Protein AF-0000000074171055 (afdb_homodimer)

Nearest PDB structures (foldseek):
  3e3m-assembly2_D  TM=4.097E-01  e=1.016E-01  Ruegeria pomeroyi
  5x2n-assembly1_B  TM=4.952E-01  e=2.494E+00  Oryzias latipes
  6kg2-assembly1_B  TM=3.331E-01  e=4.341E+00  Homo sapiens
  6jid-assembly1_B  TM=3.294E-01  e=4.616E+00  Homo sapiens
  4a5o-assembly2_C  TM=2.577E-01  e=4.616E+00  Pseudomonas aeruginosa PAO1

Foldseek 3Di:
DLVVVLVVLLVVLVVVCVPPNVPSSVVSNVVSVVVLVCLLVQPVLQVLQCVQQVVAAQDDPDDDDAQEEEEEEFDAWDWDQDVNDTDIAGDPQRVLLLVSVLVVQVVCVVVVHQYAYEFEAAHQVPSPATSQRNSLVSSVVSPRDNVRYHYYHPDHDLLVRLQVVLVVCVVSVGLAYEYEEARNQVVLNQVSNVQQQDHHRYRHRHGQGADSPDPCRNVSSVVSVVSSVVNVVSVVVVVVCVVVVVDDHRHHRPPSDDPPPPD/DLVVVLVVLCVVLVVVCVPPNVPVSVVSNVVSVVVLVCLLVQPVLQVLQCVQQVVAAQDDPDDDAAQEEEEEEFDAWDWDQDVNDTDIAGDPQRVLLLVSVLVVQVVCVVVVHQYAYEFEAAHQVPSPATSQRNSLVSSVVSPRDNVRYHYYHPDHDLLVRLQVVLVVCVVSVGLAYEYEEARNQVVLNQVSNVQQQDHHRYRHRHGQGADSPDPCRNVSSVVSVVSSVVNVVSVVVVVVCVVVVVDDHRHHRPPSDDPPPPD

InterPro domains:
  IPR003848 Domain of unknown function DUF218 [PF02698] (70-233)
  IPR003848 Domain of unknown function DUF218 [cd06259] (69-234)
  IPR014729 Rossmann-like alpha/beta/alpha sandwich fold [G3DSA:3.40.50.620] (79-207)
  IPR051599 Cell Envelope Integrity and Synthesis Associated Protein [PTHR30336] (24-236)

Sequence (526 aa):
MTLNLITALLVLGVFLWWGKWRKTGVLLIALAVISYGAIVSTWLPNFLMNRLQEPYSSKLAEPLEDNTVFVVFGLGTQTVNEQGHNTVEPLTFSYGSIFAAARFYHECQSSGVSCTFITTGADVAGTGVSEAASTAAELEKAGVDSRAIIQDDRPHNAWTTARNVAATLRELKPARVVVLQPAPMMGRTLLYLAHFGIKPEPVATSYLTVNGSTHFSTSLSFLAMDLALNEEIGAWRYVTYNLMDWNAPKAFMQTVPAPRSTQMTLNLITALLVLGVFLWWGKWRKTGVLLIALAVISYGAIVSTWLPNFLMNRLQEPYSSKLAEPLEDNTVFVVFGLGTQTVNEQGHNTVEPLTFSYGSIFAAARFYHECQSSGVSCTFITTGADVAGTGVSEAASTAAELEKAGVDSRAIIQDDRPHNAWTTARNVAATLRELKPARVVVLQPAPMMGRTLLYLAHFGIKPEPVATSYLTVNGSTHFSTSLSFLAMDLALNEEIGAWRYVTYNLMDWNAPKAFMQTVPAPRSTQ

Secondary structure (DSSP, 8-state):
-HHHHHHHHHHHHHHHHHTT-HHHHHHHHHHHHHHHHHHHTSHHHHHHHHHHHTT--SS-SS---SSEEEEE----EEEEEETTEEEEEE-GGGHHHHHHHHHHHHHHHHHT--EEEEEE---TT-SSS-HHHHHHHHHHHTT--GGGEEEE----SHHHHHHHHHHHHHHH--SEEEEEE-GGGHHHHHHHHHHTT--PEEEE-------TTSTTHHHHHHHHHHHHHHHHHHHHHHHHHHHTT-SPP-------PPP----/-HHHHHHHHHHHHHHHHHTT-HHHHHHHHHHHHHHHHHHHTSHHHHHHHHHHHTT--SS-SS---SSEEEEE----EEEEEETTEEEEEE-GGGHHHHHHHHHHHHHHHHHT--EEEEEE---TT-SSS-HHHHHHHHHHHTT--GGGEEEE----SHHHHHHHHHHHHHHH--SEEEEEE-GGGHHHHHHHHHHTT--PEEEE-------TTSTTHHHHHHHHHHHHHHHHHHHHHHHHHHHTT-SPP-------PPP----

Solvent-accessible surface area (backbone atoms only — not comparable to full-atom values): 26869 Å² total; per-residue (Å²): 66,60,64,57,49,36,50,48,34,37,52,51,9,52,52,29,38,73,41,92,44,42,66,64,8,50,50,33,32,49,50,24,51,51,51,48,48,38,35,61,69,33,54,50,28,40,53,51,39,46,68,51,26,21,82,41,35,70,56,75,92,61,79,88,56,60,44,25,34,38,38,36,71,47,78,42,52,40,73,41,52,38,68,87,37,84,42,80,40,60,34,43,79,39,25,24,33,49,35,49,52,45,26,51,51,52,50,26,58,75,67,73,34,51,58,38,34,37,30,23,23,18,49,80,76,65,68,84,54,26,18,7,55,47,52,48,53,53,32,40,67,51,66,45,58,69,88,37,49,44,72,41,52,72,30,82,46,70,61,52,37,28,52,53,50,39,54,52,44,67,73,65,60,54,68,38,48,34,37,36,32,42,21,68,62,37,60,53,53,51,52,42,22,42,42,47,14,39,81,59,47,68,26,24,36,32,56,76,81,57,53,82,83,45,79,49,25,46,27,45,16,46,36,46,38,33,48,49,50,50,46,49,49,50,45,48,49,49,53,52,32,50,74,66,63,68,48,80,77,70,42,77,63,57,75,68,73,71,81,74,76,79,126,65,58,66,58,51,36,52,48,33,37,51,51,9,51,52,29,36,73,40,95,44,42,66,65,8,49,50,33,34,49,50,25,50,51,51,49,49,38,35,61,69,34,54,50,28,40,52,52,38,46,67,49,25,21,82,42,34,70,56,75,92,62,79,90,55,60,43,25,33,37,36,37,72,48,78,44,51,40,72,42,51,39,69,85,37,82,41,80,41,58,33,42,79,40,24,22,33,51,35,48,50,46,24,50,49,52,51,26,58,75,69,72,35,50,60,37,35,37,29,23,23,18,49,78,73,66,70,85,52,26,17,7,55,47,52,49,51,55,32,40,70,52,66,45,57,69,89,36,49,45,73,41,53,72,30,82,44,72,61,53,37,27,52,52,49,40,54,52,45,67,72,65,61,55,68,38,48,34,37,36,32,43,20,67,61,37,60,52,53,50,53,40,22,42,42,47,14,39,80,59,46,68,27,25,36,34,55,74,80,58,52,83,84,45,79,48,25,45,26,44,15,46,36,46,39,34,48,49,50,50,45,50,50,52,44,48,51,48,52,51,32,51,73,66,63,68,48,80,77,70,41,76,63,56,75,70,72,69,79,76,76,79,127

pLDDT: mean 84.95, std 15.56, range [21.23, 98.75]

Organism: Brucella melitensis biotype 1 (strain ATCC 23456 / CCUG 17765 / NCTC 10094 / 16M) (NCBI:txid224914)

Structure (mmCIF, N/CA/C/O backbone):
data_AF-0000000074171055-model_v1
#
loop_
_entity.id
_entity.type
_entity.pdbx_description
1 polymer 'Membrane protein'
#
loop_
_atom_site.group_PDB
_atom_site.id
_atom_site.type_symbol
_atom_site.label_atom_id
_atom_site.label_alt_id
_atom_site.label_comp_id
_atom_site.label_asym_id
_atom_site.label_entity_id
_atom_site.label_seq_id
_atom_site.pdbx_PDB_ins_code
_atom_site.Cartn_x
_atom_site.Cartn_y
_atom_site.Cartn_z
_atom_site.occupancy
_atom_site.B_iso_or_equiv
_atom_site.auth_seq_id
_atom_site.auth_comp_id
_atom_site.auth_asym_id
_atom_site.auth_atom_id
_atom_site.pdbx_PDB_model_num
ATOM 1 N N . MET A 1 1 ? 15.844 9.945 -3.707 1 63.72 1 MET A N 1
ATOM 2 C CA . MET A 1 1 ? 16.562 11.164 -3.338 1 63.72 1 MET A CA 1
ATOM 3 C C . MET A 1 1 ? 17.797 10.836 -2.508 1 63.72 1 MET A C 1
ATOM 5 O O . MET A 1 1 ? 18.906 11.273 -2.832 1 63.72 1 MET A O 1
ATOM 9 N N . THR A 1 2 ? 17.594 10.086 -1.5 1 59.44 2 THR A N 1
ATOM 10 C CA . THR A 1 2 ? 18.703 9.859 -0.565 1 59.44 2 THR A CA 1
ATOM 11 C C . THR A 1 2 ? 19.828 9.086 -1.236 1 59.44 2 THR A C 1
ATOM 13 O O . THR A 1 2 ? 21 9.383 -1.026 1 59.44 2 THR A O 1
ATOM 16 N N . LEU A 1 3 ? 19.375 8.164 -2.068 1 66.25 3 LEU A N 1
ATOM 17 C CA . LEU A 1 3 ? 20.391 7.352 -2.74 1 66.25 3 LEU A CA 1
ATOM 18 C C . LEU A 1 3 ? 21.203 8.203 -3.713 1 66.25 3 LEU A C 1
ATOM 20 O O . LEU A 1 3 ? 22.422 8.055 -3.797 1 66.25 3 LEU A O 1
ATOM 24 N N . ASN A 1 4 ? 20.516 9.086 -4.363 1 61.25 4 ASN A N 1
ATOM 25 C CA . ASN A 1 4 ? 21.203 9.992 -5.273 1 61.25 4 ASN A CA 1
ATOM 26 C C . ASN A 1 4 ? 22.172 10.906 -4.527 1 61.25 4 ASN A C 1
ATOM 28 O O . ASN A 1 4 ? 23.281 11.18 -5.016 1 61.25 4 ASN A O 1
ATOM 32 N N . LEU A 1 5 ? 21.719 11.328 -3.391 1 62.62 5 LEU A N 1
ATOM 33 C CA . LEU A 1 5 ? 22.547 12.211 -2.586 1 62.62 5 LEU A CA 1
ATOM 34 C C . LEU A 1 5 ? 23.797 11.484 -2.098 1 62.62 5 LEU A C 1
ATOM 36 O O . LEU A 1 5 ? 24.906 12.031 -2.148 1 62.62 5 LEU A O 1
ATOM 40 N N . ILE A 1 6 ? 23.609 10.242 -1.703 1 66.06 6 ILE A N 1
ATOM 41 C CA . ILE A 1 6 ? 24.734 9.461 -1.186 1 66.06 6 ILE A CA 1
ATOM 42 C C . ILE A 1 6 ? 25.719 9.156 -2.314 1 66.06 6 ILE A C 1
ATOM 44 O O . ILE A 1 6 ? 26.922 9.258 -2.131 1 66.06 6 ILE A O 1
ATOM 48 N N . THR A 1 7 ? 25.156 8.812 -3.465 1 67.88 7 THR A N 1
ATOM 49 C CA . THR A 1 7 ? 26 8.531 -4.617 1 67.88 7 THR A CA 1
ATOM 50 C C . THR A 1 7 ? 26.766 9.773 -5.039 1 67.88 7 THR A C 1
ATOM 52 O O . THR A 1 7 ? 27.953 9.703 -5.359 1 67.88 7 THR A O 1
ATOM 55 N N . ALA A 1 8 ? 26.047 10.922 -4.984 1 64.94 8 ALA A N 1
ATOM 56 C CA . ALA A 1 8 ? 26.688 12.195 -5.32 1 64.94 8 ALA A CA 1
ATOM 57 C C . ALA A 1 8 ? 27.828 12.508 -4.348 1 64.94 8 ALA A C 1
ATOM 59 O O . ALA A 1 8 ? 28.891 12.953 -4.754 1 64.94 8 ALA A O 1
ATOM 60 N N . LEU A 1 9 ? 27.578 12.281 -3.064 1 64.62 9 LEU A N 1
ATOM 61 C CA . LEU A 1 9 ? 28.578 12.531 -2.039 1 64.62 9 LEU A CA 1
ATOM 62 C C . LEU A 1 9 ? 29.797 11.633 -2.244 1 64.62 9 LEU A C 1
ATOM 64 O O . LEU A 1 9 ? 30.938 12.078 -2.094 1 64.62 9 LEU A O 1
ATOM 68 N N . LEU A 1 10 ? 29.531 10.391 -2.652 1 67.12 10 LEU A N 1
ATOM 69 C CA . LEU A 1 10 ? 30.625 9.445 -2.887 1 67.12 10 LEU A CA 1
ATOM 70 C C . LEU A 1 10 ? 31.453 9.859 -4.102 1 67.12 10 LEU A C 1
ATOM 72 O O . LEU A 1 10 ? 32.688 9.852 -4.047 1 67.12 10 LEU A O 1
ATOM 76 N N . VAL A 1 11 ? 30.781 10.25 -5.17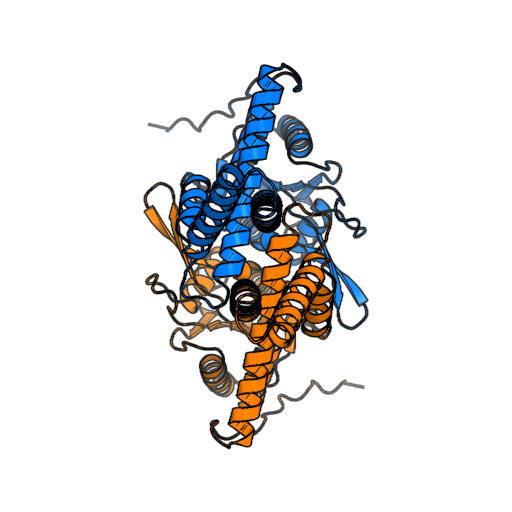2 1 67.44 11 VAL A N 1
ATOM 77 C CA . VAL A 1 11 ? 31.469 10.641 -6.398 1 67.44 11 VAL A CA 1
ATOM 78 C C . VAL A 1 11 ? 32.281 11.914 -6.156 1 67.44 11 VAL A C 1
ATOM 80 O O . VAL A 1 11 ? 33.438 12 -6.531 1 67.44 11 VAL A O 1
ATOM 83 N N . LEU A 1 12 ? 31.562 12.883 -5.488 1 65.94 12 LEU A N 1
ATOM 84 C CA . LEU A 1 12 ? 32.25 14.141 -5.18 1 65.94 12 LEU A CA 1
ATOM 85 C C . LEU A 1 12 ? 33.438 13.898 -4.258 1 65.94 12 LEU A C 1
ATOM 87 O O . LEU A 1 12 ? 34.5 14.523 -4.426 1 65.94 12 LEU A O 1
ATOM 91 N N . GLY A 1 13 ? 33.281 13.039 -3.367 1 65.12 13 GLY A N 1
ATOM 92 C CA . GLY A 1 13 ? 34.375 12.719 -2.459 1 65.12 13 GLY A CA 1
ATOM 93 C C . GLY A 1 13 ? 35.562 12.086 -3.156 1 65.12 13 GLY A C 1
ATOM 94 O O . GLY A 1 13 ? 36.688 12.453 -2.904 1 65.12 13 GLY A O 1
ATOM 95 N N . VAL A 1 14 ? 35.312 11.141 -4.047 1 69.25 14 VAL A N 1
ATOM 96 C CA . VAL A 1 14 ? 36.375 10.477 -4.793 1 69.25 14 VAL A CA 1
ATOM 97 C C . VAL A 1 14 ? 37.094 11.477 -5.695 1 69.25 14 VAL A C 1
ATOM 99 O O . VAL A 1 14 ? 38.312 11.461 -5.812 1 69.25 14 VAL A O 1
ATOM 102 N N . PHE A 1 15 ? 36.219 12.367 -6.285 1 68.44 15 PHE A N 1
ATOM 103 C CA . PHE A 1 15 ? 36.812 13.383 -7.164 1 68.44 15 PHE A CA 1
ATOM 104 C C . PHE A 1 15 ? 37.719 14.32 -6.391 1 68.44 15 PHE A C 1
ATOM 106 O O . PHE A 1 15 ? 38.812 14.648 -6.848 1 68.44 15 PHE A O 1
ATOM 113 N N . LEU A 1 16 ? 37.25 14.727 -5.289 1 68.81 16 LEU A N 1
ATOM 114 C CA . LEU A 1 16 ? 38.062 15.641 -4.488 1 68.81 16 LEU A CA 1
ATOM 115 C C . LEU A 1 16 ? 39.281 14.938 -3.916 1 68.81 16 LEU A C 1
ATOM 117 O O . LEU A 1 16 ? 40.344 15.555 -3.744 1 68.81 16 LEU A O 1
ATOM 121 N N . TRP A 1 17 ? 39.094 13.695 -3.615 1 68.31 17 TRP A N 1
ATOM 122 C CA . TRP A 1 17 ? 40.219 12.906 -3.129 1 68.31 17 TRP A CA 1
ATOM 123 C C . TRP A 1 17 ? 41.281 12.766 -4.203 1 68.31 17 TRP A C 1
ATOM 125 O O . TRP A 1 17 ? 42.5 12.82 -3.908 1 68.31 17 TRP A O 1
ATOM 135 N N . TRP A 1 18 ? 40.781 12.562 -5.395 1 69.06 18 TRP A N 1
ATOM 136 C CA . TRP A 1 18 ? 41.719 12.477 -6.496 1 69.06 18 TRP A CA 1
ATOM 137 C C . TRP A 1 18 ? 42.375 13.828 -6.742 1 69.06 18 TRP A C 1
ATOM 139 O O . TRP A 1 18 ? 43.531 13.898 -7.211 1 69.06 18 TRP A O 1
ATOM 149 N N . GLY A 1 19 ? 41.594 14.781 -6.363 1 68.56 19 GLY A N 1
ATOM 150 C CA . GLY A 1 19 ? 42.188 16.094 -6.504 1 68.56 19 GLY A CA 1
ATOM 151 C C . GLY A 1 19 ? 43.062 16.484 -5.32 1 68.56 19 GLY A C 1
ATOM 152 O O . GLY A 1 19 ? 43.531 15.625 -4.574 1 68.56 19 GLY A O 1
ATOM 153 N N . LYS A 1 20 ? 43.375 17.812 -5.168 1 69.69 20 LYS A N 1
ATOM 154 C CA . LYS A 1 20 ? 44.312 18.344 -4.191 1 69.69 20 LYS A CA 1
ATOM 155 C C . LYS A 1 20 ? 43.688 18.484 -2.814 1 69.69 20 LYS A C 1
ATOM 157 O O . LYS A 1 20 ? 44.375 18.75 -1.826 1 69.69 20 LYS A O 1
ATOM 162 N N . TRP A 1 21 ? 42.375 18.266 -2.734 1 71.94 21 TRP A N 1
ATOM 163 C CA . TRP A 1 21 ? 41.719 18.438 -1.445 1 71.94 21 TRP A CA 1
ATOM 164 C C . TRP A 1 21 ? 41.406 17.094 -0.811 1 71.94 21 TRP A C 1
ATOM 166 O O . TRP A 1 21 ? 40.25 16.703 -0.694 1 71.94 21 TRP A O 1
ATOM 176 N N . ARG A 1 22 ? 42.375 16.344 -0.43 1 73.25 22 ARG A N 1
ATOM 177 C CA . ARG A 1 22 ? 42.344 14.969 0.033 1 73.25 22 ARG A CA 1
ATOM 178 C C . ARG A 1 22 ? 41.531 14.844 1.313 1 73.25 22 ARG A C 1
ATOM 180 O O . ARG A 1 22 ? 40.719 13.914 1.459 1 73.25 22 ARG A O 1
ATOM 187 N N . LYS A 1 23 ? 41.656 15.953 2.184 1 77.25 23 LYS A N 1
ATOM 188 C CA . LYS A 1 23 ? 41 15.844 3.473 1 77.25 23 LYS A CA 1
ATOM 189 C C . LYS A 1 23 ? 39.469 15.977 3.314 1 77.25 23 LYS A C 1
ATOM 191 O O . LYS A 1 23 ? 38.719 15.227 3.924 1 77.25 23 LYS A O 1
ATOM 196 N N . THR A 1 24 ? 39.125 16.984 2.566 1 75.44 24 THR A N 1
ATOM 197 C CA . THR A 1 24 ? 37.688 17.188 2.336 1 75.44 24 THR A CA 1
ATOM 198 C C . THR A 1 24 ? 37.094 16.016 1.588 1 75.44 24 THR A C 1
ATOM 200 O O . THR A 1 24 ? 35.938 15.617 1.862 1 75.44 24 THR A O 1
ATOM 203 N N . GLY A 1 25 ? 37.875 15.445 0.777 1 71.5 25 GLY A N 1
ATOM 204 C CA . GLY A 1 25 ? 37.406 14.289 0.029 1 71.5 25 GLY A CA 1
ATOM 205 C C . GLY A 1 25 ? 37.156 13.07 0.903 1 71.5 25 GLY A C 1
ATOM 206 O O . GLY A 1 25 ? 36.125 12.406 0.764 1 71.5 25 GLY A O 1
ATOM 207 N N . VAL A 1 26 ? 38.031 12.844 1.812 1 74.81 26 VAL A N 1
ATOM 208 C CA . VAL A 1 26 ? 37.938 11.703 2.713 1 74.81 26 VAL A CA 1
ATOM 209 C C . VAL A 1 26 ? 36.719 11.891 3.635 1 74.81 26 VAL A C 1
ATOM 211 O O . VAL A 1 26 ? 36 10.938 3.93 1 74.81 26 VAL A O 1
ATOM 214 N N . LEU A 1 27 ? 36.531 13.125 4.02 1 76.19 27 LEU A N 1
ATOM 215 C CA . LEU A 1 27 ? 35.406 13.422 4.887 1 76.19 27 LEU A CA 1
ATOM 216 C C . LEU A 1 27 ? 34.062 13.156 4.164 1 76.19 27 LEU A C 1
ATOM 218 O O . LEU A 1 27 ? 33.156 12.586 4.742 1 76.19 27 LEU A O 1
ATOM 222 N N . LEU A 1 28 ? 34.031 13.555 2.975 1 75.12 28 LEU A N 1
ATOM 223 C CA . LEU A 1 28 ? 32.812 13.367 2.199 1 75.12 28 LEU A CA 1
ATOM 224 C C . LEU A 1 28 ? 32.562 11.891 1.939 1 75.12 28 LEU A C 1
ATOM 226 O O . LEU A 1 28 ? 31.406 11.438 1.985 1 75.12 28 LEU A O 1
ATOM 230 N N . ILE A 1 29 ? 33.562 11.219 1.712 1 76.12 29 ILE A N 1
ATOM 231 C CA . ILE A 1 29 ? 33.438 9.781 1.495 1 76.12 29 ILE A CA 1
ATOM 232 C C . ILE A 1 29 ? 33 9.102 2.785 1 76.12 29 ILE A C 1
ATOM 234 O O . ILE A 1 29 ? 32.125 8.234 2.76 1 76.12 29 ILE A O 1
ATOM 238 N N . ALA A 1 30 ? 33.594 9.5 3.863 1 77.88 30 ALA A N 1
ATOM 239 C CA . ALA A 1 30 ? 33.219 8.93 5.156 1 77.88 30 ALA A CA 1
ATOM 240 C C . ALA A 1 30 ? 31.75 9.219 5.48 1 77.88 30 ALA A C 1
ATOM 242 O O . ALA A 1 30 ? 31.031 8.336 5.949 1 77.88 30 ALA A O 1
ATOM 243 N N . LEU A 1 31 ? 31.344 10.406 5.227 1 78.25 31 LEU A N 1
ATOM 244 C CA . LEU A 1 31 ? 29.953 10.781 5.473 1 78.25 31 LEU A CA 1
ATOM 245 C C . LEU A 1 31 ? 29.016 9.961 4.605 1 78.25 31 LEU A C 1
ATOM 247 O O . LEU A 1 31 ? 27.953 9.539 5.07 1 78.25 31 LEU A O 1
ATOM 251 N N . ALA A 1 32 ? 29.391 9.758 3.432 1 75.81 32 ALA A N 1
ATOM 252 C CA . ALA A 1 32 ? 28.594 8.961 2.512 1 75.81 32 ALA A CA 1
ATOM 253 C C . ALA A 1 32 ? 28.484 7.512 2.986 1 75.81 32 ALA A C 1
ATOM 255 O O . ALA A 1 32 ? 27.391 6.926 2.98 1 75.81 32 ALA A O 1
ATOM 256 N N . VAL A 1 33 ? 29.547 6.988 3.449 1 75.5 33 VAL A N 1
ATOM 257 C CA . VAL A 1 33 ? 29.594 5.598 3.895 1 75.5 33 VAL A CA 1
ATOM 258 C C . VAL A 1 33 ? 28.812 5.449 5.195 1 75.5 33 VAL A C 1
ATOM 260 O O . VAL A 1 33 ? 28.062 4.48 5.371 1 75.5 33 VAL A O 1
ATOM 263 N N . ILE A 1 34 ? 28.969 6.379 6.035 1 78.69 34 ILE A N 1
ATOM 264 C CA . ILE A 1 34 ? 28.281 6.344 7.312 1 78.69 34 ILE A CA 1
ATOM 265 C C . ILE A 1 34 ? 26.766 6.484 7.086 1 78.69 34 ILE A C 1
ATOM 267 O O . ILE A 1 34 ? 25.969 5.766 7.695 1 78.69 34 ILE A O 1
ATOM 271 N N . SER A 1 35 ? 26.406 7.398 6.211 1 79.88 35 SER A N 1
ATOM 272 C CA . SER A 1 35 ? 25 7.586 5.906 1 79.88 35 SER A CA 1
ATOM 273 C C . SER A 1 35 ? 24.391 6.34 5.266 1 79.88 35 SER A C 1
ATOM 275 O O . SER A 1 35 ? 23.297 5.926 5.617 1 79.88 35 SER A O 1
ATOM 277 N N . TYR A 1 36 ? 25.156 5.824 4.406 1 79.06 36 TYR A N 1
ATOM 278 C CA . TYR A 1 36 ? 24.719 4.59 3.77 1 79.06 36 TYR A CA 1
ATOM 279 C C . TYR A 1 36 ? 24.562 3.469 4.793 1 79.06 36 TYR A C 1
ATOM 281 O O . TYR A 1 36 ? 23.562 2.744 4.793 1 79.06 36 TYR A O 1
ATOM 289 N N . GLY A 1 37 ? 25.531 3.311 5.621 1 79.94 37 GLY A N 1
ATOM 290 C CA . GLY A 1 37 ? 25.484 2.295 6.66 1 79.94 37 GLY A CA 1
ATOM 291 C C . GLY A 1 37 ? 24.328 2.484 7.625 1 79.94 37 GLY A C 1
ATOM 292 O O . GLY A 1 37 ? 23.688 1.516 8.023 1 79.94 37 GLY A O 1
ATOM 293 N N . ALA A 1 38 ? 24.078 3.68 7.938 1 82.62 38 ALA A N 1
ATOM 294 C CA . ALA A 1 38 ? 22.984 3.994 8.852 1 82.62 38 ALA A CA 1
ATOM 295 C C . ALA A 1 38 ? 21.625 3.658 8.227 1 82.62 38 ALA A C 1
ATOM 297 O O . ALA A 1 38 ? 20.703 3.213 8.914 1 82.62 38 ALA A O 1
ATOM 298 N N . ILE A 1 39 ? 21.5 3.814 6.953 1 81.94 39 ILE A N 1
ATOM 299 C CA . ILE A 1 39 ? 20.25 3.561 6.258 1 81.94 39 ILE A CA 1
ATOM 300 C C . ILE A 1 39 ? 20.062 2.057 6.066 1 81.94 39 ILE A C 1
ATOM 302 O O . ILE A 1 39 ? 18.984 1.521 6.348 1 81.94 39 ILE A O 1
ATOM 306 N N . VAL A 1 40 ? 21.125 1.442 5.75 1 76.62 40 VAL A N 1
ATOM 307 C CA . VAL A 1 40 ? 21.062 0.009 5.488 1 76.62 40 VAL A CA 1
ATOM 308 C C . VAL A 1 40 ? 20.844 -0.748 6.797 1 76.62 40 VAL A C 1
ATOM 310 O O . VAL A 1 40 ? 20.156 -1.774 6.82 1 76.62 40 VAL A O 1
ATOM 313 N N . SER A 1 41 ? 21.375 -0.263 7.875 1 80.19 41 SER A N 1
ATOM 314 C CA . SER A 1 41 ? 21.203 -0.911 9.172 1 80.19 41 SER A CA 1
ATOM 315 C C . SER A 1 41 ? 19.766 -0.786 9.664 1 80.19 41 SER A C 1
ATOM 317 O O . SER A 1 41 ? 19.375 -1.449 10.633 1 80.19 41 SER A O 1
ATOM 319 N N . THR A 1 42 ? 18.906 0.017 9.039 1 81.44 42 THR A N 1
ATOM 320 C CA . THR A 1 42 ? 17.484 0.201 9.305 1 81.44 42 THR A CA 1
ATOM 321 C C . THR A 1 42 ? 17.281 1.039 10.562 1 81.44 42 THR A C 1
ATOM 323 O O . THR A 1 42 ? 16.141 1.364 10.914 1 81.44 42 THR A O 1
ATOM 326 N N . TRP A 1 43 ? 18.359 1.408 11.18 1 84.56 43 TRP A N 1
ATOM 327 C CA . TRP A 1 43 ? 18.219 2.176 12.414 1 84.56 43 TRP A CA 1
ATOM 328 C C . TRP A 1 43 ? 17.703 3.58 12.133 1 84.56 43 TRP A C 1
ATOM 330 O O . TRP A 1 43 ? 16.703 4.012 12.719 1 84.56 43 TRP A O 1
ATOM 340 N N . LEU A 1 44 ? 18.312 4.262 11.234 1 85.81 44 LEU A N 1
ATOM 341 C CA . LEU A 1 44 ? 17.969 5.656 10.953 1 85.81 44 LEU A CA 1
ATOM 342 C C . LEU A 1 44 ? 16.578 5.77 10.359 1 85.81 44 LEU A C 1
ATOM 344 O O . LEU A 1 44 ? 15.742 6.523 10.852 1 85.81 44 LEU A O 1
ATOM 348 N N . PRO A 1 45 ? 16.281 4.977 9.336 1 87.44 45 PRO A N 1
ATOM 349 C CA . PRO A 1 45 ? 14.922 5.074 8.797 1 87.44 45 PRO A CA 1
ATOM 350 C C . PRO A 1 45 ? 13.844 4.742 9.82 1 87.44 45 PRO A C 1
ATOM 352 O O . PRO A 1 45 ? 12.805 5.402 9.867 1 87.44 45 PRO A O 1
ATOM 355 N N . ASN A 1 46 ? 14.055 3.773 10.648 1 88 46 ASN A N 1
ATOM 356 C CA . ASN A 1 46 ? 13.062 3.418 11.656 1 88 46 ASN A CA 1
ATOM 357 C C . ASN A 1 46 ? 12.922 4.504 12.719 1 88 46 ASN A C 1
ATOM 359 O O . ASN A 1 46 ? 11.828 4.738 13.234 1 88 46 ASN A O 1
ATOM 363 N N . PHE A 1 47 ? 14 5.098 13.047 1 90.31 47 PHE A N 1
ATOM 364 C CA . PHE A 1 47 ? 13.961 6.199 14 1 90.31 47 PHE A CA 1
ATOM 365 C C . PHE A 1 47 ? 13.117 7.348 13.461 1 90.31 47 PHE A C 1
ATOM 367 O O . PHE A 1 47 ? 12.234 7.855 14.164 1 90.31 47 PHE A O 1
ATOM 374 N N . LEU A 1 48 ? 13.367 7.715 12.281 1 89.5 48 LEU A N 1
ATOM 375 C CA . LEU A 1 48 ? 12.641 8.82 11.664 1 89.5 48 LEU A CA 1
ATOM 376 C C . LEU A 1 48 ? 11.18 8.461 11.461 1 89.5 48 LEU A C 1
ATOM 378 O O . LEU A 1 48 ? 10.289 9.273 11.711 1 89.5 48 LEU A O 1
ATOM 382 N N . MET A 1 49 ? 10.922 7.254 11.031 1 91.25 49 MET A N 1
ATOM 383 C CA . MET A 1 49 ? 9.555 6.809 10.797 1 91.25 49 MET A CA 1
ATOM 384 C C . MET A 1 49 ? 8.766 6.762 12.102 1 91.25 49 MET A C 1
ATOM 386 O O . MET A 1 49 ? 7.594 7.137 12.141 1 91.25 49 MET A O 1
ATOM 390 N N . ASN A 1 50 ? 9.398 6.266 13.133 1 91.5 50 ASN A N 1
ATOM 391 C CA . ASN A 1 50 ? 8.727 6.238 14.43 1 91.5 50 ASN A CA 1
ATOM 392 C C . ASN A 1 50 ? 8.328 7.637 14.883 1 91.5 50 ASN A C 1
ATOM 394 O O . ASN A 1 50 ? 7.219 7.836 15.391 1 91.5 50 ASN A O 1
ATOM 398 N N . ARG A 1 51 ? 9.195 8.523 14.695 1 90.88 51 ARG A N 1
ATOM 399 C CA . ARG A 1 51 ? 8.906 9.898 15.078 1 90.88 51 ARG A CA 1
ATOM 400 C C . ARG A 1 51 ? 7.738 10.461 14.273 1 90.88 51 ARG A C 1
ATOM 402 O O . ARG A 1 51 ? 6.895 11.18 14.82 1 90.88 51 ARG A O 1
ATOM 409 N N . LEU A 1 52 ? 7.652 10.141 13.031 1 92.56 52 LEU A N 1
ATOM 410 C CA . LEU A 1 52 ? 6.633 10.672 12.133 1 92.56 52 LEU A CA 1
ATOM 411 C C . LEU A 1 52 ? 5.285 10.008 12.375 1 92.56 52 LEU A C 1
ATOM 413 O O . LEU A 1 52 ? 4.238 10.625 12.188 1 92.56 52 LEU A O 1
ATOM 417 N N . GLN A 1 53 ? 5.328 8.797 12.82 1 94.81 53 GLN A N 1
ATOM 418 C CA . GLN A 1 53 ? 4.102 8.016 12.805 1 94.81 53 GLN A CA 1
ATOM 419 C C . GLN A 1 53 ? 3.557 7.82 14.219 1 94.81 53 GLN A C 1
ATOM 421 O O . GLN A 1 53 ? 2.371 7.535 14.398 1 94.81 53 GLN A O 1
ATOM 426 N N . GLU A 1 54 ? 4.277 7.953 15.242 1 93.25 54 GLU A N 1
ATOM 427 C CA . GLU A 1 54 ? 3.949 7.617 16.625 1 93.25 54 GLU A CA 1
ATOM 428 C C . GLU A 1 54 ? 2.734 8.406 17.109 1 93.25 54 GLU A C 1
ATOM 430 O O . GLU A 1 54 ? 1.88 7.863 17.812 1 93.25 54 GLU A O 1
ATOM 435 N N . PRO A 1 55 ? 2.549 9.641 16.75 1 93.94 55 PRO A N 1
ATOM 436 C CA . PRO A 1 55 ? 1.449 10.438 17.297 1 93.94 55 PRO A CA 1
ATOM 437 C C . PRO A 1 55 ? 0.087 10.023 16.734 1 93.94 55 PRO A C 1
ATOM 439 O O . PRO A 1 55 ? -0.949 10.461 17.25 1 93.94 55 PRO A O 1
ATOM 442 N N . TYR A 1 56 ? 0.048 9.211 15.773 1 95.06 56 TYR A N 1
ATOM 443 C CA . TYR A 1 56 ? -1.206 8.961 15.07 1 95.06 56 TYR A CA 1
ATOM 444 C C . TYR A 1 56 ? -1.697 7.539 15.312 1 95.06 56 TYR A C 1
ATOM 446 O O . TYR A 1 56 ? -0.9 6.602 15.367 1 95.06 56 TYR A O 1
ATOM 454 N N . SER A 1 57 ? -3.018 7.453 15.43 1 93.81 57 SER A N 1
ATOM 455 C CA . SER A 1 57 ? -3.676 6.172 15.656 1 93.81 57 SER A CA 1
ATOM 456 C C . SER A 1 57 ? -4.539 5.77 14.461 1 93.81 57 SER A C 1
ATOM 458 O O . SER A 1 57 ? -5.004 6.629 13.711 1 93.81 57 SER A O 1
ATOM 460 N N . SER A 1 58 ? -4.688 4.418 14.297 1 93.5 58 SER A N 1
ATOM 461 C CA . SER A 1 58 ? -5.539 3.91 13.227 1 93.5 58 SER A CA 1
ATOM 462 C C . SER A 1 58 ? -6.992 3.809 13.68 1 93.5 58 SER A C 1
ATOM 464 O O . SER A 1 58 ? -7.875 3.48 12.883 1 93.5 58 SER A O 1
ATOM 466 N N . LYS A 1 59 ? -7.234 4.117 14.883 1 90.44 59 LYS A N 1
ATOM 467 C CA . LYS A 1 59 ? -8.578 4.043 15.453 1 90.44 59 LYS A CA 1
ATOM 468 C C . LYS A 1 59 ? -9.156 5.434 15.672 1 90.44 59 LYS A C 1
ATOM 470 O O . LYS A 1 59 ? -8.422 6.387 15.938 1 90.44 59 LYS A O 1
ATOM 475 N N . LEU A 1 60 ? -10.422 5.504 15.5 1 90.19 60 LEU A N 1
ATOM 476 C CA . LEU A 1 60 ? -11.125 6.734 15.852 1 90.19 60 LEU A CA 1
ATOM 477 C C . LEU A 1 60 ? -11.133 6.945 17.359 1 90.19 60 LEU A C 1
ATOM 479 O O . LEU A 1 60 ? -11.328 5.992 18.125 1 90.19 60 LEU A O 1
ATOM 483 N N . ALA A 1 61 ? -10.945 8.117 17.75 1 82.94 61 ALA A N 1
ATOM 484 C CA . ALA A 1 61 ? -10.922 8.445 19.172 1 82.94 61 ALA A CA 1
ATOM 485 C C . ALA A 1 61 ? -12.32 8.344 19.781 1 82.94 61 ALA A C 1
ATOM 487 O O . ALA A 1 61 ? -12.477 7.902 20.922 1 82.94 61 ALA A O 1
ATOM 488 N N . GLU A 1 62 ? -13.297 8.766 19.031 1 82.12 62 GLU A N 1
ATOM 489 C CA . GLU A 1 62 ? -14.68 8.766 19.484 1 82.12 62 GLU A CA 1
ATOM 490 C C . GLU A 1 62 ? -15.594 8.047 18.484 1 82.12 62 GLU A C 1
ATOM 492 O O . GLU A 1 62 ? -15.234 7.895 17.328 1 82.12 62 GLU A O 1
ATOM 497 N N . PRO A 1 63 ? -16.719 7.672 19.047 1 83.56 63 PRO A N 1
ATOM 498 C CA . PRO A 1 63 ? -17.672 7.016 18.141 1 83.56 63 PRO A CA 1
ATOM 499 C C . PRO A 1 63 ? -18.141 7.93 17.016 1 83.56 63 PRO A C 1
ATOM 501 O O . PRO A 1 63 ? -18.094 9.156 17.141 1 83.56 63 PRO A O 1
ATOM 504 N N . LEU A 1 64 ? -18.547 7.293 16.094 1 88.06 64 LEU A N 1
ATOM 505 C CA . LEU A 1 64 ? -19.031 8 14.906 1 88.06 64 LEU A CA 1
ATOM 506 C C . LEU A 1 64 ? -20.25 8.852 15.25 1 88.06 64 LEU A C 1
ATOM 508 O O . LEU A 1 64 ? -21.109 8.422 16.016 1 88.06 64 LEU A O 1
ATOM 512 N N . GLU A 1 65 ? -20.25 10.086 14.805 1 88.81 65 GLU A N 1
ATOM 513 C CA . GLU A 1 65 ? -21.375 10.992 15 1 88.81 65 GLU A CA 1
ATOM 514 C C . GLU A 1 65 ? -21.984 11.414 13.664 1 88.81 65 GLU A C 1
ATOM 516 O O . GLU A 1 65 ? -21.359 11.242 12.609 1 88.81 65 GLU A O 1
ATOM 521 N N . ASP A 1 66 ? -23.156 11.93 13.805 1 91.56 66 ASP A N 1
ATOM 522 C CA . ASP A 1 66 ? -23.844 12.375 12.594 1 91.56 66 ASP A CA 1
ATOM 523 C C . ASP A 1 66 ? -23.141 13.594 11.992 1 91.56 66 ASP A C 1
ATOM 525 O O . ASP A 1 66 ? -22.562 14.398 12.711 1 91.56 66 ASP A O 1
ATOM 529 N N . ASN A 1 67 ? -23.156 13.672 10.688 1 94.94 67 ASN A N 1
ATOM 530 C CA . ASN A 1 67 ? -22.562 14.781 9.945 1 94.94 67 ASN A CA 1
ATOM 531 C C . ASN A 1 67 ? -21.047 14.805 10.086 1 94.94 67 ASN A C 1
ATOM 533 O O . ASN A 1 67 ? -20.453 15.844 10.406 1 94.94 67 ASN A O 1
ATOM 537 N N . THR A 1 68 ? -20.484 13.609 10.008 1 96.81 68 THR A N 1
ATOM 538 C CA . THR A 1 68 ? -19.031 13.461 9.984 1 96.81 68 THR A CA 1
ATOM 539 C C . THR A 1 68 ? -18.5 13.492 8.555 1 96.81 68 THR A C 1
ATOM 541 O O . THR A 1 68 ? -19.109 12.898 7.652 1 96.81 68 THR A O 1
ATOM 544 N N . VAL A 1 69 ? -17.469 14.258 8.344 1 98.19 69 VAL A N 1
ATOM 545 C CA . VAL A 1 69 ? -16.844 14.328 7.031 1 98.19 69 VAL A CA 1
ATOM 546 C C . VAL A 1 69 ? -15.469 13.664 7.082 1 98.19 69 VAL A C 1
ATOM 548 O O . VAL A 1 69 ? -14.664 13.969 7.969 1 98.19 69 VAL A O 1
ATOM 551 N N . PHE A 1 70 ? -15.273 12.742 6.203 1 98.56 70 PHE A N 1
ATOM 552 C CA . PHE A 1 70 ? -13.977 12.094 6.031 1 98.56 70 PHE A CA 1
ATOM 553 C C . PHE A 1 70 ? -13.234 12.672 4.836 1 98.56 70 PHE A C 1
ATOM 555 O O . PHE A 1 70 ? -13.797 12.797 3.746 1 98.56 70 PHE A O 1
ATOM 562 N N . VAL A 1 71 ? -12.023 13.055 5.039 1 98.69 71 VAL A N 1
ATOM 563 C CA . VAL A 1 71 ? -11.219 13.633 3.969 1 98.69 71 VAL A CA 1
ATOM 564 C C . VAL A 1 71 ? -10.094 12.664 3.586 1 98.69 71 VAL A C 1
ATOM 566 O O . VAL A 1 71 ? -9.305 12.25 4.438 1 98.69 71 VAL A O 1
ATOM 569 N N . VAL A 1 72 ? -10.031 12.312 2.326 1 98.19 72 VAL A N 1
ATOM 570 C CA . VAL A 1 72 ? -8.992 11.438 1.787 1 98.19 72 VAL A CA 1
ATOM 571 C C . VAL A 1 72 ? -8.094 12.227 0.835 1 98.19 72 VAL A C 1
ATOM 573 O O . VAL A 1 72 ? -8.547 12.688 -0.217 1 98.19 72 VAL A O 1
ATOM 576 N N . PHE A 1 73 ? -6.852 12.344 1.178 1 95.94 73 PHE A N 1
ATOM 577 C CA . PHE A 1 73 ? -5.887 13.016 0.313 1 95.94 73 PHE A CA 1
ATOM 578 C C . PHE A 1 73 ? -5.371 12.07 -0.762 1 95.94 73 PHE A C 1
ATOM 580 O O . PHE A 1 73 ? -4.984 10.938 -0.465 1 95.94 73 PHE A O 1
ATOM 587 N N . GLY A 1 74 ? -5.379 12.523 -1.979 1 93.81 74 GLY A N 1
ATOM 588 C CA . GLY A 1 74 ? -4.871 11.727 -3.082 1 93.81 74 GLY A CA 1
ATOM 589 C C . GLY A 1 74 ? -3.375 11.484 -3.004 1 93.81 74 GLY A C 1
ATOM 590 O O . GLY A 1 74 ? -2.617 12.375 -2.611 1 93.81 74 GLY A O 1
ATOM 591 N N . LEU A 1 75 ? -2.971 10.266 -3.387 1 91.38 75 LEU A N 1
ATOM 592 C CA . LEU A 1 75 ? -1.556 9.914 -3.309 1 91.38 75 LEU A CA 1
ATOM 593 C C . LEU A 1 75 ? -0.984 9.648 -4.695 1 91.38 75 LEU A C 1
ATOM 595 O O . LEU A 1 75 ? 0.198 9.328 -4.836 1 91.38 75 LEU A O 1
ATOM 599 N N . GLY A 1 76 ? -1.832 9.719 -5.656 1 90.69 76 GLY A N 1
ATOM 600 C CA . GLY A 1 76 ? -1.337 9.516 -7.008 1 90.69 76 GLY A CA 1
ATOM 601 C C . GLY A 1 76 ? -2.057 8.406 -7.746 1 90.69 76 GLY A C 1
ATOM 602 O O . GLY A 1 76 ? -2.748 7.59 -7.133 1 90.69 76 GLY A O 1
ATOM 603 N N . THR A 1 77 ? -1.878 8.43 -9.07 1 93.62 77 THR A N 1
ATOM 604 C CA . THR A 1 77 ? -2.396 7.398 -9.961 1 93.62 77 THR A CA 1
ATOM 605 C C . THR A 1 77 ? -1.284 6.84 -10.844 1 93.62 77 THR A C 1
ATOM 607 O O . THR A 1 77 ? -0.192 7.406 -10.914 1 93.62 77 THR A O 1
ATOM 610 N N . GLN A 1 78 ? -1.561 5.703 -11.383 1 92.44 78 GLN A N 1
ATOM 611 C CA . GLN A 1 78 ? -0.616 5.082 -12.305 1 92.44 78 GLN A CA 1
ATOM 612 C C . GLN A 1 78 ? -1.341 4.438 -13.484 1 92.44 78 GLN A C 1
ATOM 614 O O . GLN A 1 78 ? -2.479 3.982 -13.344 1 92.44 78 GLN A O 1
ATOM 619 N N . THR A 1 79 ? -0.642 4.473 -14.586 1 92.69 79 THR A N 1
ATOM 620 C CA . THR A 1 79 ? -1.125 3.742 -15.758 1 92.69 79 THR A CA 1
ATOM 621 C C . THR A 1 79 ? -0.475 2.363 -15.836 1 92.69 79 THR A C 1
ATOM 623 O O . THR A 1 79 ? 0.749 2.244 -15.758 1 92.69 79 THR A O 1
ATOM 626 N N . VAL A 1 80 ? -1.259 1.38 -15.93 1 92.5 80 VAL A N 1
ATOM 627 C CA . VAL A 1 80 ? -0.75 0.014 -16 1 92.5 80 VAL A CA 1
ATOM 628 C C . VAL A 1 80 ? -1.295 -0.678 -17.25 1 92.5 80 VAL A C 1
ATOM 630 O O . VAL A 1 80 ? -2.416 -0.398 -17.672 1 92.5 80 VAL A O 1
ATOM 633 N N . ASN A 1 81 ? -0.453 -1.511 -17.781 1 90.5 81 ASN A N 1
ATOM 634 C CA . ASN A 1 81 ? -0.892 -2.346 -18.891 1 90.5 81 ASN A CA 1
ATOM 635 C C . ASN A 1 81 ? -1.509 -3.652 -18.406 1 90.5 81 ASN A C 1
ATOM 637 O O . ASN A 1 81 ? -0.798 -4.539 -17.938 1 90.5 81 ASN A O 1
ATOM 641 N N . GLU A 1 82 ? -2.791 -3.689 -18.453 1 91.31 82 GLU A N 1
ATOM 642 C CA . GLU A 1 82 ? -3.518 -4.902 -18.094 1 91.31 82 GLU A CA 1
ATOM 643 C C . GLU A 1 82 ? -3.945 -5.684 -19.328 1 91.31 82 GLU A C 1
ATOM 645 O O . GLU A 1 82 ? -4.93 -5.332 -19.984 1 91.31 82 GLU A O 1
ATOM 650 N N . GLN A 1 83 ? -3.252 -6.762 -19.609 1 90.31 83 GLN A N 1
ATOM 651 C CA . GLN A 1 83 ? -3.572 -7.637 -20.734 1 90.31 83 GLN A CA 1
ATOM 652 C C . GLN A 1 83 ? -3.67 -6.84 -22.031 1 90.31 83 GLN A C 1
ATOM 654 O O . GLN A 1 83 ? -4.629 -6.996 -22.797 1 90.31 83 GLN A O 1
ATOM 659 N N . GLY A 1 84 ? -2.844 -5.887 -22.203 1 86.69 84 GLY A N 1
ATOM 660 C CA . GLY A 1 84 ? -2.719 -5.133 -23.438 1 86.69 84 GLY A CA 1
ATOM 661 C C . GLY A 1 84 ? -3.512 -3.84 -23.438 1 86.69 84 GLY A C 1
ATOM 662 O O . GLY A 1 84 ? -3.494 -3.092 -24.422 1 86.69 84 GLY A O 1
ATOM 663 N N . HIS A 1 85 ? -4.223 -3.588 -22.391 1 90.75 85 HIS A N 1
ATOM 664 C CA . HIS A 1 85 ? -5.008 -2.365 -22.266 1 90.75 85 HIS A CA 1
ATOM 665 C C . HIS A 1 85 ? -4.48 -1.473 -21.156 1 90.75 85 HIS A C 1
ATOM 667 O O . HIS A 1 85 ? -4.168 -1.957 -20.062 1 90.75 85 HIS A O 1
ATOM 673 N N . ASN A 1 86 ? -4.398 -0.185 -21.531 1 91.38 86 ASN A N 1
ATOM 674 C CA . ASN A 1 86 ? -3.984 0.765 -20.5 1 91.38 86 AS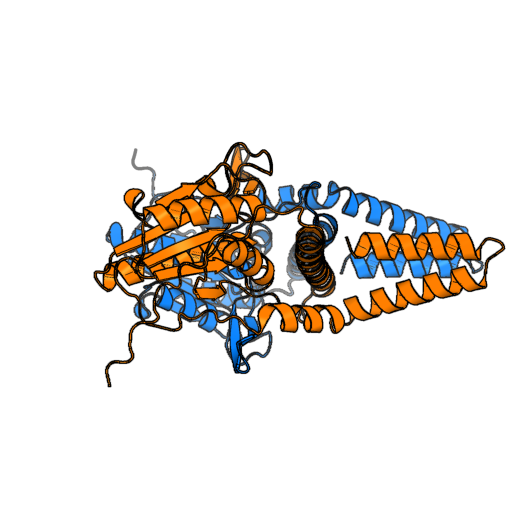N A CA 1
ATOM 675 C C . ASN A 1 86 ? -5.121 1.081 -19.531 1 91.38 86 ASN A C 1
ATOM 677 O O . ASN A 1 86 ? -6.207 1.487 -19.953 1 91.38 86 ASN A O 1
ATOM 681 N N . THR A 1 87 ? -4.879 0.857 -18.328 1 93.81 87 THR A N 1
ATOM 682 C CA . THR A 1 87 ? -5.836 1.148 -17.281 1 93.81 87 THR A CA 1
ATOM 683 C C . THR A 1 87 ? -5.199 2.021 -16.203 1 93.81 87 THR A C 1
ATOM 685 O O . THR A 1 87 ? -3.986 1.971 -15.984 1 93.81 87 THR A O 1
ATOM 688 N N . VAL A 1 88 ? -5.992 2.908 -15.656 1 95.06 88 VAL A N 1
ATOM 689 C CA . VAL A 1 88 ? -5.504 3.777 -14.586 1 95.06 88 VAL A CA 1
ATOM 690 C C . VAL A 1 88 ? -5.902 3.205 -13.227 1 95.06 88 VAL A C 1
ATOM 692 O O . VAL A 1 88 ? -7.066 2.863 -13.008 1 95.06 88 VAL A O 1
ATOM 695 N N . GLU A 1 89 ? -4.914 3.018 -12.406 1 93.94 89 GLU A N 1
ATOM 696 C CA . GLU A 1 89 ? -5.113 2.482 -11.062 1 93.94 89 GLU A CA 1
ATOM 697 C C . GLU A 1 89 ? -4.496 3.4 -10.008 1 93.94 89 GLU A C 1
ATOM 699 O O . GLU A 1 89 ? -3.52 4.102 -10.281 1 93.94 89 GLU A O 1
ATOM 704 N N . PRO A 1 90 ? -5.148 3.422 -8.75 1 94.94 90 PRO A N 1
ATOM 705 C CA . PRO A 1 90 ? -4.465 4.137 -7.668 1 94.94 90 PRO A CA 1
ATOM 706 C C . PRO A 1 90 ? -3.092 3.553 -7.348 1 94.94 90 PRO A C 1
ATOM 708 O O . PRO A 1 90 ? -2.834 2.381 -7.633 1 94.94 90 PRO A O 1
ATOM 711 N N . LEU A 1 91 ? -2.24 4.375 -6.805 1 92.12 91 LEU A N 1
ATOM 712 C CA . LEU A 1 91 ? -0.971 3.852 -6.312 1 92.12 91 LEU A CA 1
ATOM 713 C C . LEU A 1 91 ? -1.192 2.902 -5.141 1 92.12 91 LEU A C 1
ATOM 715 O O . LEU A 1 91 ? -2.186 3.021 -4.418 1 92.12 91 LEU A O 1
ATOM 719 N N . THR A 1 92 ? -0.266 2.039 -5 1 90.81 92 THR A N 1
ATOM 720 C CA . THR A 1 92 ? -0.367 0.98 -4.004 1 90.81 92 THR A CA 1
ATOM 721 C C . THR A 1 92 ? -0.559 1.569 -2.607 1 90.81 92 THR A C 1
ATOM 723 O O . THR A 1 92 ? -1.287 1.009 -1.786 1 90.81 92 THR A O 1
ATOM 726 N N . PHE A 1 93 ? -0.023 2.701 -2.318 1 90.94 93 PHE A N 1
ATOM 727 C CA . PHE A 1 93 ? -0.037 3.307 -0.991 1 90.94 93 PHE A CA 1
ATOM 728 C C . PHE A 1 93 ? -1.386 3.957 -0.707 1 90.94 93 PHE A C 1
ATOM 730 O O . PHE A 1 93 ? -1.68 4.312 0.436 1 90.94 93 PHE A O 1
ATOM 737 N N . SER A 1 94 ? -2.23 4.047 -1.706 1 95.88 94 SER A N 1
ATOM 738 C CA . SER A 1 94 ? -3.531 4.691 -1.56 1 95.88 94 SER A CA 1
ATOM 739 C C . SER A 1 94 ? -4.559 3.74 -0.957 1 95.88 94 SER A C 1
ATOM 741 O O . SER A 1 94 ? -5.57 4.176 -0.409 1 95.88 94 SER A O 1
ATOM 743 N N . TYR A 1 95 ? -4.277 2.469 -0.998 1 97.31 95 TYR A N 1
ATOM 744 C CA . TYR A 1 95 ? -5.328 1.494 -0.714 1 97.31 95 TYR A CA 1
ATOM 745 C C . TYR A 1 95 ? -5.629 1.438 0.778 1 97.31 95 TYR A C 1
ATOM 747 O O . TYR A 1 95 ? -6.734 1.062 1.18 1 97.31 95 TYR A O 1
ATOM 755 N N . GLY A 1 96 ? -4.652 1.823 1.623 1 97.62 96 GLY A N 1
ATOM 756 C CA . GLY A 1 96 ? -4.969 1.948 3.035 1 97.62 96 GLY A CA 1
ATOM 757 C C . GLY A 1 96 ? -6.074 2.949 3.312 1 97.62 96 GLY A C 1
ATOM 758 O O . GLY A 1 96 ? -7.008 2.66 4.066 1 97.62 96 GLY A O 1
ATOM 759 N N . SER A 1 97 ? -5.957 4.09 2.674 1 98.25 97 SER A N 1
ATOM 760 C CA . SER A 1 97 ? -6.941 5.152 2.859 1 98.25 97 SER A CA 1
ATOM 761 C C . SER A 1 97 ? -8.273 4.797 2.201 1 98.25 97 SER A C 1
ATOM 763 O O . SER A 1 97 ? -9.336 5.074 2.756 1 98.25 97 SER A O 1
ATOM 765 N N . ILE A 1 98 ? -8.211 4.16 1.047 1 98.31 98 ILE A N 1
ATOM 766 C CA . ILE A 1 98 ? -9.414 3.762 0.323 1 98.31 98 ILE A CA 1
ATOM 767 C C . ILE A 1 98 ? -10.18 2.715 1.129 1 98.31 98 ILE A C 1
ATOM 769 O O . ILE A 1 98 ? -11.398 2.807 1.277 1 98.31 98 ILE A O 1
ATOM 773 N N . PHE A 1 99 ? -9.438 1.802 1.698 1 98.38 99 PHE A N 1
ATOM 774 C CA . PHE A 1 99 ? -10.039 0.767 2.533 1 98.38 99 PHE A CA 1
ATOM 775 C C . PHE A 1 99 ? -10.688 1.377 3.77 1 98.38 99 PHE A C 1
ATOM 777 O O . PHE A 1 99 ? -11.828 1.04 4.105 1 98.38 99 PHE A O 1
ATOM 784 N N . ALA A 1 100 ? -9.953 2.273 4.414 1 97.88 100 ALA A N 1
ATOM 785 C CA . ALA A 1 100 ? -10.484 2.91 5.621 1 97.88 100 ALA A CA 1
ATOM 786 C C . ALA A 1 100 ? -11.758 3.689 5.316 1 97.88 100 ALA A C 1
ATOM 788 O O . ALA A 1 100 ? -12.727 3.625 6.07 1 97.88 100 ALA A O 1
ATOM 789 N N . ALA A 1 101 ? -11.734 4.398 4.219 1 98.19 101 ALA A N 1
ATOM 790 C CA . ALA A 1 101 ? -12.906 5.176 3.83 1 98.19 101 ALA A CA 1
ATOM 791 C C . ALA A 1 101 ? -14.109 4.27 3.596 1 98.19 101 ALA A C 1
ATOM 793 O O . ALA A 1 101 ? -15.211 4.547 4.082 1 98.19 101 ALA A O 1
ATOM 794 N N . ALA A 1 102 ? -13.898 3.203 2.863 1 97.25 102 ALA A N 1
ATOM 795 C CA . ALA A 1 102 ? -14.984 2.258 2.607 1 97.25 102 ALA A CA 1
ATOM 796 C C . ALA A 1 102 ? -15.492 1.646 3.908 1 97.25 102 ALA A C 1
ATOM 798 O O . ALA A 1 102 ? -16.703 1.521 4.109 1 97.25 102 ALA A O 1
ATOM 799 N N . ARG A 1 103 ? -14.562 1.29 4.754 1 96 103 ARG A N 1
ATOM 800 C CA . ARG A 1 103 ? -14.914 0.703 6.043 1 96 103 ARG A CA 1
ATOM 801 C C . ARG A 1 103 ? -15.766 1.659 6.867 1 96 103 ARG A C 1
ATOM 803 O O . ARG A 1 103 ? -16.812 1.266 7.402 1 96 103 ARG A O 1
ATOM 810 N N . PHE A 1 104 ? -15.375 2.922 6.949 1 96.62 104 PHE A N 1
ATOM 811 C CA . PHE A 1 104 ? -16.109 3.898 7.75 1 96.62 104 PHE A CA 1
ATOM 812 C C . PHE A 1 104 ? -17.469 4.195 7.145 1 96.62 104 PHE A C 1
ATOM 814 O O . PHE A 1 104 ? -18.438 4.449 7.867 1 96.62 104 PHE A O 1
ATOM 821 N N . TYR A 1 105 ? -17.578 4.168 5.812 1 96.5 105 TYR A N 1
ATOM 822 C CA . TYR A 1 105 ? -18.875 4.352 5.172 1 96.5 105 TYR A CA 1
ATOM 823 C C . TYR A 1 105 ? -19.859 3.281 5.621 1 96.5 105 TYR A C 1
ATOM 825 O O . TYR A 1 105 ? -20.984 3.59 6.004 1 96.5 105 TYR A O 1
ATOM 833 N N . HIS A 1 106 ? -19.391 2.064 5.613 1 92.62 106 HIS A N 1
ATOM 834 C CA . HIS A 1 106 ? -20.266 0.964 6.004 1 92.62 106 HIS A CA 1
ATOM 835 C C . HIS A 1 106 ? -20.625 1.036 7.488 1 92.62 106 HIS A C 1
ATOM 837 O O . HIS A 1 106 ? -21.75 0.716 7.879 1 92.62 106 HIS A O 1
ATOM 843 N N . GLU A 1 107 ? -19.656 1.459 8.258 1 93.25 107 GLU A N 1
ATOM 844 C CA . GLU A 1 107 ? -19.922 1.657 9.68 1 93.25 107 GLU A CA 1
ATOM 845 C C . GLU A 1 107 ? -20.969 2.744 9.898 1 93.25 107 GLU A C 1
ATOM 847 O O . GLU A 1 107 ? -21.859 2.602 10.75 1 93.25 107 GLU A O 1
ATOM 852 N N . CYS A 1 108 ? -20.875 3.818 9.125 1 94.88 108 CYS A N 1
ATOM 853 C CA . CYS A 1 108 ? -21.844 4.902 9.203 1 94.88 108 CYS A CA 1
ATOM 854 C C . CYS A 1 108 ? -23.234 4.414 8.805 1 94.88 108 CYS A C 1
ATOM 856 O O . CYS A 1 108 ? -24.219 4.715 9.477 1 94.88 108 CYS A O 1
ATOM 858 N N . GLN A 1 109 ? -23.25 3.629 7.777 1 92.19 109 GLN A N 1
ATOM 859 C CA . GLN A 1 109 ? -24.531 3.086 7.305 1 92.19 109 GLN A CA 1
ATOM 860 C C . GLN A 1 109 ? -25.172 2.193 8.367 1 92.19 109 GLN A C 1
ATOM 862 O O . GLN A 1 109 ? -26.359 2.303 8.633 1 92.19 109 GLN A O 1
ATOM 867 N N . SER A 1 110 ? -24.359 1.345 8.945 1 90.25 110 SER A N 1
ATOM 868 C CA . SER A 1 110 ? -24.859 0.407 9.945 1 90.25 110 SER A CA 1
ATOM 869 C C . SER A 1 110 ? -25.312 1.133 11.203 1 90.25 110 SER A C 1
ATOM 871 O O . SER A 1 110 ? -26.234 0.681 11.891 1 90.25 110 SER A O 1
ATOM 873 N N . SER A 1 111 ? -24.703 2.258 11.477 1 92.5 111 SER A N 1
ATOM 874 C CA . SER A 1 111 ? -25.016 3.023 12.672 1 92.5 111 SER A CA 1
ATOM 875 C C . SER A 1 111 ? -26.125 4.043 12.398 1 92.5 111 SER A C 1
ATOM 877 O O . SER A 1 111 ? -26.562 4.75 13.312 1 92.5 111 SER A O 1
ATOM 879 N N . GLY A 1 112 ? -26.516 4.215 11.188 1 93.19 112 GLY A N 1
ATOM 880 C CA . GLY A 1 112 ? -27.609 5.113 10.82 1 93.19 112 GLY A CA 1
ATOM 881 C C . GLY A 1 112 ? -27.203 6.578 10.859 1 93.19 112 GLY A C 1
ATOM 882 O O . GLY A 1 112 ? -28.016 7.441 11.18 1 93.19 112 GLY A O 1
ATOM 883 N N . VAL A 1 113 ? -25.938 6.797 10.703 1 93.94 113 VAL A N 1
ATOM 884 C CA . VAL A 1 113 ? -25.484 8.18 10.703 1 93.94 113 VAL A CA 1
ATOM 885 C C . VAL A 1 113 ? -25.016 8.57 9.297 1 93.94 113 VAL A C 1
ATOM 887 O O . VAL A 1 113 ? -24.672 7.703 8.492 1 93.94 113 VAL A O 1
ATOM 890 N N . SER A 1 114 ? -25.094 9.844 9.031 1 93.56 114 SER A N 1
ATOM 891 C CA . SER A 1 114 ? -24.688 10.352 7.723 1 93.56 114 SER A CA 1
ATOM 892 C C . SER A 1 114 ? -23.219 10.734 7.703 1 93.56 114 SER A C 1
ATOM 894 O O . SER A 1 114 ? -22.734 11.438 8.594 1 93.56 114 SER A O 1
ATOM 896 N N . CYS A 1 115 ? -22.562 10.195 6.742 1 96.69 115 CYS A N 1
ATOM 897 C CA . CYS A 1 115 ? -21.156 10.516 6.547 1 96.69 115 CYS A CA 1
ATOM 898 C C . CYS A 1 115 ? -20.891 10.984 5.121 1 96.69 115 CYS A C 1
ATOM 900 O O . CYS A 1 115 ? -21.531 10.508 4.18 1 96.69 115 CYS A O 1
ATOM 902 N N . THR A 1 116 ? -20.047 11.969 5 1 98.25 116 THR A N 1
ATOM 903 C CA . THR A 1 116 ? -19.594 12.477 3.709 1 98.25 116 THR A CA 1
ATOM 904 C C . THR A 1 116 ? -18.094 12.258 3.531 1 98.25 116 THR A C 1
ATOM 906 O O . THR A 1 116 ? -17.328 12.367 4.488 1 98.25 116 THR A O 1
ATOM 909 N N . PHE A 1 117 ? -17.734 11.945 2.291 1 98.69 117 PHE A N 1
ATOM 910 C CA . PHE A 1 117 ? -16.328 11.68 1.99 1 98.69 117 PHE A CA 1
ATOM 911 C C . PHE A 1 117 ? -15.812 12.648 0.936 1 98.69 117 PHE A C 1
ATOM 913 O O . PHE A 1 117 ? -16.391 12.773 -0.143 1 98.69 117 PHE A O 1
ATOM 920 N N . ILE A 1 118 ? -14.773 13.367 1.245 1 98.75 118 ILE A N 1
ATOM 921 C CA . ILE A 1 118 ? -14.109 14.25 0.296 1 98.75 118 ILE A CA 1
ATOM 922 C C . ILE A 1 118 ? -12.859 13.57 -0.257 1 98.75 118 ILE A C 1
ATOM 924 O O . ILE A 1 118 ? -11.93 13.258 0.493 1 98.75 118 ILE A O 1
ATOM 928 N N . THR A 1 119 ? -12.836 13.25 -1.528 1 98.75 119 THR A N 1
ATOM 929 C CA . THR A 1 119 ? -11.641 12.758 -2.205 1 98.75 119 THR A CA 1
ATOM 930 C C . THR A 1 119 ? -10.938 13.891 -2.953 1 98.75 119 THR A C 1
ATOM 932 O O . THR A 1 119 ? -11.594 14.742 -3.564 1 98.75 119 THR A O 1
ATOM 935 N N . THR A 1 120 ? -9.609 13.906 -2.859 1 98.31 120 THR A N 1
ATOM 936 C CA . THR A 1 120 ? -8.898 15.07 -3.377 1 98.31 120 THR A CA 1
ATOM 937 C C . THR A 1 120 ? -7.762 14.648 -4.297 1 98.31 120 THR A C 1
ATOM 939 O O . THR A 1 120 ? -7.309 13.5 -4.25 1 98.31 120 THR A O 1
ATOM 942 N N . GLY A 1 121 ? -7.348 15.586 -5.145 1 97.38 121 GLY A N 1
ATOM 943 C CA . GLY A 1 121 ? -6.141 15.43 -5.941 1 97.38 121 GLY A CA 1
ATOM 944 C C . GLY A 1 121 ? -6.391 15.57 -7.43 1 97.38 121 GLY A C 1
ATOM 945 O O . GLY A 1 121 ? -7.324 14.977 -7.969 1 97.38 121 GLY A O 1
ATOM 946 N N . ALA A 1 122 ? -5.59 16.297 -8.078 1 96.25 122 ALA A N 1
ATOM 947 C CA . ALA A 1 122 ? -5.648 16.469 -9.523 1 96.25 122 ALA A CA 1
ATOM 948 C C . ALA A 1 122 ? -4.914 15.344 -10.242 1 96.25 122 ALA A C 1
ATOM 950 O O . ALA A 1 122 ? -4.551 14.344 -9.625 1 96.25 122 ALA A O 1
ATOM 951 N N . ASP A 1 123 ? -4.918 15.414 -11.594 1 94.69 123 ASP A N 1
ATOM 952 C CA . ASP A 1 123 ? -4.156 14.469 -12.398 1 94.69 123 ASP A CA 1
ATOM 953 C C . ASP A 1 123 ? -2.693 14.898 -12.516 1 94.69 123 ASP A C 1
ATOM 955 O O . ASP A 1 123 ? -2.246 15.305 -13.594 1 94.69 123 ASP A O 1
ATOM 959 N N . VAL A 1 124 ? -1.989 14.688 -11.461 1 87.5 124 VAL A N 1
ATOM 960 C CA . VAL A 1 124 ? -0.607 15.156 -11.406 1 87.5 124 VAL A CA 1
ATOM 961 C C . VAL A 1 124 ? 0.287 14.227 -12.219 1 87.5 124 VAL A C 1
ATOM 963 O O . VAL A 1 124 ? 1.273 14.672 -12.812 1 87.5 124 VAL A O 1
ATOM 966 N N . ALA A 1 125 ? -0.038 12.969 -12.297 1 87.69 125 ALA A N 1
ATOM 967 C CA . ALA A 1 125 ? 0.786 11.977 -12.984 1 87.69 125 ALA A CA 1
ATOM 968 C C . ALA A 1 125 ? 0.523 11.992 -14.484 1 87.69 125 ALA A C 1
ATOM 970 O O . ALA A 1 125 ? 1.254 11.367 -15.258 1 87.69 125 ALA A O 1
ATOM 971 N N . GLY A 1 126 ? -0.544 12.633 -14.922 1 90.69 126 GLY A N 1
ATOM 972 C CA . GLY A 1 126 ? -0.858 12.727 -16.344 1 90.69 126 GLY A CA 1
ATOM 973 C C . GLY A 1 126 ? -1.459 11.453 -16.906 1 90.69 126 GLY A C 1
ATOM 974 O O . GLY A 1 126 ? -1.19 11.086 -18.047 1 90.69 126 GLY A O 1
ATOM 975 N N . THR A 1 127 ? -2.188 10.727 -16.141 1 92.06 127 THR A N 1
ATOM 976 C CA . THR A 1 127 ? -2.791 9.477 -16.562 1 92.06 127 THR A CA 1
ATOM 977 C C . THR A 1 127 ? -4.113 9.727 -17.281 1 92.06 127 THR A C 1
ATOM 979 O O . THR A 1 127 ? -4.645 8.836 -17.953 1 92.06 127 THR A O 1
ATOM 982 N N . GLY A 1 128 ? -4.672 10.906 -17.109 1 95.19 128 GLY A N 1
ATOM 983 C CA . GLY A 1 128 ? -5.984 11.227 -17.641 1 95.19 128 GLY A CA 1
ATOM 984 C C . GLY A 1 128 ? -7.098 11.102 -16.625 1 95.19 128 GLY A C 1
ATOM 985 O O . GLY A 1 128 ? -8.227 11.516 -16.875 1 95.19 128 GLY A O 1
ATOM 986 N N . VAL A 1 129 ? -6.82 10.531 -15.523 1 96.62 129 VAL A N 1
ATOM 987 C CA . VAL A 1 129 ? -7.766 10.398 -14.422 1 96.62 129 VAL A CA 1
ATOM 988 C C . VAL A 1 129 ? -7.207 11.07 -13.172 1 96.62 129 VAL A C 1
ATOM 990 O O . VAL A 1 129 ? -6.055 10.836 -12.789 1 96.62 129 VAL A O 1
ATOM 993 N N . SER A 1 130 ? -7.941 11.945 -12.516 1 97.5 130 SER A N 1
ATOM 994 C CA . SER A 1 130 ? -7.48 12.617 -11.305 1 97.5 130 SER A CA 1
ATOM 995 C C . SER A 1 130 ? -7.387 11.648 -10.133 1 97.5 130 SER A C 1
ATOM 997 O O . SER A 1 130 ? -8.016 10.586 -10.148 1 97.5 130 SER A O 1
ATOM 999 N N . GLU A 1 131 ? -6.543 12.031 -9.195 1 97.12 131 GLU A N 1
ATOM 1000 C CA . GLU A 1 131 ? -6.445 11.234 -7.977 1 97.12 131 GLU A CA 1
ATOM 1001 C C . GLU A 1 131 ? -7.793 11.141 -7.266 1 97.12 131 GLU A C 1
ATOM 1003 O O . GLU A 1 131 ? -8.18 10.07 -6.793 1 97.12 131 GLU A O 1
ATOM 1008 N N . ALA A 1 132 ? -8.5 12.242 -7.238 1 98.44 132 ALA A N 1
ATOM 1009 C CA . ALA A 1 132 ? -9.82 12.289 -6.609 1 98.44 132 ALA A CA 1
ATOM 1010 C C . ALA A 1 132 ? -10.789 11.32 -7.277 1 98.44 132 ALA A C 1
ATOM 1012 O O . ALA A 1 132 ? -11.469 10.547 -6.598 1 98.44 132 ALA A O 1
ATOM 1013 N N . ALA A 1 133 ? -10.82 11.312 -8.578 1 98.25 133 ALA A N 1
ATOM 1014 C CA . ALA A 1 133 ? -11.727 10.461 -9.336 1 98.25 133 ALA A CA 1
ATOM 1015 C C . ALA A 1 133 ? -11.359 8.984 -9.172 1 98.25 133 ALA A C 1
ATOM 1017 O O . ALA A 1 133 ? -12.242 8.125 -9.086 1 98.25 133 ALA A O 1
ATOM 1018 N N . SER A 1 134 ? -10.078 8.734 -9.211 1 97.44 134 SER A N 1
ATOM 1019 C CA . SER A 1 134 ? -9.609 7.359 -9.047 1 97.44 134 SER A CA 1
ATOM 1020 C C . SER A 1 134 ? -10.023 6.793 -7.691 1 97.44 134 SER A C 1
ATOM 1022 O O . SER A 1 134 ? -10.523 5.664 -7.613 1 97.44 134 SER A O 1
ATOM 1024 N N . THR A 1 135 ? -9.805 7.578 -6.668 1 98.06 135 THR A N 1
ATOM 1025 C CA . THR A 1 135 ? -10.211 7.16 -5.328 1 98.06 135 THR A CA 1
ATOM 1026 C C . THR A 1 135 ? -11.719 6.984 -5.246 1 98.06 135 THR A C 1
ATOM 1028 O O . THR A 1 135 ? -12.203 5.984 -4.711 1 98.06 135 THR A O 1
ATOM 1031 N N . ALA A 1 136 ? -12.461 7.898 -5.801 1 98.44 136 ALA A N 1
ATOM 1032 C CA . ALA A 1 136 ? -13.922 7.836 -5.789 1 98.44 136 ALA A CA 1
ATOM 1033 C C . ALA A 1 136 ? -14.422 6.582 -6.5 1 98.44 136 ALA A C 1
ATOM 1035 O O . ALA A 1 136 ? -15.336 5.91 -6.016 1 98.44 136 ALA A O 1
ATOM 1036 N N . ALA A 1 137 ? -13.828 6.266 -7.602 1 97.44 137 ALA A N 1
ATOM 1037 C CA . ALA A 1 137 ? -14.227 5.09 -8.375 1 97.44 137 ALA A CA 1
ATOM 1038 C C . ALA A 1 137 ? -14.047 3.812 -7.562 1 97.44 137 ALA A C 1
ATOM 1040 O O . ALA A 1 137 ? -14.906 2.926 -7.586 1 97.44 137 ALA A O 1
ATOM 1041 N N . GLU A 1 138 ? -12.922 3.721 -6.875 1 97.12 138 GLU A N 1
ATOM 1042 C CA . GLU A 1 138 ? -12.68 2.551 -6.039 1 97.12 138 GLU A CA 1
ATOM 1043 C C . GLU A 1 138 ? -13.695 2.459 -4.906 1 97.12 138 GLU A C 1
ATOM 1045 O O . GLU A 1 138 ? -14.172 1.369 -4.578 1 97.12 138 GLU A O 1
ATOM 1050 N N . LEU A 1 139 ? -14.008 3.602 -4.297 1 97.75 139 LEU A N 1
ATOM 1051 C CA . LEU A 1 139 ? -14.992 3.623 -3.217 1 97.75 139 LEU A CA 1
ATOM 1052 C C . LEU A 1 139 ? -16.359 3.18 -3.721 1 97.75 139 LEU A C 1
ATOM 1054 O O . LEU A 1 139 ? -17.062 2.424 -3.043 1 97.75 139 LEU A O 1
ATOM 1058 N N . GLU A 1 140 ? -16.703 3.617 -4.875 1 96.94 140 GLU A N 1
ATOM 1059 C CA . GLU A 1 140 ? -17.984 3.23 -5.453 1 96.94 140 GLU A CA 1
ATOM 1060 C C . GLU A 1 140 ? -18.031 1.73 -5.727 1 96.94 140 GLU A C 1
ATOM 1062 O O . GLU A 1 140 ? -19.062 1.089 -5.492 1 96.94 140 GLU A O 1
ATOM 1067 N N . LYS A 1 141 ? -16.906 1.185 -6.195 1 92.75 141 LYS A N 1
ATOM 1068 C CA . LYS A 1 141 ? -16.828 -0.258 -6.406 1 92.75 141 LYS A CA 1
ATOM 1069 C C . LYS A 1 141 ? -17.078 -1.017 -5.102 1 92.75 141 LYS A C 1
ATOM 1071 O O . LYS A 1 141 ? -17.578 -2.137 -5.117 1 92.75 141 LYS A O 1
ATOM 1076 N N . ALA A 1 142 ? -16.734 -0.333 -4.051 1 94.31 142 ALA A N 1
ATOM 1077 C CA . ALA A 1 142 ? -16.844 -0.978 -2.744 1 94.31 142 ALA A CA 1
ATOM 1078 C C . ALA A 1 142 ? -18.219 -0.729 -2.123 1 94.31 142 ALA A C 1
ATOM 1080 O O . ALA A 1 142 ? -18.453 -1.052 -0.954 1 94.31 142 ALA A O 1
ATOM 1081 N N . GLY A 1 143 ? -19.094 -0.014 -2.828 1 92.88 143 GLY A N 1
ATOM 1082 C CA . GLY A 1 143 ? -20.469 0.135 -2.377 1 92.88 143 GLY A CA 1
ATOM 1083 C C . GLY A 1 143 ? -20.75 1.499 -1.776 1 92.88 143 GLY A C 1
ATOM 1084 O O . GLY A 1 143 ? -21.828 1.727 -1.227 1 92.88 143 GLY A O 1
ATOM 1085 N N . VAL A 1 144 ? -19.828 2.365 -1.814 1 96.19 144 VAL A N 1
ATOM 1086 C CA . VAL A 1 144 ? -20.047 3.717 -1.31 1 96.19 144 VAL A CA 1
ATOM 1087 C C . VAL A 1 144 ? -20.938 4.492 -2.287 1 96.19 144 VAL A C 1
ATOM 1089 O O . VAL A 1 144 ? -20.656 4.523 -3.488 1 96.19 144 VAL A O 1
ATOM 1092 N N . ASP A 1 145 ? -21.984 5.07 -1.813 1 96.75 145 ASP A N 1
ATOM 1093 C CA . ASP A 1 145 ? -22.891 5.867 -2.635 1 96.75 145 ASP A CA 1
ATOM 1094 C C . ASP A 1 145 ? -22.172 7.094 -3.205 1 96.75 145 ASP A C 1
ATOM 1096 O O . ASP A 1 145 ? -21.5 7.828 -2.473 1 96.75 145 ASP A O 1
ATOM 1100 N N . SER A 1 146 ? -22.344 7.309 -4.48 1 97.5 146 SER A N 1
ATOM 1101 C CA . SER A 1 146 ? -21.688 8.438 -5.141 1 97.5 146 SER A CA 1
ATOM 1102 C C . SER A 1 146 ? -22.125 9.758 -4.535 1 97.5 146 SER A C 1
ATOM 1104 O O . SER A 1 146 ? -21.375 10.734 -4.527 1 97.5 146 SER A O 1
ATOM 1106 N N . ARG A 1 147 ? -23.375 9.844 -3.947 1 96.94 147 ARG A N 1
ATOM 1107 C CA . ARG A 1 147 ? -23.906 11.062 -3.352 1 96.94 147 ARG A CA 1
ATOM 1108 C C . ARG A 1 147 ? -23.188 11.406 -2.057 1 96.94 147 ARG A C 1
ATOM 1110 O O . ARG A 1 147 ? -23.25 12.547 -1.583 1 96.94 147 ARG A O 1
ATOM 1117 N N . ALA A 1 148 ? -22.531 10.414 -1.5 1 97.88 148 ALA A N 1
ATOM 1118 C CA . ALA A 1 148 ? -21.797 10.633 -0.251 1 97.88 148 ALA A CA 1
ATOM 1119 C C . ALA A 1 148 ? -20.359 11.078 -0.521 1 97.88 148 ALA A C 1
ATOM 1121 O O . ALA A 1 148 ? -19.609 11.328 0.413 1 97.88 148 ALA A O 1
ATOM 1122 N N . ILE A 1 149 ? -20 11.219 -1.815 1 98.69 149 ILE A N 1
ATOM 1123 C CA . ILE A 1 149 ? -18.625 11.539 -2.174 1 98.69 149 ILE A CA 1
ATOM 1124 C C . ILE A 1 149 ? -18.562 12.922 -2.812 1 98.69 149 ILE A C 1
ATOM 1126 O O . ILE A 1 149 ? -19.297 13.211 -3.758 1 98.69 149 ILE A O 1
ATOM 1130 N N . ILE A 1 150 ? -17.781 13.758 -2.285 1 98.62 150 ILE A N 1
ATOM 1131 C CA . ILE A 1 150 ? -17.438 15.039 -2.887 1 98.62 150 ILE A CA 1
ATOM 1132 C C . ILE A 1 150 ? -16.016 14.969 -3.461 1 98.62 150 ILE A C 1
ATOM 1134 O O . ILE A 1 150 ? -15.055 14.703 -2.734 1 98.62 150 ILE A O 1
ATOM 1138 N N . GLN A 1 151 ? -15.891 15.211 -4.758 1 98.38 151 GLN A N 1
ATOM 1139 C CA . GLN A 1 151 ? -14.578 15.156 -5.41 1 98.38 151 GLN A CA 1
ATOM 1140 C C . GLN A 1 151 ? -14.008 16.547 -5.609 1 98.38 151 GLN A C 1
ATOM 1142 O O . GLN A 1 151 ? -14.703 17.453 -6.082 1 98.38 151 GLN A O 1
ATOM 1147 N N . ASP A 1 152 ? -12.82 16.719 -5.145 1 97.88 152 ASP A N 1
ATOM 1148 C CA . ASP A 1 152 ? -12.047 17.906 -5.465 1 97.88 152 ASP A CA 1
ATOM 1149 C C . ASP A 1 152 ? -10.828 17.547 -6.32 1 97.88 152 ASP A C 1
ATOM 1151 O O . ASP A 1 152 ? -9.758 17.234 -5.793 1 97.88 152 ASP A O 1
ATOM 1155 N N . ASP A 1 153 ? -10.938 17.719 -7.633 1 96.94 153 ASP A N 1
ATOM 1156 C CA . ASP A 1 153 ? -9.914 17.234 -8.562 1 96.94 153 ASP A CA 1
ATOM 1157 C C . ASP A 1 153 ? -9.07 18.391 -9.086 1 96.94 153 ASP A C 1
ATOM 1159 O O . ASP A 1 153 ? -8.422 18.266 -10.125 1 96.94 153 ASP A O 1
ATOM 1163 N N . ARG A 1 154 ? -8.953 19.469 -8.414 1 93.38 154 ARG A N 1
ATOM 1164 C CA . ARG A 1 154 ? -8.297 20.656 -8.93 1 93.38 154 ARG A CA 1
ATOM 1165 C C . ARG A 1 154 ? -6.898 20.812 -8.344 1 93.38 154 ARG A C 1
ATOM 1167 O O . ARG A 1 154 ? -5.961 21.172 -9.062 1 93.38 154 ARG A O 1
ATOM 1174 N N . PRO A 1 155 ? -6.781 20.547 -7.055 1 88.75 155 PRO A N 1
ATOM 1175 C CA . PRO A 1 155 ? -5.5 20.891 -6.434 1 88.75 155 PRO A CA 1
ATOM 1176 C C . PRO A 1 155 ? -4.371 19.953 -6.855 1 88.75 155 PRO A C 1
ATOM 1178 O O . PRO A 1 155 ? -4.582 18.75 -7.004 1 88.75 155 PRO A O 1
ATOM 1181 N N . HIS A 1 156 ? -3.164 20.578 -6.973 1 88.38 156 HIS A N 1
ATOM 1182 C CA . HIS A 1 156 ? -2.023 19.828 -7.488 1 88.38 156 HIS A CA 1
ATOM 1183 C C . HIS A 1 156 ? -0.995 19.578 -6.391 1 88.38 156 HIS A C 1
ATOM 1185 O O . HIS A 1 156 ? 0.026 18.922 -6.633 1 88.38 156 HIS A O 1
ATOM 1191 N N . ASN A 1 157 ? -1.217 20.172 -5.254 1 88.81 157 ASN A N 1
ATOM 1192 C CA . ASN A 1 157 ? -0.299 19.922 -4.148 1 88.81 157 ASN A CA 1
ATOM 1193 C C . ASN A 1 157 ? -1.023 19.938 -2.805 1 88.81 157 ASN A C 1
ATOM 1195 O O . ASN A 1 157 ? -2.209 20.266 -2.738 1 88.81 157 ASN A O 1
ATOM 1199 N N . ALA A 1 158 ? -0.334 19.547 -1.772 1 89.44 158 ALA A N 1
ATOM 1200 C CA . ALA A 1 158 ? -0.919 19.391 -0.443 1 89.44 158 ALA A CA 1
ATOM 1201 C C . ALA A 1 158 ? -1.429 20.734 0.095 1 89.44 158 ALA A C 1
ATOM 1203 O O . ALA A 1 158 ? -2.471 20.781 0.753 1 89.44 158 ALA A O 1
ATOM 1204 N N . TRP A 1 159 ? -0.733 21.797 -0.257 1 89.94 159 TRP A N 1
ATOM 1205 C CA . TRP A 1 159 ? -1.104 23.125 0.236 1 89.94 159 TRP A CA 1
ATOM 1206 C C . TRP A 1 159 ? -2.432 23.578 -0.36 1 89.94 159 TRP A C 1
ATOM 1208 O O . TRP A 1 159 ? -3.35 23.953 0.37 1 89.94 159 TRP A O 1
ATOM 1218 N N . THR A 1 160 ? -2.5 23.469 -1.642 1 93.81 160 THR A N 1
ATOM 1219 C CA . THR A 1 160 ? -3.725 23.859 -2.322 1 93.81 160 THR A CA 1
ATOM 1220 C C . THR A 1 160 ? -4.875 22.922 -1.964 1 93.81 160 THR A C 1
ATOM 1222 O O . THR A 1 160 ? -6.031 23.359 -1.895 1 93.81 160 THR A O 1
ATOM 1225 N N . THR A 1 161 ? -4.551 21.688 -1.756 1 95.75 161 THR A N 1
ATOM 1226 C CA . THR A 1 161 ? -5.559 20.734 -1.314 1 95.75 161 THR A CA 1
ATOM 1227 C C . THR A 1 161 ? -6.152 21.156 0.027 1 95.75 161 THR A C 1
ATOM 1229 O O . THR A 1 161 ? -7.371 21.188 0.188 1 95.75 161 THR A O 1
ATOM 1232 N N . ALA A 1 162 ? -5.293 21.516 0.949 1 95.5 162 ALA A N 1
ATOM 1233 C CA . ALA A 1 162 ? -5.742 21.938 2.273 1 95.5 162 ALA A CA 1
ATOM 1234 C C . ALA A 1 162 ? -6.621 23.172 2.186 1 95.5 162 ALA A C 1
ATOM 1236 O O . ALA A 1 162 ? -7.645 23.281 2.869 1 95.5 162 ALA A O 1
ATOM 1237 N N . ARG A 1 163 ? -6.211 24.062 1.374 1 94.88 163 ARG A N 1
ATOM 1238 C CA . ARG A 1 163 ? -6.98 25.297 1.174 1 94.88 163 ARG A CA 1
ATOM 1239 C C . ARG A 1 163 ? -8.375 24.984 0.649 1 94.88 163 ARG A C 1
ATOM 1241 O O . ARG A 1 163 ? -9.375 25.469 1.188 1 94.88 163 ARG A O 1
ATOM 1248 N N . ASN A 1 164 ? -8.469 24.156 -0.346 1 96.88 164 ASN A N 1
ATOM 1249 C CA . ASN A 1 164 ? -9.75 23.812 -0.961 1 96.88 164 ASN A CA 1
ATOM 1250 C C . ASN A 1 164 ? -10.641 23.031 -0 1 96.88 164 ASN A C 1
ATOM 1252 O O . ASN A 1 164 ? -11.852 23.266 0.063 1 96.88 164 ASN A O 1
ATOM 1256 N N . VAL A 1 165 ? -10.023 22.094 0.648 1 97.44 165 VAL A N 1
ATOM 1257 C CA . VAL A 1 165 ? -10.766 21.297 1.61 1 97.44 165 VAL A CA 1
ATOM 1258 C C . VAL A 1 165 ? -11.352 22.188 2.701 1 97.44 165 VAL A C 1
ATOM 1260 O O . VAL A 1 165 ? -12.516 22.031 3.08 1 97.44 165 VAL A O 1
ATOM 1263 N N . ALA A 1 166 ? -10.57 23.125 3.189 1 96.12 166 ALA A N 1
ATOM 1264 C CA . ALA A 1 166 ? -11.039 24.047 4.223 1 96.12 166 ALA A CA 1
ATOM 1265 C C . ALA A 1 166 ? -12.25 24.828 3.742 1 96.12 166 ALA A C 1
ATOM 1267 O O . ALA A 1 166 ? -13.219 25 4.484 1 96.12 166 ALA A O 1
ATOM 1268 N N . ALA A 1 167 ? -12.195 25.281 2.584 1 96.12 167 ALA A N 1
ATOM 1269 C CA . ALA A 1 167 ? -13.305 26.016 2.008 1 96.12 167 ALA A CA 1
ATOM 1270 C C . ALA A 1 167 ? -14.562 25.156 1.922 1 96.12 167 ALA A C 1
ATOM 1272 O O . ALA A 1 167 ? -15.656 25.609 2.258 1 96.12 167 ALA A O 1
ATOM 1273 N N . THR A 1 168 ? -14.398 23.922 1.452 1 97.06 168 THR A N 1
ATOM 1274 C CA . THR A 1 168 ? -15.508 22.984 1.334 1 97.06 168 THR A CA 1
ATOM 1275 C C . THR A 1 168 ? -16.109 22.703 2.703 1 97.06 168 THR A C 1
ATOM 1277 O O . THR A 1 168 ? -17.344 22.641 2.846 1 97.06 168 THR A O 1
ATOM 1280 N N . LEU A 1 169 ? -15.258 22.547 3.697 1 96.81 169 LEU A N 1
ATOM 1281 C CA . LEU A 1 169 ? -15.711 22.219 5.047 1 96.81 169 LEU A CA 1
ATOM 1282 C C . LEU A 1 169 ? -16.469 23.391 5.664 1 96.81 169 LEU A C 1
ATOM 1284 O O . LEU A 1 169 ? -17.406 23.188 6.438 1 96.81 169 LEU A O 1
ATOM 1288 N N . ARG A 1 170 ? -16.078 24.578 5.34 1 94.69 170 ARG A N 1
ATOM 1289 C CA . ARG A 1 170 ? -16.781 25.766 5.832 1 94.69 170 ARG A CA 1
ATOM 1290 C C . ARG A 1 170 ? -18.219 25.812 5.305 1 94.69 170 ARG A C 1
ATOM 1292 O O . ARG A 1 170 ? -19.125 26.281 5.996 1 94.69 170 ARG A O 1
ATOM 1299 N N . GLU A 1 171 ? -18.344 25.312 4.145 1 95.25 171 GLU A N 1
ATOM 1300 C CA . GLU A 1 171 ? -19.656 25.281 3.529 1 95.25 171 GLU A CA 1
ATOM 1301 C C . GLU A 1 171 ? -20.516 24.156 4.121 1 95.25 171 GLU A C 1
ATOM 1303 O O . GLU A 1 171 ? -21.719 24.344 4.363 1 95.25 171 GLU A O 1
ATOM 1308 N N . LEU A 1 172 ? -19.906 23.047 4.398 1 95.44 172 LEU A N 1
ATOM 1309 C CA . LEU A 1 172 ? -20.625 21.859 4.875 1 95.44 172 LEU A CA 1
ATOM 1310 C C . LEU A 1 172 ? -20.953 21.984 6.363 1 95.44 172 LEU A C 1
ATOM 1312 O O . LEU A 1 172 ? -21.938 21.422 6.84 1 95.44 172 LEU A O 1
ATOM 1316 N N . LYS A 1 173 ? -20.094 22.641 7.113 1 94.56 173 LYS A N 1
ATOM 1317 C CA . LYS A 1 173 ? -20.234 22.812 8.555 1 94.56 173 LYS A CA 1
ATOM 1318 C C . LYS A 1 173 ? -20.453 21.469 9.258 1 94.56 173 LYS A C 1
ATOM 1320 O O . LYS A 1 173 ? -21.438 21.312 9.992 1 94.56 173 LYS A O 1
ATOM 1325 N N . PRO A 1 174 ? -19.531 20.594 9.086 1 95.81 174 PRO A N 1
ATOM 1326 C CA . PRO A 1 174 ? -19.688 19.266 9.695 1 95.81 174 PRO A CA 1
ATOM 1327 C C . PRO A 1 174 ? -19.547 19.297 11.211 1 95.81 174 PRO A C 1
ATOM 1329 O O . PRO A 1 174 ? -18.953 20.219 11.766 1 95.81 174 PRO A O 1
ATOM 1332 N N . ALA A 1 175 ? -20.156 18.312 11.828 1 94.5 175 ALA A N 1
ATOM 1333 C CA . ALA A 1 175 ? -20 18.141 13.266 1 94.5 175 ALA A CA 1
ATOM 1334 C C . ALA A 1 175 ? -18.594 17.656 13.609 1 94.5 175 ALA A C 1
ATOM 1336 O O . ALA A 1 175 ? -18.062 17.969 14.688 1 94.5 175 ALA A O 1
ATOM 1337 N N . ARG A 1 176 ? -18.047 16.875 12.641 1 95.5 176 ARG A N 1
ATOM 1338 C CA . ARG A 1 176 ? -16.734 16.25 12.844 1 95.5 176 ARG A CA 1
ATOM 1339 C C . ARG A 1 176 ? -16 16.078 11.523 1 95.5 176 ARG A C 1
ATOM 1341 O O . ARG A 1 176 ? -16.625 15.789 10.5 1 95.5 176 ARG A O 1
ATOM 1348 N N . VAL A 1 177 ? -14.703 16.328 11.609 1 97.38 177 VAL A N 1
ATOM 1349 C CA . VAL A 1 177 ? -13.859 16.156 10.438 1 97.38 177 VAL A CA 1
ATOM 1350 C C . VAL A 1 177 ? -12.766 15.133 10.742 1 97.38 177 VAL A C 1
ATOM 1352 O O . VAL A 1 177 ? -12.055 15.258 11.742 1 97.38 177 VAL A O 1
ATOM 1355 N N . VAL A 1 178 ? -12.672 14.133 9.922 1 97.94 178 VAL A N 1
ATOM 1356 C CA . VAL A 1 178 ? -11.664 13.094 10.07 1 97.94 178 VAL A CA 1
ATOM 1357 C C . VAL A 1 178 ? -10.781 13.047 8.82 1 97.94 178 VAL A C 1
ATOM 1359 O O . VAL A 1 178 ? -11.289 13.016 7.699 1 97.94 178 VAL A O 1
ATOM 1362 N N . VAL A 1 179 ? -9.492 13.07 9 1 98.19 179 VAL A N 1
ATOM 1363 C CA . VAL A 1 179 ? -8.562 12.93 7.883 1 98.19 179 VAL A CA 1
ATOM 1364 C C . VAL A 1 179 ? -8.023 11.5 7.836 1 98.19 179 VAL A C 1
ATOM 1366 O O . VAL A 1 179 ? -7.531 10.984 8.844 1 98.19 179 VAL A O 1
ATOM 1369 N N . LEU A 1 180 ? -8.188 10.883 6.75 1 98.06 180 LEU A N 1
ATOM 1370 C CA . LEU A 1 180 ? -7.641 9.547 6.5 1 98.06 180 LEU A CA 1
ATOM 1371 C C . LEU A 1 180 ? -6.379 9.633 5.648 1 98.06 180 LEU A C 1
ATOM 1373 O O . LEU A 1 180 ? -6.438 10.023 4.48 1 98.06 180 LEU A O 1
ATOM 1377 N N . GLN A 1 181 ? -5.277 9.227 6.203 1 97.06 181 GLN A N 1
ATOM 1378 C CA . GLN A 1 181 ? -3.984 9.383 5.543 1 97.06 181 GLN A CA 1
ATOM 1379 C C . GLN A 1 181 ? -2.959 8.406 6.105 1 97.06 181 GLN A C 1
ATOM 1381 O O . GLN A 1 181 ? -3.002 8.07 7.293 1 97.06 181 GLN A O 1
ATOM 1386 N N . PRO A 1 182 ? -2.096 7.891 5.172 1 96.88 182 PRO A N 1
ATOM 1387 C CA . PRO A 1 182 ? -0.986 7.129 5.754 1 96.88 182 PRO A CA 1
ATOM 1388 C C . PRO A 1 182 ? -0.238 7.902 6.832 1 96.88 182 PRO A C 1
ATOM 1390 O O . PRO A 1 182 ? -0.013 9.109 6.691 1 96.88 182 PRO A O 1
ATOM 1393 N N . ALA A 1 183 ? 0.217 7.262 7.855 1 96.69 183 ALA A N 1
ATOM 1394 C CA . ALA A 1 183 ? 0.778 7.887 9.055 1 96.69 183 ALA A CA 1
ATOM 1395 C C . ALA A 1 183 ? 2.012 8.719 8.711 1 96.69 183 ALA A C 1
ATOM 1397 O O . ALA A 1 183 ? 2.176 9.828 9.211 1 96.69 183 ALA A O 1
ATOM 1398 N N . PRO A 1 184 ? 2.904 8.234 7.852 1 93.88 184 PRO A N 1
ATOM 1399 C CA . PRO A 1 184 ? 4.125 9.008 7.602 1 93.88 184 PRO A CA 1
ATOM 1400 C C . PRO A 1 184 ? 3.854 10.336 6.906 1 93.88 184 PRO A C 1
ATOM 1402 O O . PRO A 1 184 ? 4.703 11.234 6.926 1 93.88 184 PRO A O 1
ATOM 1405 N N . MET A 1 185 ? 2.719 10.469 6.324 1 93.44 185 MET A N 1
ATOM 1406 C CA . MET A 1 185 ? 2.418 11.672 5.547 1 93.44 185 MET A CA 1
ATOM 1407 C C . MET A 1 185 ? 1.41 12.555 6.273 1 93.44 185 MET A C 1
ATOM 1409 O O . MET A 1 185 ? 0.918 13.531 5.711 1 93.44 185 MET A O 1
ATOM 1413 N N . MET A 1 186 ? 1.118 12.273 7.441 1 95.94 186 MET A N 1
ATOM 1414 C CA . MET A 1 186 ? 0.041 12.922 8.18 1 95.94 186 MET A CA 1
ATOM 1415 C C . MET A 1 186 ? 0.472 14.297 8.672 1 95.94 186 MET A C 1
ATOM 1417 O O . MET A 1 186 ? -0.329 15.234 8.688 1 95.94 186 MET A O 1
ATOM 1421 N N . GLY A 1 187 ? 1.705 14.453 9.031 1 93.12 187 GLY A N 1
ATOM 1422 C CA . GLY A 1 187 ? 2.199 15.656 9.68 1 93.12 187 GLY A CA 1
ATOM 1423 C C . GLY A 1 187 ? 1.983 16.922 8.859 1 93.12 187 GLY A C 1
ATOM 1424 O O . GLY A 1 187 ? 1.362 17.875 9.328 1 93.12 187 GLY A O 1
ATOM 1425 N N . ARG A 1 188 ? 2.441 16.891 7.691 1 90 188 ARG A N 1
ATOM 1426 C CA . ARG A 1 188 ? 2.34 18.078 6.836 1 90 188 ARG A CA 1
ATOM 1427 C C . ARG A 1 188 ? 0.887 18.375 6.488 1 90 188 ARG A C 1
ATOM 1429 O O . ARG A 1 188 ? 0.499 19.531 6.379 1 90 188 ARG A O 1
ATOM 1436 N N . THR A 1 189 ? 0.148 17.344 6.312 1 93.44 189 THR A N 1
ATOM 1437 C CA . THR A 1 189 ? -1.271 17.5 6.02 1 93.44 189 THR A CA 1
ATOM 1438 C C . THR A 1 189 ? -1.973 18.25 7.145 1 93.44 189 THR A C 1
ATOM 1440 O O . THR A 1 189 ? -2.701 19.219 6.895 1 93.44 189 THR A O 1
ATOM 1443 N N . LEU A 1 190 ? -1.724 17.875 8.32 1 94.81 190 LEU A N 1
ATOM 1444 C CA . LEU A 1 190 ? -2.346 18.516 9.477 1 94.81 190 LEU A CA 1
ATOM 1445 C C . LEU A 1 190 ? -1.851 19.938 9.641 1 94.81 190 LEU A C 1
ATOM 1447 O O . LEU A 1 190 ? -2.623 20.828 10 1 94.81 190 LEU A O 1
ATOM 1451 N N . LEU A 1 191 ? -0.606 20.125 9.383 1 92.69 191 LEU A N 1
ATOM 1452 C CA . LEU A 1 191 ? -0.014 21.453 9.477 1 92.69 191 LEU A CA 1
ATOM 1453 C C . LEU A 1 191 ? -0.685 22.422 8.508 1 92.69 191 LEU A C 1
ATOM 1455 O O . LEU A 1 191 ? -1.031 23.531 8.883 1 92.69 191 LEU A O 1
ATOM 1459 N N . TYR A 1 192 ? -0.903 22.016 7.285 1 93.12 192 TYR A N 1
ATOM 1460 C CA . TYR A 1 192 ? -1.512 22.859 6.262 1 93.12 192 TYR A CA 1
ATOM 1461 C C . TYR A 1 192 ? -2.982 23.109 6.566 1 93.12 192 TYR A C 1
ATOM 1463 O O . TYR A 1 192 ? -3.473 24.234 6.402 1 93.12 192 TYR A O 1
ATOM 1471 N N . LEU A 1 193 ? -3.67 22.078 7.031 1 94.94 193 LEU A N 1
ATOM 1472 C CA . LEU A 1 193 ? -5.078 22.25 7.379 1 94.94 193 LEU A CA 1
ATOM 1473 C C . LEU A 1 193 ? -5.234 23.219 8.547 1 94.94 193 LEU A C 1
ATOM 1475 O O . LEU A 1 193 ? -6.129 24.078 8.539 1 94.94 193 LEU A O 1
ATOM 1479 N N . ALA A 1 194 ? -4.379 23.094 9.508 1 93.31 194 ALA A N 1
ATOM 1480 C CA . ALA A 1 194 ? -4.406 23.984 10.656 1 93.31 194 ALA A CA 1
ATOM 1481 C C . ALA A 1 194 ? -4.199 25.438 10.219 1 93.31 194 ALA A C 1
ATOM 1483 O O . ALA A 1 194 ? -4.812 26.359 10.773 1 93.31 194 ALA A O 1
ATOM 1484 N N . HIS A 1 195 ? -3.379 25.609 9.273 1 91.25 195 HIS A N 1
ATOM 1485 C CA . HIS A 1 195 ? -3.127 26.938 8.727 1 91.25 195 HIS A CA 1
ATOM 1486 C C . HIS A 1 195 ? -4.41 27.578 8.195 1 91.25 195 HIS A C 1
ATOM 1488 O O . HIS A 1 195 ? -4.602 28.781 8.297 1 91.25 195 HIS A O 1
ATOM 1494 N N . PHE A 1 196 ? -5.277 26.766 7.711 1 93.75 196 PHE A N 1
ATOM 1495 C CA . PHE A 1 196 ? -6.52 27.266 7.125 1 93.75 196 PHE A CA 1
ATOM 1496 C C . PHE A 1 196 ? -7.672 27.125 8.109 1 93.75 196 PHE A C 1
ATOM 1498 O O . PHE A 1 196 ? -8.844 27.141 7.711 1 93.75 196 PHE A O 1
ATOM 1505 N N . GLY A 1 197 ? -7.348 26.766 9.344 1 92.88 197 GLY A N 1
ATOM 1506 C CA . GLY A 1 197 ? -8.312 26.844 10.422 1 92.88 197 GLY A CA 1
ATOM 1507 C C . GLY A 1 197 ? -9.055 25.547 10.656 1 92.88 197 GLY A C 1
ATOM 1508 O O . GLY A 1 197 ? -10.148 25.547 11.227 1 92.88 197 GLY A O 1
ATOM 1509 N N . ILE A 1 198 ? -8.539 24.484 10.172 1 94.69 198 ILE A N 1
ATOM 1510 C CA . ILE A 1 198 ? -9.188 23.188 10.336 1 94.69 198 ILE A CA 1
ATOM 1511 C C . ILE A 1 198 ? -8.336 22.297 11.242 1 94.69 198 ILE A C 1
ATOM 1513 O O . ILE A 1 198 ? -7.133 22.125 11.008 1 94.69 198 ILE A O 1
ATOM 1517 N N . LYS A 1 199 ? -8.938 21.812 12.258 1 94.38 199 LYS A N 1
ATOM 1518 C CA . LYS A 1 199 ? -8.297 20.828 13.133 1 94.38 199 LYS A CA 1
ATOM 1519 C C . LYS A 1 199 ? -9.039 19.5 13.109 1 94.38 199 LYS A C 1
ATOM 1521 O O . LYS A 1 199 ? -9.844 19.219 14 1 94.38 199 LYS A O 1
ATOM 1526 N N . PRO A 1 200 ? -8.711 18.719 12.18 1 96.62 200 PRO A N 1
ATOM 1527 C CA . PRO A 1 200 ? -9.406 17.438 12.047 1 96.62 200 PRO A CA 1
ATOM 1528 C C . PRO A 1 200 ? -8.875 16.359 12.992 1 96.62 200 PRO A C 1
ATOM 1530 O O . PRO A 1 200 ? -7.82 16.547 13.609 1 96.62 200 PRO A O 1
ATOM 1533 N N . GLU A 1 201 ? -9.633 15.328 13.195 1 96.56 201 GLU A N 1
ATOM 1534 C CA . GLU A 1 201 ? -9.133 14.109 13.828 1 96.56 201 GLU A CA 1
ATOM 1535 C C . GLU A 1 201 ? -8.336 13.266 12.836 1 96.56 201 GLU A C 1
ATOM 1537 O O . GLU A 1 201 ? -8.859 12.836 11.805 1 96.56 201 GLU A O 1
ATOM 1542 N N . PRO A 1 202 ? -7.066 13.07 13.125 1 97.25 202 PRO A N 1
ATOM 1543 C CA . PRO A 1 202 ? -6.262 12.242 12.227 1 97.25 202 PRO A CA 1
ATOM 1544 C C . PRO A 1 202 ? -6.469 10.742 12.461 1 97.25 202 PRO A C 1
ATOM 1546 O O . PRO A 1 202 ? -6.488 10.289 13.602 1 97.25 202 PRO A O 1
ATOM 1549 N N . VAL A 1 203 ? -6.672 10.016 11.5 1 97.19 203 VAL A N 1
ATOM 1550 C CA . VAL A 1 203 ? -6.723 8.555 11.531 1 97.19 203 VAL A CA 1
ATOM 1551 C C . VAL A 1 203 ? -5.691 7.98 10.562 1 97.19 203 VAL A C 1
ATOM 1553 O O . VAL A 1 203 ? -5.793 8.172 9.352 1 97.19 203 VAL A O 1
ATOM 1556 N N . ALA A 1 204 ? -4.73 7.293 11.102 1 97.44 204 ALA A N 1
ATOM 1557 C CA . ALA A 1 204 ? -3.697 6.664 10.281 1 97.44 204 ALA A CA 1
ATOM 1558 C C . ALA A 1 204 ? -4.242 5.434 9.562 1 97.44 204 ALA A C 1
ATOM 1560 O O . ALA A 1 204 ? -4.848 4.559 10.188 1 97.44 204 ALA A O 1
ATOM 1561 N N . THR A 1 205 ? -4.008 5.344 8.266 1 97.44 205 THR A N 1
ATOM 1562 C CA . THR A 1 205 ? -4.613 4.277 7.477 1 97.44 205 THR A CA 1
ATOM 1563 C C . THR A 1 205 ? -3.584 3.203 7.137 1 97.44 205 THR A C 1
ATOM 1565 O O . THR A 1 205 ? -3.945 2.092 6.742 1 97.44 205 THR A O 1
ATOM 1568 N N . SER A 1 206 ? -2.361 3.525 7.234 1 95.81 206 SER A N 1
ATOM 1569 C CA . SER A 1 206 ? -1.257 2.596 7.035 1 95.81 206 SER A CA 1
ATOM 1570 C C . SER A 1 206 ? 0.025 3.113 7.68 1 95.81 206 SER A C 1
ATOM 1572 O O . SER A 1 206 ? 0.123 4.297 8.016 1 95.81 206 SER A O 1
ATOM 1574 N N . TYR A 1 207 ? 0.889 2.25 7.895 1 94.81 207 TYR A N 1
ATOM 1575 C CA . TYR A 1 207 ? 2.186 2.545 8.492 1 94.81 207 TYR A CA 1
ATOM 1576 C C . TYR A 1 207 ? 3.318 1.953 7.66 1 94.81 207 TYR A C 1
ATOM 1578 O O . TYR A 1 207 ? 3.082 1.124 6.781 1 94.81 207 TYR A O 1
ATOM 1586 N N . LEU A 1 208 ? 4.438 2.436 7.883 1 90.56 208 LEU A N 1
ATOM 1587 C CA . LEU A 1 208 ? 5.609 1.918 7.184 1 90.56 208 LEU A CA 1
ATOM 1588 C C . LEU A 1 208 ? 6.77 1.718 8.148 1 90.56 208 LEU A C 1
ATOM 1590 O O . LEU A 1 208 ? 7.246 2.676 8.766 1 90.56 208 LEU A O 1
ATOM 1594 N N . THR A 1 209 ? 7.098 0.506 8.367 1 87.25 209 THR A N 1
ATOM 1595 C CA . THR A 1 209 ? 8.289 0.162 9.133 1 87.25 209 THR A CA 1
ATOM 1596 C C . THR A 1 209 ? 9.242 -0.697 8.297 1 87.25 209 THR A C 1
ATOM 1598 O O . THR A 1 209 ? 8.836 -1.261 7.277 1 87.25 209 THR A O 1
ATOM 1601 N N . VAL A 1 210 ? 10.484 -0.638 8.648 1 83.75 210 VAL A N 1
ATOM 1602 C CA . VAL A 1 210 ? 11.477 -1.43 7.918 1 83.75 210 VAL A CA 1
ATOM 1603 C C . VAL A 1 210 ? 12.023 -2.529 8.82 1 83.75 210 VAL A C 1
ATOM 1605 O O . VAL A 1 210 ? 12.484 -2.256 9.938 1 83.75 210 VAL A O 1
ATOM 1608 N N . ASN A 1 211 ? 11.695 -3.762 8.43 1 73.94 211 ASN A N 1
ATOM 1609 C CA . ASN A 1 211 ? 12.25 -4.902 9.156 1 73.94 211 ASN A CA 1
ATOM 1610 C C . ASN A 1 211 ? 13.469 -5.48 8.445 1 73.94 211 ASN A C 1
ATOM 1612 O O . ASN A 1 211 ? 13.453 -5.68 7.23 1 73.94 211 ASN A O 1
ATOM 1616 N N . GLY A 1 212 ? 14.414 -5.652 9.156 1 62.62 212 GLY A N 1
ATOM 1617 C CA . GLY A 1 212 ? 15.695 -6.098 8.617 1 62.62 212 GLY A CA 1
ATOM 1618 C C . GLY A 1 212 ? 15.656 -7.516 8.086 1 62.62 212 GLY A C 1
ATOM 1619 O O . GLY A 1 212 ? 16.562 -7.941 7.371 1 62.62 212 GLY A O 1
ATOM 1620 N N . SER A 1 213 ? 14.633 -8.164 8.32 1 59.81 213 SER A N 1
ATOM 1621 C CA . SER A 1 213 ? 14.664 -9.594 8.008 1 59.81 213 SER A CA 1
ATOM 1622 C C . SER A 1 213 ? 14.039 -9.875 6.645 1 59.81 213 SER A C 1
ATOM 1624 O O . SER A 1 213 ? 14.094 -11 6.152 1 59.81 213 SER A O 1
ATOM 1626 N N . THR A 1 214 ? 13.609 -8.852 6.031 1 59.97 214 THR A N 1
ATOM 1627 C CA . THR A 1 214 ? 12.945 -9.125 4.762 1 59.97 214 THR A CA 1
ATOM 1628 C C . THR A 1 214 ? 13.906 -8.906 3.596 1 59.97 214 THR A C 1
ATOM 1630 O O . THR A 1 214 ? 14.898 -8.18 3.727 1 59.97 214 THR A O 1
ATOM 1633 N N . HIS A 1 215 ? 13.711 -9.609 2.572 1 58.47 215 HIS A N 1
ATOM 1634 C CA . HIS A 1 215 ? 14.555 -9.555 1.385 1 58.47 215 HIS A CA 1
ATOM 1635 C C . HIS A 1 215 ? 14.539 -8.172 0.753 1 58.47 215 HIS A C 1
ATOM 1637 O O . HIS A 1 215 ? 15.414 -7.832 -0.041 1 58.47 215 HIS A O 1
ATOM 1643 N N . PHE A 1 216 ? 13.625 -7.359 1.161 1 65.06 216 PHE A N 1
ATOM 1644 C CA . PHE A 1 216 ? 13.484 -6.039 0.553 1 65.06 216 PHE A CA 1
ATOM 1645 C C . PHE A 1 216 ? 13.82 -4.945 1.557 1 65.06 216 PHE A C 1
ATOM 1647 O O . PHE A 1 216 ? 13.453 -3.783 1.36 1 65.06 216 PHE A O 1
ATOM 1654 N N . SER A 1 217 ? 14.516 -5.332 2.502 1 69.06 217 SER A N 1
ATOM 1655 C CA . SER A 1 217 ? 14.742 -4.449 3.641 1 69.06 217 SER A CA 1
ATOM 1656 C C . SER A 1 217 ? 15.531 -3.213 3.23 1 69.06 217 SER A C 1
ATOM 1658 O O . SER A 1 217 ? 15.211 -2.098 3.645 1 69.06 217 SER A O 1
ATOM 1660 N N . THR A 1 218 ? 16.453 -3.393 2.318 1 74.94 218 THR A N 1
ATOM 1661 C CA . THR A 1 218 ? 17.312 -2.268 1.966 1 74.94 218 THR A CA 1
ATOM 1662 C C . THR A 1 218 ? 16.547 -1.239 1.139 1 74.94 218 THR A C 1
ATOM 1664 O O . THR A 1 218 ? 16.578 -0.044 1.439 1 74.94 218 THR A O 1
ATOM 1667 N N . SER A 1 219 ? 15.867 -1.729 0.161 1 81.12 219 SER A N 1
ATOM 1668 C CA . SER A 1 219 ? 15.117 -0.808 -0.686 1 81.12 219 SER A CA 1
ATOM 1669 C C . SER A 1 219 ? 14.008 -0.121 0.097 1 81.12 219 SER A C 1
ATOM 1671 O O . SER A 1 219 ? 13.727 1.061 -0.119 1 81.12 219 SER A O 1
ATOM 1673 N N . LEU A 1 220 ? 13.422 -0.835 0.97 1 83.75 220 LEU A N 1
ATOM 1674 C CA . LEU A 1 220 ? 12.375 -0.259 1.812 1 83.75 220 LEU A CA 1
ATOM 1675 C C . LEU A 1 220 ? 12.953 0.799 2.746 1 83.75 220 LEU A C 1
ATOM 1677 O O . LEU A 1 220 ? 12.297 1.797 3.045 1 83.75 220 LEU A O 1
ATOM 1681 N N . SER A 1 221 ? 14.148 0.527 3.188 1 84.56 221 SER A N 1
ATOM 1682 C CA . SER A 1 221 ? 14.82 1.495 4.047 1 84.56 221 SER A CA 1
ATOM 1683 C C . SER A 1 221 ? 15.031 2.822 3.324 1 84.56 221 SER A C 1
ATOM 1685 O O . SER A 1 221 ? 14.82 3.891 3.902 1 84.56 221 SER A O 1
ATOM 1687 N N . PHE A 1 222 ? 15.43 2.707 2.135 1 83.62 222 PHE A N 1
ATOM 1688 C CA . PHE A 1 222 ? 15.656 3.92 1.359 1 83.62 222 PHE A CA 1
ATOM 1689 C C . PHE A 1 222 ? 14.344 4.625 1.061 1 83.62 222 PHE A C 1
ATOM 1691 O O . PHE A 1 222 ? 14.281 5.859 1.035 1 83.62 222 PHE A O 1
ATOM 1698 N N . LEU A 1 223 ? 13.359 3.861 0.799 1 85.44 223 LEU A N 1
ATOM 1699 C CA . LEU A 1 223 ? 12.047 4.457 0.581 1 85.44 223 LEU A CA 1
ATOM 1700 C C . LEU A 1 223 ? 11.57 5.195 1.827 1 85.44 223 LEU A C 1
ATOM 1702 O O . LEU A 1 223 ? 11.086 6.328 1.735 1 85.44 223 LEU A O 1
ATOM 1706 N N . ALA A 1 224 ? 11.703 4.531 2.939 1 88.25 224 ALA A N 1
ATOM 1707 C CA . ALA A 1 224 ? 11.32 5.145 4.211 1 88.25 224 ALA A CA 1
ATOM 1708 C C . ALA A 1 224 ? 12.086 6.445 4.441 1 88.25 224 ALA A C 1
ATOM 1710 O O . ALA A 1 224 ? 11.516 7.434 4.902 1 88.25 224 ALA A O 1
ATOM 1711 N N . MET A 1 225 ? 13.328 6.414 4.105 1 85.19 225 MET A N 1
ATOM 1712 C CA . MET A 1 225 ? 14.164 7.598 4.281 1 85.19 225 MET A CA 1
ATOM 1713 C C . MET A 1 225 ? 13.703 8.727 3.369 1 85.19 225 MET A C 1
ATOM 1715 O O . MET A 1 225 ? 13.641 9.883 3.793 1 85.19 225 MET A O 1
ATOM 1719 N N . ASP A 1 226 ? 13.438 8.383 2.195 1 85.5 226 ASP A N 1
ATOM 1720 C CA . ASP A 1 226 ? 12.984 9.391 1.242 1 85.5 226 ASP A CA 1
ATOM 1721 C C . ASP A 1 226 ? 11.672 10.016 1.691 1 85.5 226 ASP A C 1
ATOM 1723 O O . ASP A 1 226 ? 11.477 11.227 1.564 1 85.5 226 ASP A O 1
ATOM 1727 N N . LEU A 1 227 ? 10.828 9.234 2.17 1 86.75 227 LEU A N 1
ATOM 1728 C CA . LEU A 1 227 ? 9.547 9.727 2.66 1 86.75 227 LEU A CA 1
ATOM 1729 C C . LEU A 1 227 ? 9.742 10.656 3.852 1 86.75 227 LEU A C 1
ATOM 1731 O O . LEU A 1 227 ? 9.125 11.719 3.922 1 86.75 227 LEU A O 1
ATOM 1735 N N . ALA A 1 228 ? 10.539 10.234 4.719 1 87.44 228 ALA A N 1
ATOM 1736 C CA . ALA A 1 228 ? 10.812 11.039 5.906 1 87.44 228 ALA A CA 1
ATOM 1737 C C . ALA A 1 228 ? 11.406 12.391 5.531 1 87.44 228 ALA A C 1
ATOM 1739 O O . ALA A 1 228 ? 10.992 13.422 6.062 1 87.44 228 ALA A O 1
ATOM 1740 N N . LEU A 1 229 ? 12.375 12.352 4.637 1 83.75 229 LEU A N 1
ATOM 1741 C CA . LEU A 1 229 ? 13.023 13.594 4.211 1 83.75 229 LEU A CA 1
ATOM 1742 C C . LEU A 1 229 ? 12.031 14.5 3.49 1 83.75 229 LEU A C 1
ATOM 1744 O O . LEU A 1 229 ? 12.055 15.719 3.678 1 83.75 229 LEU A O 1
ATOM 1748 N N . ASN A 1 230 ? 11.234 13.898 2.697 1 83.62 230 ASN A N 1
ATOM 1749 C CA . ASN A 1 230 ? 10.219 14.688 1.999 1 83.62 230 ASN A CA 1
ATOM 1750 C C . ASN A 1 230 ? 9.281 15.383 2.979 1 83.62 230 ASN A C 1
ATOM 1752 O O . ASN A 1 230 ? 8.914 16.547 2.777 1 83.62 230 ASN A O 1
ATOM 1756 N N . GLU A 1 231 ? 8.859 14.656 3.951 1 86.62 231 GLU A N 1
ATOM 1757 C CA . GLU A 1 231 ? 7.965 15.219 4.957 1 86.62 231 GLU A CA 1
ATOM 1758 C C . GLU A 1 231 ? 8.656 16.328 5.75 1 86.62 231 GLU A C 1
ATOM 1760 O O . GLU A 1 231 ? 8.047 17.359 6.039 1 86.62 231 GLU A O 1
ATOM 1765 N N . GLU A 1 232 ? 9.867 16.156 6.082 1 83.31 232 GLU A N 1
ATOM 1766 C CA . GLU A 1 232 ? 10.609 17.156 6.836 1 83.31 232 GLU A CA 1
ATOM 1767 C C . GLU A 1 232 ? 10.852 18.406 6.004 1 83.31 232 GLU A C 1
ATOM 1769 O O . GLU A 1 232 ? 10.711 19.531 6.5 1 83.31 232 GLU A O 1
ATOM 1774 N N . ILE A 1 233 ? 11.219 18.219 4.773 1 82.5 233 ILE A N 1
ATOM 1775 C CA . ILE A 1 233 ? 11.445 19.344 3.873 1 82.5 233 ILE A CA 1
ATOM 1776 C C . ILE A 1 233 ? 10.148 20.125 3.688 1 82.5 233 ILE A C 1
ATOM 1778 O O . ILE A 1 233 ? 10.156 21.359 3.672 1 82.5 233 ILE A O 1
ATOM 1782 N N . GLY A 1 234 ? 9.078 19.391 3.527 1 80.75 234 GLY A N 1
ATOM 1783 C CA . GLY A 1 234 ? 7.789 20.062 3.406 1 80.75 234 GLY A CA 1
ATOM 1784 C C . GLY A 1 234 ? 7.422 20.875 4.633 1 80.75 234 GLY A C 1
ATOM 1785 O O . GLY A 1 234 ? 6.945 22 4.516 1 80.75 234 GLY A O 1
ATOM 1786 N N . ALA A 1 235 ? 7.629 20.328 5.746 1 81.75 235 ALA A N 1
ATOM 1787 C CA . ALA A 1 235 ? 7.352 21.031 6.992 1 81.75 235 ALA A CA 1
ATOM 1788 C C . ALA A 1 235 ? 8.258 22.25 7.137 1 81.75 235 ALA A C 1
ATOM 1790 O O . ALA A 1 235 ? 7.805 23.328 7.543 1 81.75 235 ALA A O 1
ATOM 1791 N N . TRP A 1 236 ? 9.5 22.094 6.766 1 82.19 236 TRP A N 1
ATOM 1792 C CA . TRP A 1 236 ? 10.453 23.203 6.859 1 82.19 236 TRP A CA 1
ATOM 1793 C C . TRP A 1 236 ? 10.094 24.312 5.887 1 82.19 236 TRP A C 1
ATOM 1795 O O . TRP A 1 236 ? 10.188 25.5 6.223 1 82.19 236 TRP A O 1
ATOM 1805 N N . ARG A 1 237 ? 9.75 23.922 4.723 1 82.06 237 ARG A N 1
ATOM 1806 C CA . ARG A 1 237 ? 9.344 24.906 3.721 1 82.06 237 ARG A CA 1
ATOM 1807 C C . ARG A 1 237 ? 8.148 25.719 4.207 1 82.06 237 ARG A C 1
ATOM 1809 O O . ARG A 1 237 ? 8.109 26.938 4.016 1 82.06 237 ARG A O 1
ATOM 1816 N N . TYR A 1 238 ? 7.254 25.078 4.852 1 82 238 TYR A N 1
ATOM 1817 C CA . TYR A 1 238 ? 6.09 25.766 5.398 1 82 238 TYR A CA 1
ATOM 1818 C C . TYR A 1 238 ? 6.5 26.781 6.461 1 82 238 TYR A C 1
ATOM 1820 O O . TYR A 1 238 ? 6.051 27.922 6.438 1 82 238 TYR A O 1
ATOM 1828 N N . VAL A 1 239 ? 7.352 26.359 7.355 1 76.19 239 VAL A N 1
ATOM 1829 C CA . VAL A 1 239 ? 7.773 27.234 8.445 1 76.19 239 VAL A CA 1
ATOM 1830 C C . VAL A 1 239 ? 8.547 28.422 7.887 1 76.19 239 VAL A C 1
ATOM 1832 O O . VAL A 1 239 ? 8.328 29.562 8.297 1 76.19 239 VAL A O 1
ATOM 1835 N N . THR A 1 240 ? 9.336 28.062 6.918 1 79.12 240 THR A N 1
ATOM 1836 C CA . THR A 1 240 ? 10.148 29.125 6.316 1 79.12 240 THR A CA 1
ATOM 1837 C C . THR A 1 240 ? 9.273 30.109 5.562 1 79.12 240 THR A C 1
ATOM 1839 O O . THR A 1 240 ? 9.453 31.328 5.688 1 79.12 240 THR A O 1
ATOM 1842 N N . TYR A 1 241 ? 8.328 29.578 4.848 1 75.31 241 TYR A N 1
ATOM 1843 C CA . TYR A 1 241 ? 7.434 30.438 4.082 1 75.31 241 TYR A CA 1
ATOM 1844 C C . TYR A 1 241 ? 6.539 31.25 5.004 1 75.31 241 TYR A C 1
ATOM 1846 O O . TYR A 1 241 ? 6.223 32.406 4.707 1 75.31 241 TYR A O 1
ATOM 1854 N N . ASN A 1 242 ? 6.16 30.75 6.137 1 73.06 242 ASN A N 1
ATOM 1855 C CA . ASN A 1 242 ? 5.352 31.469 7.113 1 73.06 242 ASN A CA 1
ATOM 1856 C C . ASN A 1 242 ? 6.156 32.562 7.797 1 73.06 242 ASN A C 1
ATOM 1858 O O . ASN A 1 242 ? 5.648 33.656 8.016 1 73.06 242 ASN A O 1
ATOM 1862 N N . LEU A 1 243 ? 7.328 32.188 8.102 1 71.12 243 LEU A N 1
ATOM 1863 C CA . LEU A 1 243 ? 8.203 33.188 8.727 1 71.12 243 LEU A CA 1
ATOM 1864 C C . LEU A 1 243 ? 8.469 34.344 7.789 1 71.12 243 LEU A C 1
ATOM 1866 O O . LEU A 1 243 ? 8.555 35.5 8.234 1 71.12 243 LEU A O 1
ATOM 1870 N N . MET A 1 244 ? 8.445 33.969 6.578 1 73.75 244 MET A N 1
ATOM 1871 C CA . MET A 1 244 ? 8.719 35 5.578 1 73.75 244 MET A CA 1
ATOM 1872 C C . MET A 1 244 ? 7.438 35.688 5.133 1 73.75 244 MET A C 1
ATOM 1874 O O . MET A 1 244 ? 7.469 36.594 4.293 1 73.75 244 MET A O 1
ATOM 1878 N N . ASP A 1 245 ? 6.242 35.25 5.715 1 63.38 245 ASP A N 1
ATOM 1879 C CA . ASP A 1 245 ? 4.93 35.812 5.391 1 63.38 245 ASP A CA 1
ATOM 1880 C C . ASP A 1 245 ? 4.582 35.562 3.922 1 63.38 245 ASP A C 1
ATOM 1882 O O . ASP A 1 245 ? 4.043 36.469 3.258 1 63.38 245 ASP A O 1
ATOM 1886 N N . TRP A 1 246 ? 5.152 34.562 3.383 1 65.19 246 TRP A N 1
ATOM 1887 C CA . TRP A 1 246 ? 4.895 34.25 1.98 1 65.19 246 TRP A CA 1
ATOM 1888 C C . TRP A 1 246 ? 3.635 33.406 1.833 1 65.19 246 TRP A C 1
ATOM 1890 O O . TRP A 1 246 ? 3.08 33.312 0.737 1 65.19 246 TRP A O 1
ATOM 1900 N N . ASN A 1 247 ? 3.186 32.906 2.887 1 69.88 247 ASN A N 1
ATOM 1901 C CA . ASN A 1 247 ? 1.993 32.094 2.83 1 69.88 247 ASN A CA 1
ATOM 1902 C C . ASN A 1 247 ? 0.718 32.906 2.953 1 69.88 247 ASN A C 1
ATOM 1904 O O . ASN A 1 247 ? 0.757 34.062 3.428 1 69.88 247 ASN A O 1
ATOM 1908 N N . ALA A 1 248 ? -0.392 32.438 2.34 1 62.5 248 ALA A N 1
ATOM 1909 C CA . ALA A 1 248 ? -1.694 33.062 2.543 1 62.5 248 ALA A CA 1
ATOM 1910 C C . ALA A 1 248 ? -1.986 33.25 4.027 1 62.5 248 ALA A C 1
ATOM 1912 O O . ALA A 1 248 ? -1.54 32.438 4.859 1 62.5 248 ALA A O 1
ATOM 1913 N N . PRO A 1 249 ? -2.578 34.375 4.496 1 55.69 249 PRO A N 1
ATOM 1914 C CA . PRO A 1 249 ? -2.879 34.625 5.91 1 55.69 249 PRO A CA 1
ATOM 1915 C C . PRO A 1 249 ? -3.639 33.469 6.566 1 55.69 249 PRO A C 1
ATOM 1917 O O . PRO A 1 249 ? -4.387 32.75 5.891 1 55.69 249 PRO A O 1
ATOM 1920 N N . LYS A 1 250 ? -3.156 33.25 7.754 1 64.25 250 LYS A N 1
ATOM 1921 C CA . LYS A 1 250 ? -3.768 32.219 8.578 1 64.25 250 LYS A CA 1
ATOM 1922 C C . LYS A 1 250 ? -5.254 32.5 8.797 1 64.25 250 LYS A C 1
ATOM 1924 O O . LYS A 1 250 ? -5.652 33.625 9.047 1 64.25 250 LYS A O 1
ATOM 1929 N N . ALA A 1 251 ? -6.105 31.578 8.156 1 52.59 251 ALA A N 1
ATOM 1930 C CA . ALA A 1 251 ? -7.535 31.734 8.414 1 52.59 251 ALA A CA 1
ATOM 1931 C C . ALA A 1 251 ? -7.859 31.5 9.883 1 52.59 251 ALA A C 1
ATOM 1933 O O . ALA A 1 251 ? -7.121 30.812 10.594 1 52.59 251 ALA A O 1
ATOM 1934 N N . PHE A 1 252 ? -8.914 32.188 10.477 1 45.84 252 PHE A N 1
ATOM 1935 C CA . PHE A 1 252 ? -9.422 32.031 11.836 1 45.84 252 PHE A CA 1
ATOM 1936 C C . PHE A 1 252 ? -9.844 30.594 12.102 1 45.84 252 PHE A C 1
ATOM 1938 O O . PHE A 1 252 ? -10.477 29.953 11.258 1 45.84 252 PHE A O 1
ATOM 1945 N N . MET A 1 253 ? -9.203 29.953 13.039 1 46.84 253 MET A N 1
ATOM 1946 C CA . MET A 1 253 ? -9.406 28.578 13.477 1 46.84 253 MET A CA 1
ATOM 1947 C C . MET A 1 253 ? -10.875 28.312 13.789 1 46.84 253 MET A C 1
ATOM 1949 O O . MET A 1 253 ? -11.484 29.031 14.578 1 46.84 253 MET A O 1
ATOM 1953 N N . GLN A 1 254 ? -11.734 27.969 13.062 1 39.5 254 GLN A N 1
ATOM 1954 C CA . GLN A 1 254 ? -13.055 27.531 13.508 1 39.5 254 GLN A CA 1
ATOM 1955 C C . GLN A 1 254 ? -12.953 26.266 14.367 1 39.5 254 GLN A C 1
ATOM 1957 O O . GLN A 1 254 ? -12.477 25.234 13.898 1 39.5 254 GLN A O 1
ATOM 1962 N N . THR A 1 255 ? -12.734 26.375 15.695 1 38.19 255 THR A N 1
ATOM 1963 C CA . THR A 1 255 ? -12.781 25.281 16.656 1 38.19 255 THR A CA 1
ATOM 1964 C C . THR A 1 255 ? -14.062 24.484 16.516 1 38.19 255 THR A C 1
ATOM 1966 O O . THR A 1 255 ? -15.164 25.031 16.641 1 38.19 255 THR A O 1
ATOM 1969 N N . VAL A 1 256 ? -14.258 23.656 15.695 1 39.56 256 VAL A N 1
ATOM 1970 C CA . VAL A 1 256 ? -15.414 22.781 15.898 1 39.56 256 VAL A CA 1
ATOM 1971 C C . VAL A 1 256 ? -15.43 22.281 17.328 1 39.56 256 VAL A C 1
ATOM 1973 O O . VAL A 1 256 ? -14.453 21.703 17.812 1 39.56 256 VAL A O 1
ATOM 1976 N N . PRO A 1 257 ? -16.328 22.688 18.25 1 34.69 257 PRO A N 1
ATOM 1977 C CA . PRO A 1 257 ? -16.344 22.391 19.688 1 34.69 257 PRO A CA 1
ATOM 1978 C C . PRO A 1 257 ? -16.25 20.891 19.984 1 34.69 257 PRO A C 1
ATOM 1980 O O . PRO A 1 257 ? -16.812 20.078 19.25 1 34.69 257 PRO A O 1
ATOM 1983 N N . ALA A 1 258 ? -15.297 20.422 20.719 1 35.91 258 ALA A N 1
ATOM 1984 C CA . ALA A 1 258 ? -15.297 19.094 21.297 1 35.91 258 ALA A CA 1
ATOM 1985 C C . ALA A 1 258 ? -16.625 18.797 21.984 1 35.91 258 ALA A C 1
ATOM 1987 O O . ALA A 1 258 ? -17.234 19.688 22.594 1 35.91 258 ALA A O 1
ATOM 1988 N N . PRO A 1 259 ? -17.375 17.703 21.656 1 33.69 259 PRO A N 1
ATOM 1989 C CA . PRO A 1 259 ? -18.594 17.578 22.453 1 33.69 259 PRO A CA 1
ATOM 1990 C C . PRO A 1 259 ? -18.328 17.703 23.953 1 33.69 259 PRO A C 1
ATOM 1992 O O . PRO A 1 259 ? -17.25 17.375 24.422 1 33.69 259 PRO A O 1
ATOM 1995 N N . ARG A 1 260 ? -19.062 18.656 24.672 1 31.02 260 ARG A N 1
ATOM 1996 C CA . ARG A 1 260 ? -19.125 18.766 26.125 1 31.02 260 ARG A CA 1
ATOM 1997 C C . ARG A 1 260 ? -19.312 17.391 26.766 1 31.02 260 ARG A C 1
ATOM 1999 O O . ARG A 1 260 ? -20.156 16.609 26.344 1 31.02 260 ARG A O 1
ATOM 2006 N N . SER A 1 261 ? -18.234 16.828 27.375 1 28.3 261 SER A N 1
ATOM 2007 C CA . SER A 1 261 ? -18.438 15.734 28.312 1 28.3 261 SER A CA 1
ATOM 2008 C C . SER A 1 261 ? -19.703 15.93 29.125 1 28.3 261 SER A C 1
ATOM 2010 O O . SER A 1 261 ? -19.859 16.938 29.812 1 28.3 261 SER A O 1
AT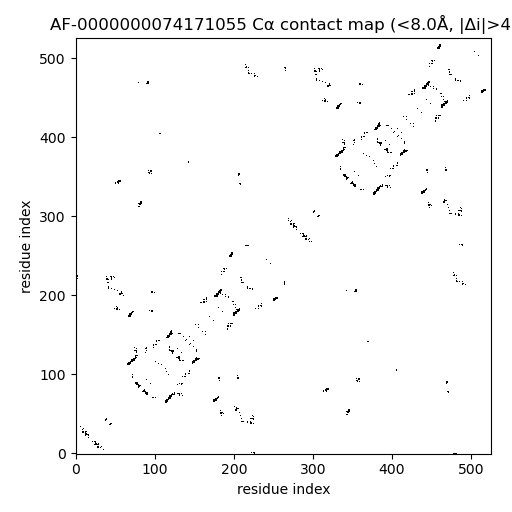OM 2012 N N . THR A 1 262 ? -20.844 15.562 28.672 1 26.77 262 THR A N 1
ATOM 2013 C CA . THR A 1 262 ? -21.891 15.5 29.688 1 26.77 262 THR A CA 1
ATOM 2014 C C . THR A 1 262 ? -21.344 14.883 30.969 1 26.77 262 THR A C 1
ATOM 2016 O O . THR A 1 262 ? -20.844 13.758 30.953 1 26.77 262 THR A O 1
ATOM 2019 N N . GLN A 1 263 ? -21.094 15.648 32.031 1 21.23 263 GLN A N 1
ATOM 2020 C CA . GLN A 1 263 ? -21.156 15.156 33.406 1 21.23 263 GLN A CA 1
ATOM 2021 C C . GLN A 1 263 ? -22.469 14.422 33.688 1 21.23 263 GLN A C 1
ATOM 2023 O O . GLN A 1 263 ? -23.531 14.875 33.25 1 21.23 263 GLN A O 1
ATOM 2028 N N . MET B 1 1 ? 18.281 -5.574 -1.836 1 63.34 1 MET B N 1
ATOM 2029 C CA . MET B 1 1 ? 19.156 -6.566 -2.443 1 63.34 1 MET B CA 1
ATOM 2030 C C . MET B 1 1 ? 19.969 -5.953 -3.582 1 63.34 1 MET B C 1
ATOM 2032 O O . MET B 1 1 ? 21.188 -6.059 -3.607 1 63.34 1 MET B O 1
ATOM 2036 N N . THR B 1 2 ? 19.297 -5.328 -4.449 1 59.22 2 THR B N 1
ATOM 2037 C CA . THR B 1 2 ? 19.969 -4.852 -5.652 1 59.22 2 THR B CA 1
ATOM 2038 C C . THR B 1 2 ? 20.984 -3.775 -5.309 1 59.22 2 THR B C 1
ATOM 2040 O O . THR B 1 2 ? 22.078 -3.754 -5.867 1 59.22 2 THR B O 1
ATOM 2043 N N . LEU B 1 3 ? 20.578 -2.969 -4.348 1 66.06 3 LEU B N 1
ATOM 2044 C CA . LEU B 1 3 ? 21.484 -1.893 -3.969 1 66.06 3 LEU B CA 1
ATOM 2045 C C . LEU B 1 3 ? 22.734 -2.449 -3.314 1 66.06 3 LEU B C 1
ATOM 2047 O O . LEU B 1 3 ? 23.844 -1.975 -3.584 1 66.06 3 LEU B O 1
ATOM 2051 N N . ASN B 1 4 ? 22.531 -3.463 -2.523 1 60.94 4 ASN B N 1
ATOM 2052 C CA . ASN B 1 4 ? 23.688 -4.109 -1.894 1 60.94 4 ASN B CA 1
ATOM 2053 C C . ASN B 1 4 ? 24.594 -4.758 -2.926 1 60.94 4 ASN B C 1
ATOM 2055 O O . ASN B 1 4 ? 25.828 -4.703 -2.797 1 60.94 4 ASN B O 1
ATOM 2059 N N . LEU B 1 5 ? 23.953 -5.336 -3.896 1 62.22 5 LEU B N 1
ATOM 2060 C CA . LEU B 1 5 ? 24.719 -5.996 -4.945 1 62.22 5 LEU B CA 1
ATOM 2061 C C . LEU B 1 5 ? 25.531 -4.984 -5.75 1 62.22 5 LEU B C 1
ATOM 2063 O O . LEU B 1 5 ? 26.703 -5.211 -6.043 1 62.22 5 LEU B O 1
ATOM 2067 N N . ILE B 1 6 ? 24.906 -3.861 -6.02 1 65.19 6 ILE B N 1
ATOM 2068 C CA . ILE B 1 6 ? 25.578 -2.832 -6.809 1 65.19 6 ILE B CA 1
ATOM 2069 C C . ILE B 1 6 ? 26.719 -2.229 -6.008 1 65.19 6 ILE B C 1
ATOM 2071 O O . ILE B 1 6 ? 27.812 -2.008 -6.543 1 65.19 6 ILE B O 1
ATOM 2075 N N . THR B 1 7 ? 26.453 -1.992 -4.727 1 67.5 7 THR B N 1
ATOM 2076 C CA . THR B 1 7 ? 27.5 -1.445 -3.867 1 67.5 7 THR B CA 1
ATOM 2077 C C . THR B 1 7 ? 28.656 -2.424 -3.738 1 67.5 7 THR B C 1
ATOM 2079 O O . THR B 1 7 ? 29.828 -2.021 -3.779 1 67.5 7 THR B O 1
ATOM 2082 N N . ALA B 1 8 ? 28.281 -3.727 -3.623 1 64.38 8 ALA B N 1
ATOM 2083 C CA . ALA B 1 8 ? 29.312 -4.758 -3.541 1 64.38 8 ALA B CA 1
ATOM 2084 C C . ALA B 1 8 ? 30.156 -4.801 -4.816 1 64.38 8 ALA B C 1
ATOM 2086 O O . ALA B 1 8 ? 31.375 -4.926 -4.758 1 64.38 8 ALA B O 1
ATOM 2087 N N . LEU B 1 9 ? 29.5 -4.699 -5.961 1 64.31 9 LEU B N 1
ATOM 2088 C CA . LEU B 1 9 ? 30.188 -4.711 -7.246 1 64.31 9 LEU B CA 1
ATOM 2089 C C . LEU B 1 9 ? 31.125 -3.512 -7.367 1 64.31 9 LEU B C 1
ATOM 2091 O O . LEU B 1 9 ? 32.25 -3.643 -7.867 1 64.31 9 LEU B O 1
ATOM 2095 N N . LEU B 1 10 ? 30.672 -2.373 -6.855 1 66.19 10 LEU B N 1
ATOM 2096 C CA . LEU B 1 10 ? 31.484 -1.163 -6.91 1 66.19 10 LEU B CA 1
ATOM 2097 C C . LEU B 1 10 ? 32.719 -1.289 -6.012 1 66.19 10 LEU B C 1
ATOM 2099 O O . LEU B 1 10 ? 33.812 -0.957 -6.426 1 66.19 10 LEU B O 1
ATOM 2103 N N . VAL B 1 11 ? 32.5 -1.814 -4.805 1 66.62 11 VAL B N 1
ATOM 2104 C CA . VAL B 1 11 ? 33.594 -1.953 -3.854 1 66.62 11 VAL B CA 1
ATOM 2105 C C . VAL B 1 11 ? 34.594 -2.979 -4.371 1 66.62 11 VAL B C 1
ATOM 2107 O O . VAL B 1 11 ? 35.812 -2.73 -4.363 1 66.62 11 VAL B O 1
ATOM 2110 N N . LEU B 1 12 ? 34.031 -4.125 -4.844 1 65.56 12 LEU B N 1
ATOM 2111 C CA . LEU B 1 12 ? 34.906 -5.164 -5.387 1 65.56 12 LEU B CA 1
ATOM 2112 C C . LEU B 1 12 ? 35.656 -4.656 -6.605 1 65.56 12 LEU B C 1
ATOM 2114 O O . LEU B 1 12 ? 36.844 -4.965 -6.781 1 65.56 12 LEU B O 1
ATOM 2118 N N . GLY B 1 13 ? 35 -3.912 -7.391 1 64.25 13 GLY B N 1
ATOM 2119 C CA . GLY B 1 13 ? 35.656 -3.348 -8.562 1 64.25 13 GLY B CA 1
ATOM 2120 C C . GLY B 1 13 ? 36.781 -2.391 -8.227 1 64.25 13 GLY B C 1
ATOM 2121 O O . GLY B 1 13 ? 37.875 -2.451 -8.82 1 64.25 13 GLY B O 1
ATOM 2122 N N . VAL B 1 14 ? 36.562 -1.508 -7.262 1 68.56 14 VAL B N 1
ATOM 2123 C CA . VAL B 1 14 ? 37.594 -0.554 -6.832 1 68.56 14 VAL B CA 1
ATOM 2124 C C . VAL B 1 14 ? 38.781 -1.301 -6.223 1 68.56 14 VAL B C 1
ATOM 2126 O O . VAL B 1 14 ? 39.938 -0.951 -6.469 1 68.56 14 VAL B O 1
ATOM 2129 N N . PHE B 1 15 ? 38.375 -2.365 -5.453 1 67.94 15 PHE B N 1
ATOM 2130 C CA . PHE B 1 15 ? 39.438 -3.154 -4.82 1 67.94 15 PHE B CA 1
ATOM 2131 C C . PHE B 1 15 ? 40.312 -3.846 -5.867 1 67.94 15 PHE B C 1
ATOM 2133 O O . PHE B 1 15 ? 41.531 -3.846 -5.766 1 67.94 15 PHE B O 1
ATOM 2140 N N . LEU B 1 16 ? 39.656 -4.398 -6.789 1 68.25 16 LEU B N 1
ATOM 2141 C CA . LEU B 1 16 ? 40.406 -5.102 -7.824 1 68.25 16 LEU B CA 1
ATOM 2142 C C . LEU B 1 16 ? 41.156 -4.117 -8.703 1 68.25 16 LEU B C 1
ATOM 2144 O O . LEU B 1 16 ? 42.25 -4.434 -9.195 1 68.25 16 LEU B O 1
ATOM 2148 N N . TRP B 1 17 ? 40.562 -2.984 -8.898 1 67.62 17 TRP B N 1
ATOM 2149 C CA . TRP B 1 17 ? 41.25 -1.943 -9.664 1 67.62 17 TRP B CA 1
ATOM 2150 C C . TRP B 1 17 ? 42.531 -1.484 -8.945 1 67.62 17 TRP B C 1
ATOM 2152 O O . TRP B 1 17 ? 43.562 -1.235 -9.586 1 67.62 17 TRP B O 1
ATOM 2162 N N . TRP B 1 18 ? 42.344 -1.365 -7.656 1 68.5 18 TRP B N 1
ATOM 2163 C CA . TRP B 1 18 ? 43.531 -0.992 -6.887 1 68.5 18 TRP B CA 1
ATOM 2164 C C . TRP B 1 18 ? 44.562 -2.111 -6.902 1 68.5 18 TRP B C 1
ATOM 2166 O O . TRP B 1 18 ? 45.75 -1.854 -6.793 1 68.5 18 TRP B O 1
ATOM 2176 N N . GLY B 1 19 ? 43.969 -3.256 -7.07 1 68.25 19 GLY B N 1
ATOM 2177 C CA . GLY B 1 19 ? 44.906 -4.359 -7.172 1 68.25 19 GLY B CA 1
ATOM 2178 C C . GLY B 1 19 ? 45.469 -4.551 -8.57 1 68.25 19 GLY B C 1
ATOM 2179 O O . GLY B 1 19 ? 45.469 -3.619 -9.375 1 68.25 19 GLY B O 1
ATOM 2180 N N . LYS B 1 20 ? 46.094 -5.75 -8.867 1 69.69 20 LYS B N 1
ATOM 2181 C CA . LYS B 1 20 ? 46.812 -6.066 -10.102 1 69.69 20 LYS B CA 1
ATOM 2182 C C . LYS B 1 20 ? 45.844 -6.41 -11.234 1 69.69 20 LYS B C 1
ATOM 2184 O O . LYS B 1 20 ? 46.25 -6.547 -12.383 1 69.69 20 LYS B O 1
ATOM 2189 N N . TRP B 1 21 ? 44.562 -6.555 -10.914 1 71.81 21 TRP B N 1
ATOM 2190 C CA . TRP B 1 21 ? 43.625 -6.945 -11.961 1 71.81 21 TRP B CA 1
ATOM 2191 C C . TRP B 1 21 ? 42.812 -5.754 -12.414 1 71.81 21 TRP B C 1
ATOM 2193 O O . TRP B 1 21 ? 41.594 -5.703 -12.172 1 71.81 21 TRP B O 1
ATOM 2203 N N . ARG B 1 22 ? 43.375 -4.797 -13.031 1 72.94 22 ARG B N 1
ATOM 2204 C CA . ARG B 1 22 ? 42.844 -3.498 -13.406 1 72.94 22 ARG B CA 1
ATOM 2205 C C . ARG B 1 22 ? 41.688 -3.65 -14.383 1 72.94 22 ARG B C 1
ATOM 2207 O O . ARG B 1 22 ? 40.656 -2.977 -14.242 1 72.94 22 ARG B O 1
ATOM 2214 N N . LYS B 1 23 ? 41.844 -4.719 -15.297 1 76.81 23 LYS B N 1
ATOM 2215 C CA . LYS B 1 23 ? 40.812 -4.848 -16.328 1 76.81 23 LYS B CA 1
ATOM 2216 C C . LYS B 1 23 ? 39.5 -5.375 -15.734 1 76.81 23 LYS B C 1
ATOM 2218 O O . LYS B 1 23 ? 38.438 -4.879 -16.062 1 76.81 23 LYS B O 1
ATOM 2223 N N . THR B 1 24 ? 39.688 -6.395 -14.953 1 74.88 24 THR B N 1
ATOM 2224 C CA . THR B 1 24 ? 38.5 -6.973 -14.328 1 74.88 24 THR B CA 1
ATOM 2225 C C . THR B 1 24 ? 37.844 -5.965 -13.383 1 74.88 24 THR B C 1
ATOM 2227 O O . THR B 1 24 ? 36.625 -5.902 -13.289 1 74.88 24 THR B O 1
ATOM 2230 N N . GLY B 1 25 ? 38.656 -5.191 -12.82 1 71.44 25 GLY B N 1
ATOM 2231 C CA . GLY B 1 25 ? 38.125 -4.172 -11.914 1 71.44 25 GLY B CA 1
ATOM 2232 C C . GLY B 1 25 ? 37.312 -3.105 -12.625 1 71.44 25 GLY B C 1
ATOM 2233 O O . GLY B 1 25 ? 36.25 -2.727 -12.164 1 71.44 25 GLY B O 1
ATOM 2234 N N . VAL B 1 26 ? 37.844 -2.693 -13.742 1 74.38 26 VAL B N 1
ATOM 2235 C CA . VAL B 1 26 ? 37.156 -1.659 -14.523 1 74.38 26 VAL B CA 1
ATOM 2236 C C . VAL B 1 26 ? 35.812 -2.197 -15.055 1 74.38 26 VAL B C 1
ATOM 2238 O O . VAL B 1 26 ? 34.812 -1.481 -15.078 1 74.38 26 VAL B O 1
ATOM 2241 N N . LEU B 1 27 ? 35.844 -3.434 -15.414 1 75.94 27 LEU B N 1
ATOM 2242 C CA . LEU B 1 27 ? 34.625 -4.055 -15.922 1 75.94 27 LEU B CA 1
ATOM 2243 C C . LEU B 1 27 ? 33.562 -4.125 -14.836 1 75.94 27 LEU B C 1
ATOM 2245 O O . LEU B 1 27 ? 32.375 -3.848 -15.086 1 75.94 27 LEU B O 1
ATOM 2249 N N . LEU B 1 28 ? 33.969 -4.477 -13.703 1 74.62 28 LEU B N 1
ATOM 2250 C CA . LEU B 1 28 ? 33.031 -4.59 -12.594 1 74.62 28 LEU B CA 1
ATOM 2251 C C . LEU B 1 28 ? 32.5 -3.223 -12.203 1 74.62 28 LEU B C 1
ATOM 2253 O O . LEU B 1 28 ? 31.297 -3.094 -11.891 1 74.62 28 LEU B O 1
ATOM 2257 N N . ILE B 1 29 ? 33.312 -2.305 -12.258 1 75.81 29 ILE B N 1
ATOM 2258 C CA . ILE B 1 29 ? 32.875 -0.94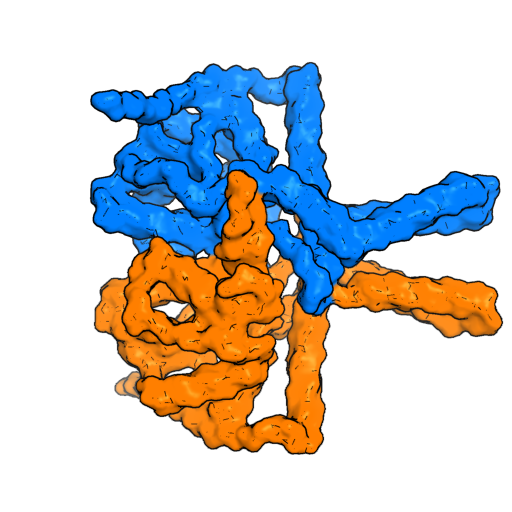5 -11.953 1 75.81 29 ILE B CA 1
ATOM 2259 C C . ILE B 1 29 ? 31.906 -0.459 -13.023 1 75.81 29 ILE B C 1
ATOM 2261 O O . ILE B 1 29 ? 30.875 0.146 -12.703 1 75.81 29 ILE B O 1
ATOM 2265 N N . ALA B 1 30 ? 32.25 -0.731 -14.25 1 77.62 30 ALA B N 1
ATOM 2266 C CA . ALA B 1 30 ? 31.375 -0.33 -15.352 1 77.62 30 ALA B CA 1
ATOM 2267 C C . ALA B 1 30 ? 30 -1.008 -15.242 1 77.62 30 ALA B C 1
ATOM 2269 O O . ALA B 1 30 ? 28.969 -0.369 -15.438 1 77.62 30 ALA B O 1
ATOM 2270 N N . LEU B 1 31 ? 30.016 -2.25 -14.938 1 77.94 31 LEU B N 1
ATOM 2271 C CA . LEU B 1 31 ? 28.766 -2.99 -14.773 1 77.94 31 LEU B CA 1
ATOM 2272 C C . LEU B 1 31 ? 27.938 -2.416 -13.633 1 77.94 31 LEU B C 1
ATOM 2274 O O . LEU B 1 31 ? 26.719 -2.316 -13.742 1 77.94 31 LEU B O 1
ATOM 2278 N N . ALA B 1 32 ? 28.578 -2.078 -12.609 1 75.5 32 ALA B N 1
ATOM 2279 C CA . ALA B 1 32 ? 27.906 -1.492 -11.453 1 75.5 32 ALA B CA 1
ATOM 2280 C C . ALA B 1 32 ? 27.281 -0.145 -11.812 1 75.5 32 ALA B C 1
ATOM 2282 O O . ALA B 1 32 ? 26.125 0.127 -11.461 1 75.5 32 ALA B O 1
ATOM 2283 N N . VAL B 1 33 ? 27.984 0.623 -12.547 1 75.25 33 VAL B N 1
ATOM 2284 C CA . VAL B 1 33 ? 27.516 1.957 -12.914 1 75.25 33 VAL B CA 1
ATOM 2285 C C . VAL B 1 33 ? 26.375 1.846 -13.922 1 75.25 33 VAL B C 1
ATOM 2287 O O . VAL B 1 33 ? 25.391 2.57 -13.828 1 75.25 33 VAL B O 1
ATOM 2290 N N . ILE B 1 34 ? 26.531 0.966 -14.812 1 78.69 34 ILE B N 1
ATOM 2291 C CA . ILE B 1 34 ? 25.516 0.77 -15.828 1 78.69 34 ILE B CA 1
ATOM 2292 C C . ILE B 1 34 ? 24.234 0.243 -15.18 1 78.69 34 ILE B C 1
ATOM 2294 O O . ILE B 1 34 ? 23.141 0.697 -15.5 1 78.69 34 ILE B O 1
ATOM 2298 N N . SER B 1 35 ? 24.406 -0.701 -14.281 1 79.56 35 SER B N 1
ATOM 2299 C CA . SER B 1 35 ? 23.234 -1.247 -13.586 1 79.56 35 SER B CA 1
ATOM 2300 C C . SER B 1 35 ? 22.547 -0.18 -12.742 1 79.56 35 SER B C 1
ATOM 2302 O O . SER B 1 35 ? 21.312 -0.089 -12.734 1 79.56 35 SER B O 1
ATOM 2304 N N . TYR B 1 36 ? 23.359 0.548 -12.117 1 78.88 36 TYR B N 1
ATOM 2305 C CA . TYR B 1 36 ? 22.812 1.646 -11.328 1 78.88 36 TYR B CA 1
ATOM 2306 C C . TYR B 1 36 ? 22.078 2.646 -12.211 1 78.88 36 TYR B C 1
ATOM 2308 O O . TYR B 1 36 ? 20.969 3.078 -11.883 1 78.88 36 TYR B O 1
ATOM 2316 N N . GLY B 1 37 ? 22.672 3.027 -13.281 1 79.94 37 GLY B N 1
ATOM 2317 C CA . GLY B 1 37 ? 22.062 3.953 -14.211 1 79.94 37 GLY B CA 1
ATOM 2318 C C . GLY B 1 37 ? 20.766 3.428 -14.805 1 79.94 37 GLY B C 1
ATOM 2319 O O . GLY B 1 37 ? 19.797 4.172 -14.961 1 79.94 37 GLY B O 1
ATOM 2320 N N . ALA B 1 38 ? 20.75 2.203 -15.086 1 82.69 38 ALA B N 1
ATOM 2321 C CA . ALA B 1 38 ? 19.562 1.573 -15.648 1 82.69 38 ALA B CA 1
ATOM 2322 C C . ALA B 1 38 ? 18.422 1.561 -14.648 1 82.69 38 ALA B C 1
ATOM 2324 O O . ALA B 1 38 ? 17.25 1.721 -15.016 1 82.69 38 ALA B O 1
ATOM 2325 N N . ILE B 1 39 ? 18.719 1.423 -13.398 1 82.06 39 ILE B N 1
ATOM 2326 C CA . ILE B 1 39 ? 17.703 1.361 -12.352 1 82.06 39 ILE B CA 1
ATOM 2327 C C . ILE B 1 39 ? 17.188 2.766 -12.055 1 82.06 39 ILE B C 1
ATOM 2329 O O . ILE B 1 39 ? 15.977 2.986 -11.984 1 82.06 39 ILE B O 1
ATOM 2333 N N . VAL B 1 40 ? 18.109 3.656 -12.039 1 76.44 40 VAL B N 1
ATOM 2334 C CA . VAL B 1 40 ? 17.734 5.027 -11.711 1 76.44 40 VAL B CA 1
ATOM 2335 C C . VAL B 1 40 ? 16.953 5.648 -12.867 1 76.44 40 VAL B C 1
ATOM 2337 O O . VAL B 1 40 ? 16.047 6.453 -12.648 1 76.44 40 VAL B O 1
ATOM 2340 N N . SER B 1 41 ? 17.25 5.281 -14.078 1 80.12 41 SER B N 1
ATOM 2341 C CA . SER B 1 41 ? 16.531 5.812 -15.234 1 80.12 41 SER B CA 1
ATOM 2342 C C . SER B 1 41 ? 15.102 5.285 -15.297 1 80.12 41 SER B C 1
ATOM 2344 O O . SER B 1 41 ? 14.289 5.781 -16.078 1 80.12 41 SER B O 1
ATOM 2346 N N . THR B 1 42 ? 14.719 4.305 -14.484 1 81.31 42 THR B N 1
ATOM 2347 C CA . THR B 1 42 ? 13.383 3.736 -14.328 1 81.31 42 THR B CA 1
ATOM 2348 C C . THR B 1 42 ? 13.055 2.822 -15.508 1 81.31 42 THR B C 1
ATOM 2350 O O . THR B 1 42 ? 11.992 2.193 -15.523 1 81.31 42 THR B O 1
ATOM 2353 N N . TRP B 1 43 ? 13.961 2.723 -16.422 1 84.5 43 TRP B N 1
ATOM 2354 C CA . TRP B 1 43 ? 13.688 1.896 -17.594 1 84.5 43 TRP B CA 1
ATOM 2355 C C . TRP B 1 43 ? 13.664 0.418 -17.219 1 84.5 43 TRP B C 1
ATOM 2357 O O . TRP B 1 43 ? 12.688 -0.284 -17.516 1 84.5 43 TRP B O 1
ATOM 2367 N N . LEU B 1 44 ? 14.664 -0.045 -16.578 1 85.88 44 LEU B N 1
ATOM 2368 C CA . LEU B 1 44 ? 14.805 -1.463 -16.266 1 85.88 44 LEU B CA 1
ATOM 2369 C C . LEU B 1 44 ? 13.727 -1.916 -15.281 1 85.88 44 LEU B C 1
ATOM 2371 O O . LEU B 1 44 ? 13.016 -2.887 -15.547 1 85.88 44 LEU B O 1
ATOM 2375 N N . PRO B 1 45 ? 13.539 -1.193 -14.188 1 87.38 45 PRO B N 1
ATOM 2376 C CA . PRO B 1 45 ? 12.477 -1.621 -13.281 1 87.38 45 PRO B CA 1
ATOM 2377 C C . PRO B 1 45 ? 11.102 -1.631 -13.938 1 87.38 45 PRO B C 1
ATOM 2379 O O . PRO B 1 45 ? 10.305 -2.545 -13.711 1 87.38 45 PRO B O 1
ATOM 2382 N N . ASN B 1 46 ? 10.797 -0.676 -14.75 1 87.94 46 ASN B N 1
ATOM 2383 C CA . ASN B 1 46 ? 9.492 -0.639 -15.406 1 87.94 46 ASN B CA 1
ATOM 2384 C C . ASN B 1 46 ? 9.352 -1.767 -16.422 1 87.94 46 ASN B C 1
ATOM 2386 O O . ASN B 1 46 ? 8.258 -2.301 -16.609 1 87.94 46 ASN B O 1
ATOM 2390 N N . PHE B 1 47 ? 10.406 -2.064 -17.078 1 90.31 47 PHE B N 1
ATOM 2391 C CA . PHE B 1 47 ? 10.383 -3.176 -18.031 1 90.31 47 PHE B CA 1
ATOM 2392 C C . PHE B 1 47 ? 10.07 -4.484 -17.312 1 90.31 47 PHE B C 1
ATOM 2394 O O . PHE B 1 47 ? 9.195 -5.238 -17.75 1 90.31 47 PHE B O 1
ATOM 2401 N N . LEU B 1 48 ? 10.742 -4.723 -16.281 1 89.56 48 LEU B N 1
ATOM 2402 C CA . LEU B 1 48 ? 10.547 -5.953 -15.523 1 89.56 48 LEU B CA 1
ATOM 2403 C C . LEU B 1 48 ? 9.164 -5.984 -14.883 1 89.56 48 LEU B C 1
ATOM 2405 O O . LEU B 1 48 ? 8.492 -7.02 -14.898 1 89.56 48 LEU B O 1
ATOM 2409 N N . MET B 1 49 ? 8.734 -4.879 -14.352 1 91.31 49 MET B N 1
ATOM 2410 C CA . MET B 1 49 ? 7.426 -4.805 -13.711 1 91.31 49 MET B CA 1
ATOM 2411 C C . MET B 1 49 ? 6.312 -5.02 -14.727 1 91.31 49 MET B C 1
ATOM 2413 O O . MET B 1 49 ? 5.32 -5.695 -14.438 1 91.31 49 MET B O 1
ATOM 2417 N N . ASN B 1 50 ? 6.453 -4.418 -15.875 1 91.56 50 ASN B N 1
ATOM 2418 C CA . ASN B 1 50 ? 5.453 -4.621 -16.922 1 91.56 50 ASN B CA 1
ATOM 2419 C C . ASN B 1 50 ? 5.324 -6.094 -17.297 1 91.56 50 ASN B C 1
ATOM 2421 O O . ASN B 1 50 ? 4.211 -6.602 -17.453 1 91.56 50 ASN B O 1
ATOM 2425 N N . ARG B 1 51 ? 6.41 -6.695 -17.391 1 90.88 51 ARG B N 1
ATOM 2426 C CA . ARG B 1 51 ? 6.406 -8.117 -17.734 1 90.88 51 ARG B CA 1
ATOM 2427 C C . ARG B 1 51 ? 5.715 -8.938 -16.641 1 90.88 51 ARG B C 1
ATOM 2429 O O . ARG B 1 51 ? 4.973 -9.875 -16.953 1 90.88 51 ARG B O 1
ATOM 2436 N N . LEU B 1 52 ? 5.93 -8.609 -15.414 1 92.5 52 LEU B N 1
ATOM 2437 C CA . LEU B 1 52 ? 5.402 -9.359 -14.281 1 92.5 52 LEU B CA 1
ATOM 2438 C C . LEU B 1 52 ? 3.912 -9.086 -14.094 1 92.5 52 LEU B C 1
ATOM 2440 O O . LEU B 1 52 ? 3.168 -9.953 -13.633 1 92.5 52 LEU B O 1
ATOM 2444 N N . GLN B 1 53 ? 3.494 -7.93 -14.484 1 94.81 53 GLN B N 1
ATOM 2445 C CA . GLN B 1 53 ? 2.16 -7.5 -14.078 1 94.81 53 GLN B CA 1
ATOM 2446 C C . GLN B 1 53 ? 1.195 -7.516 -15.258 1 94.81 53 GLN B C 1
ATOM 2448 O O . GLN B 1 53 ? -0.022 -7.562 -15.07 1 94.81 53 GLN B O 1
ATOM 2453 N N . GLU B 1 54 ? 1.591 -7.492 -16.453 1 93.25 54 GLU B N 1
ATOM 2454 C CA . GLU B 1 54 ? 0.794 -7.316 -17.672 1 93.25 54 GLU B CA 1
ATOM 2455 C C . GLU B 1 54 ? -0.254 -8.414 -17.797 1 93.25 54 GLU B C 1
ATOM 2457 O O . GLU B 1 54 ? -1.389 -8.148 -18.203 1 93.25 54 GLU B O 1
ATOM 2462 N N . PRO B 1 55 ? 0.006 -9.633 -17.453 1 93.94 55 PRO B N 1
ATOM 2463 C CA . PRO B 1 55 ? -0.95 -10.719 -17.688 1 93.94 55 PRO B CA 1
ATOM 2464 C C . PRO B 1 55 ? -2.148 -10.664 -16.734 1 93.94 55 PRO B C 1
ATOM 2466 O O . PRO B 1 55 ? -3.133 -11.375 -16.953 1 93.94 55 PRO B O 1
ATOM 2469 N N . TYR B 1 56 ? -2.117 -9.852 -15.781 1 95.06 56 TYR B N 1
ATOM 2470 C CA . TYR B 1 56 ? -3.131 -9.922 -14.734 1 95.06 56 TYR B CA 1
ATOM 2471 C C . TYR B 1 56 ? -4.027 -8.688 -14.758 1 95.06 56 TYR B C 1
ATOM 2473 O O . TYR B 1 56 ? -3.561 -7.574 -15 1 95.06 56 TYR B O 1
ATOM 2481 N N . SER B 1 57 ? -5.301 -8.961 -14.484 1 93.88 57 SER B N 1
ATOM 2482 C CA . SER B 1 57 ? -6.312 -7.91 -14.453 1 93.88 57 SER B CA 1
ATOM 2483 C C . SER B 1 57 ? -6.855 -7.707 -13.047 1 93.88 57 SER B C 1
ATOM 2485 O O . SER B 1 57 ? -6.836 -8.625 -12.227 1 93.88 57 SER B O 1
ATOM 2487 N N . SER B 1 58 ? -7.305 -6.445 -12.781 1 93.62 58 SER B N 1
ATOM 2488 C CA . SER B 1 58 ? -7.906 -6.141 -11.492 1 93.62 58 SER B CA 1
ATOM 2489 C C . SER B 1 58 ? -9.398 -6.449 -11.484 1 93.62 58 SER B C 1
ATOM 2491 O O . SER B 1 58 ? -10.062 -6.332 -10.453 1 93.62 58 SER B O 1
ATOM 2493 N N . LYS B 1 59 ? -9.898 -6.848 -12.586 1 90.44 59 LYS B N 1
ATOM 2494 C CA . LYS B 1 59 ? -11.32 -7.156 -12.734 1 90.44 59 LYS B CA 1
ATOM 2495 C C . LYS B 1 59 ? -11.547 -8.664 -12.828 1 90.44 59 LYS B C 1
ATOM 2497 O O . LYS B 1 59 ? -10.695 -9.391 -13.336 1 90.44 59 LYS B O 1
ATOM 2502 N N . LEU B 1 60 ? -12.641 -9.062 -12.289 1 90.12 60 LEU B N 1
ATOM 2503 C CA . LEU B 1 60 ? -13.062 -10.453 -12.469 1 90.12 60 LEU B CA 1
ATOM 2504 C C . LEU B 1 60 ? -13.461 -10.719 -13.914 1 90.12 60 LEU B C 1
ATOM 2506 O O . LEU B 1 60 ? -14.117 -9.883 -14.547 1 90.12 60 LEU B O 1
ATOM 2510 N N . ALA B 1 61 ? -13.102 -11.805 -14.398 1 82.75 61 ALA B N 1
ATOM 2511 C CA . ALA B 1 61 ? -13.414 -12.172 -15.773 1 82.75 61 ALA B CA 1
ATOM 2512 C C . ALA B 1 61 ? -14.898 -12.477 -15.938 1 82.75 61 ALA B C 1
ATOM 2514 O O . ALA B 1 61 ? -15.5 -12.141 -16.969 1 82.75 61 ALA B O 1
ATOM 2515 N N . GLU B 1 62 ? -15.453 -13.109 -14.945 1 82 62 GLU B N 1
ATOM 2516 C CA . GLU B 1 62 ? -16.859 -13.508 -14.977 1 82 62 GLU B CA 1
ATOM 2517 C C . GLU B 1 62 ? -17.594 -13.016 -13.727 1 82 62 GLU B C 1
ATOM 2519 O O . GLU B 1 62 ? -16.969 -12.719 -12.711 1 82 62 GLU B O 1
ATOM 2524 N N . PRO B 1 63 ? -18.891 -12.961 -13.914 1 83.5 63 PRO B N 1
ATOM 2525 C CA . PRO B 1 63 ? -19.672 -12.547 -12.75 1 83.5 63 PRO B CA 1
ATOM 2526 C C . PRO B 1 63 ? -19.531 -13.5 -11.57 1 83.5 63 PRO B C 1
ATOM 2528 O O . PRO B 1 63 ? -19.203 -14.68 -11.758 1 83.5 63 PRO B O 1
ATOM 2531 N N . LEU B 1 64 ? -19.797 -12.969 -10.531 1 88.12 64 LEU B N 1
ATOM 2532 C CA . LEU B 1 64 ? -19.703 -13.734 -9.289 1 88.12 64 LEU B CA 1
ATOM 2533 C C . LEU B 1 64 ? -20.703 -14.891 -9.297 1 88.12 64 LEU B C 1
ATOM 2535 O O . LEU B 1 64 ? -21.828 -14.742 -9.766 1 88.12 64 LEU B O 1
ATOM 2539 N N . GLU B 1 65 ? -20.234 -16.062 -8.93 1 89 65 GLU B N 1
ATOM 2540 C CA . GLU B 1 65 ? -21.094 -17.234 -8.82 1 89 65 GLU B CA 1
ATOM 2541 C C . GLU B 1 65 ? -21.141 -17.75 -7.387 1 89 65 GLU B C 1
ATOM 2543 O O . GLU B 1 65 ? -20.312 -17.391 -6.559 1 89 65 GLU B O 1
ATOM 2548 N N . ASP B 1 66 ? -22.141 -18.562 -7.199 1 91.62 66 ASP B N 1
ATOM 2549 C CA . ASP B 1 66 ? -22.297 -19.141 -5.867 1 91.62 66 ASP B CA 1
ATOM 2550 C C . ASP B 1 66 ? -21.156 -20.094 -5.543 1 91.62 66 ASP B C 1
ATOM 2552 O O . ASP B 1 66 ? -20.609 -20.75 -6.441 1 91.62 66 ASP B O 1
ATOM 2556 N N . ASN B 1 67 ? -20.75 -20.125 -4.297 1 94.88 67 ASN B N 1
ATOM 2557 C CA . ASN B 1 67 ? -19.688 -21 -3.809 1 94.88 67 ASN B CA 1
ATOM 2558 C C . ASN B 1 67 ? -18.328 -20.641 -4.391 1 94.88 67 ASN B C 1
ATOM 2560 O O . ASN B 1 67 ? -17.609 -21.5 -4.902 1 94.88 67 ASN B O 1
ATOM 2564 N N . THR B 1 68 ? -18.109 -19.328 -4.438 1 96.81 68 THR B N 1
ATOM 2565 C CA . THR B 1 68 ? -16.812 -18.812 -4.836 1 96.81 68 THR B CA 1
ATOM 2566 C C . THR B 1 68 ? -15.906 -18.641 -3.623 1 96.81 68 THR B C 1
ATOM 2568 O O . THR B 1 68 ? -16.344 -18.188 -2.564 1 96.81 68 THR B O 1
ATOM 2571 N N . VAL B 1 69 ? -14.688 -19.094 -3.756 1 98.19 69 VAL B N 1
ATOM 2572 C CA . VAL B 1 69 ? -13.703 -18.938 -2.688 1 98.19 69 VAL B CA 1
ATOM 2573 C C . VAL B 1 69 ? -12.633 -17.938 -3.115 1 98.19 69 VAL B C 1
ATOM 2575 O O . VAL B 1 69 ? -12.07 -18.047 -4.207 1 98.19 69 VAL B O 1
ATOM 2578 N N . PHE B 1 70 ? -12.438 -16.953 -2.295 1 98.56 70 PHE B N 1
ATOM 2579 C CA . PHE B 1 70 ? -11.367 -15.977 -2.484 1 98.56 70 PHE B CA 1
ATOM 2580 C C . PHE B 1 70 ? -10.18 -16.297 -1.583 1 98.56 70 PHE B C 1
ATOM 2582 O O . PHE B 1 70 ? -10.352 -16.516 -0.383 1 98.56 70 PHE B O 1
ATOM 2589 N N . VAL B 1 71 ? -9.031 -16.344 -2.146 1 98.69 71 VAL B N 1
ATOM 2590 C CA . VAL B 1 71 ? -7.824 -16.641 -1.384 1 98.69 71 VAL B CA 1
ATOM 2591 C C . VAL B 1 71 ? -6.941 -15.391 -1.304 1 98.69 71 VAL B C 1
ATOM 2593 O O . VAL B 1 71 ? -6.578 -14.812 -2.33 1 98.69 71 VAL B O 1
ATOM 2596 N N . VAL B 1 72 ? -6.605 -14.992 -0.11 1 98.19 72 VAL B N 1
ATOM 2597 C CA . VAL B 1 72 ? -5.73 -13.852 0.138 1 98.19 72 VAL B CA 1
ATOM 2598 C C . VAL B 1 72 ? -4.418 -14.328 0.751 1 98.19 72 VAL B C 1
ATOM 2600 O O . VAL B 1 72 ? -4.398 -14.852 1.869 1 98.19 72 VAL B O 1
ATOM 2603 N N . PHE B 1 73 ? -3.342 -14.117 0.063 1 95.88 73 PHE B N 1
ATOM 2604 C CA . PHE B 1 73 ? -2.025 -14.477 0.576 1 95.88 73 PHE B CA 1
ATOM 2605 C C . PHE B 1 73 ? -1.486 -13.383 1.492 1 95.88 73 PHE B C 1
ATOM 2607 O O . PHE B 1 73 ? -1.512 -12.203 1.139 1 95.88 73 PHE B O 1
ATOM 2614 N N . GLY B 1 74 ? -1.019 -13.781 2.633 1 93.81 74 GLY B N 1
ATOM 2615 C CA . GLY B 1 74 ? -0.439 -12.836 3.57 1 93.81 74 GLY B CA 1
ATOM 2616 C C . GLY B 1 74 ? 0.846 -12.203 3.066 1 93.81 74 GLY B C 1
ATOM 2617 O O . GLY B 1 74 ? 1.663 -12.875 2.432 1 93.81 74 GLY B O 1
ATOM 2618 N N . LEU B 1 75 ? 1.004 -10.898 3.363 1 91.5 75 LEU B N 1
ATOM 2619 C CA . LEU B 1 75 ? 2.186 -10.188 2.887 1 91.5 75 LEU B CA 1
ATOM 2620 C C . LEU B 1 75 ? 3.043 -9.719 4.059 1 91.5 75 LEU B C 1
ATOM 2622 O O . LEU B 1 75 ? 4.07 -9.07 3.855 1 91.5 75 LEU B O 1
ATOM 2626 N N . GLY B 1 76 ? 2.562 -9.977 5.23 1 90.75 76 GLY B N 1
ATOM 2627 C CA . GLY B 1 76 ? 3.359 -9.594 6.383 1 90.75 76 GLY B CA 1
ATOM 2628 C C . GLY B 1 76 ? 2.613 -8.688 7.348 1 90.75 76 GLY B C 1
ATOM 2629 O O . GLY B 1 76 ? 1.573 -8.125 7 1 90.75 76 GLY B O 1
ATOM 2630 N N . THR B 1 77 ? 3.174 -8.609 8.547 1 93.69 77 THR B N 1
ATOM 2631 C CA . THR B 1 77 ? 2.682 -7.715 9.586 1 93.69 77 THR B CA 1
ATOM 2632 C C . THR B 1 77 ? 3.811 -6.848 10.133 1 93.69 77 THR B C 1
ATOM 2634 O O . THR B 1 77 ? 4.984 -7.094 9.852 1 93.69 77 THR B O 1
ATOM 2637 N N . GLN B 1 78 ? 3.414 -5.809 10.781 1 92.5 78 GLN B N 1
ATOM 2638 C CA . GLN B 1 78 ? 4.387 -4.922 11.414 1 92.5 78 GLN B CA 1
ATOM 2639 C C . GLN B 1 78 ? 3.891 -4.449 12.781 1 92.5 78 GLN B C 1
ATOM 2641 O O . GLN B 1 78 ? 2.686 -4.32 13 1 92.5 78 GLN B O 1
ATOM 2646 N N . THR B 1 79 ? 4.859 -4.242 13.633 1 92.75 79 THR B N 1
ATOM 2647 C CA . THR B 1 79 ? 4.559 -3.621 14.914 1 92.75 79 THR B CA 1
ATOM 2648 C C . THR B 1 79 ? 4.816 -2.117 14.859 1 92.75 79 THR B C 1
ATOM 2650 O O . THR B 1 79 ? 5.883 -1.678 14.438 1 92.75 79 THR B O 1
ATOM 2653 N N . VAL B 1 80 ? 3.869 -1.379 15.211 1 92.56 80 VAL B N 1
ATOM 2654 C CA . VAL B 1 80 ? 3.994 0.074 15.188 1 92.56 80 VAL B CA 1
ATOM 2655 C C . VAL B 1 80 ? 3.672 0.646 16.562 1 92.56 80 VAL B C 1
ATOM 2657 O O . VAL B 1 80 ? 2.844 0.095 17.297 1 92.56 80 VAL B O 1
ATOM 2660 N N . ASN B 1 81 ? 4.375 1.694 16.859 1 90.62 81 ASN B N 1
ATOM 2661 C CA . ASN B 1 81 ? 4.078 2.428 18.094 1 90.62 81 ASN B CA 1
ATOM 2662 C C . ASN B 1 81 ? 3.02 3.504 17.859 1 90.62 81 ASN B C 1
ATOM 2664 O O . ASN B 1 81 ? 3.299 4.527 17.234 1 90.62 81 ASN B O 1
ATOM 2668 N N . GLU B 1 82 ? 1.848 3.199 18.281 1 91.31 82 GLU B N 1
ATOM 2669 C CA . GLU B 1 82 ? 0.75 4.156 18.188 1 91.31 82 GLU B CA 1
ATOM 2670 C C . GLU B 1 82 ? 0.511 4.852 19.531 1 91.31 82 GLU B C 1
ATOM 2672 O O . GLU B 1 82 ? -0.108 4.281 20.422 1 91.31 82 GLU B O 1
ATOM 2677 N N . GLN B 1 83 ? 0.942 6.094 19.625 1 90.44 83 GLN B N 1
ATOM 2678 C CA . GLN B 1 83 ? 0.748 6.895 20.828 1 90.44 83 GLN B CA 1
ATOM 2679 C C . GLN B 1 83 ? 1.25 6.16 22.062 1 90.44 83 GLN B C 1
ATOM 2681 O O . GLN B 1 83 ? 0.551 6.09 23.078 1 90.44 83 GLN B O 1
ATOM 2686 N N . GLY B 1 84 ? 2.307 5.469 21.969 1 86.81 84 GLY B N 1
ATOM 2687 C CA . GLY B 1 84 ? 2.984 4.828 23.078 1 86.81 84 GLY B CA 1
ATOM 2688 C C . GLY B 1 84 ? 2.598 3.371 23.25 1 86.81 84 GLY B C 1
ATOM 2689 O O . GLY B 1 84 ? 3.1 2.695 24.156 1 86.81 84 GLY B O 1
ATOM 2690 N N . HIS B 1 85 ? 1.701 2.898 22.438 1 90.81 85 HIS B N 1
ATOM 2691 C CA . HIS B 1 85 ? 1.271 1.508 22.516 1 90.81 85 HIS B CA 1
ATOM 2692 C C . HIS B 1 85 ? 1.662 0.742 21.25 1 90.81 85 HIS B C 1
ATOM 2694 O O . HIS B 1 85 ? 1.502 1.246 20.141 1 90.81 85 HIS B O 1
ATOM 2700 N N . ASN B 1 86 ? 2.188 -0.466 21.531 1 91.38 86 ASN B N 1
ATOM 2701 C CA . ASN B 1 86 ? 2.521 -1.313 20.406 1 91.38 86 ASN B CA 1
ATOM 2702 C C . ASN B 1 86 ? 1.278 -1.961 19.797 1 91.38 86 ASN B C 1
ATOM 2704 O O . ASN B 1 86 ? 0.509 -2.613 20.5 1 91.38 86 ASN B O 1
ATOM 2708 N N . THR B 1 87 ? 1.099 -1.736 18.594 1 93.88 87 THR B N 1
ATOM 2709 C CA . THR B 1 87 ? -0.012 -2.32 17.844 1 93.88 87 THR B CA 1
ATOM 2710 C C . THR B 1 87 ? 0.493 -3.035 16.594 1 93.88 87 THR B C 1
ATOM 2712 O O . THR B 1 87 ? 1.532 -2.672 16.047 1 93.88 87 THR B O 1
ATOM 2715 N N . VAL B 1 88 ? -0.165 -4.125 16.266 1 95.19 88 VAL B N 1
ATOM 2716 C CA . VAL B 1 88 ? 0.205 -4.875 15.07 1 95.19 88 VAL B CA 1
ATOM 2717 C C . VAL B 1 88 ? -0.709 -4.484 13.914 1 95.19 88 VAL B C 1
ATOM 2719 O O . VAL B 1 88 ? -1.934 -4.477 14.055 1 95.19 88 VAL B O 1
ATOM 2722 N N . GLU B 1 89 ? -0.095 -4.074 12.852 1 94 89 GLU B N 1
ATOM 2723 C CA . GLU B 1 89 ? -0.809 -3.666 11.641 1 94 89 GLU B CA 1
ATOM 2724 C C . GLU B 1 89 ? -0.303 -4.426 10.422 1 94 89 GLU B C 1
ATOM 2726 O O . GLU B 1 89 ? 0.86 -4.832 10.367 1 94 89 GLU B O 1
ATOM 2731 N N . PRO B 1 90 ? -1.259 -4.668 9.406 1 95 90 PRO B N 1
ATOM 2732 C CA . PRO B 1 90 ? -0.756 -5.219 8.141 1 95 90 PRO B CA 1
ATOM 2733 C C . PRO B 1 90 ? 0.256 -4.301 7.461 1 95 90 PRO B C 1
ATOM 2735 O O . PRO B 1 90 ? 0.265 -3.094 7.707 1 95 90 PRO B O 1
ATOM 2738 N N . LEU B 1 91 ? 1.098 -4.887 6.664 1 92.25 91 LEU B N 1
ATOM 2739 C CA . LEU B 1 91 ? 1.982 -4.062 5.844 1 92.25 91 LEU B CA 1
ATOM 2740 C C . LEU B 1 91 ? 1.185 -3.254 4.824 1 92.25 91 LEU B C 1
ATOM 2742 O O . LEU B 1 91 ? 0.093 -3.662 4.422 1 92.25 91 LEU B O 1
ATOM 2746 N N . THR B 1 92 ? 1.768 -2.193 4.457 1 90.94 92 THR B N 1
ATOM 2747 C CA . THR B 1 92 ? 1.103 -1.24 3.576 1 90.94 92 THR B CA 1
ATOM 2748 C C . THR B 1 92 ? 0.676 -1.914 2.275 1 90.94 92 THR B C 1
ATOM 2750 O O . THR B 1 92 ? -0.384 -1.604 1.727 1 90.94 92 THR B O 1
ATOM 2753 N N . PHE B 1 93 ? 1.38 -2.877 1.791 1 90.94 93 PHE B N 1
ATOM 2754 C CA . PHE B 1 93 ? 1.141 -3.518 0.503 1 90.94 93 PHE B CA 1
ATOM 2755 C C . PHE B 1 93 ? -0.006 -4.516 0.6 1 90.94 93 PHE B C 1
ATOM 2757 O O . PHE B 1 93 ? -0.514 -4.988 -0.42 1 90.94 93 PHE B O 1
ATOM 2764 N N . SER B 1 94 ? -0.465 -4.777 1.797 1 95.88 94 SER B N 1
ATOM 2765 C CA . SER B 1 94 ? -1.527 -5.754 2.01 1 95.88 94 SER B CA 1
ATOM 2766 C C . SER B 1 94 ? -2.902 -5.137 1.773 1 95.88 94 SER B C 1
ATOM 2768 O O . SER B 1 94 ? -3.877 -5.852 1.536 1 95.88 94 SER B O 1
ATOM 2770 N N . TYR B 1 95 ? -2.979 -3.842 1.785 1 97.31 95 TYR B N 1
ATOM 2771 C CA . TYR B 1 95 ? -4.281 -3.195 1.858 1 97.31 95 TYR B CA 1
ATOM 2772 C C . TYR B 1 95 ? -5.012 -3.283 0.522 1 97.31 95 TYR B C 1
ATOM 2774 O O . TYR B 1 95 ? -6.242 -3.234 0.475 1 97.31 95 TYR B O 1
ATOM 2782 N N . GLY B 1 96 ? -4.258 -3.426 -0.589 1 97.62 96 GLY B N 1
ATOM 2783 C CA . GLY B 1 96 ? -4.93 -3.688 -1.852 1 97.62 96 GLY B CA 1
ATOM 2784 C C . GLY B 1 96 ? -5.758 -4.957 -1.833 1 97.62 96 GLY B C 1
ATOM 2785 O O . GLY B 1 96 ? -6.91 -4.957 -2.27 1 97.62 96 GLY B O 1
ATOM 2786 N N . SER B 1 97 ? -5.156 -5.996 -1.297 1 98.25 97 SER B N 1
ATOM 2787 C CA . SER B 1 97 ? -5.832 -7.289 -1.23 1 98.25 97 SER B CA 1
ATOM 2788 C C . SER B 1 97 ? -6.957 -7.273 -0.199 1 98.25 97 SER B C 1
ATOM 2790 O O . SER B 1 97 ? -8.023 -7.848 -0.429 1 98.25 97 SER B O 1
ATOM 2792 N N . ILE B 1 98 ? -6.727 -6.598 0.908 1 98.38 98 ILE B N 1
ATOM 2793 C CA . ILE B 1 98 ? -7.727 -6.504 1.968 1 98.38 98 ILE B CA 1
ATOM 2794 C C . ILE B 1 98 ? -8.945 -5.734 1.465 1 98.38 98 ILE B C 1
ATOM 2796 O O . ILE B 1 98 ? -10.086 -6.152 1.676 1 98.38 98 ILE B O 1
ATOM 2800 N N . PHE B 1 99 ? -8.688 -4.688 0.748 1 98.38 99 PHE B N 1
ATOM 2801 C CA . PHE B 1 99 ? -9.758 -3.883 0.167 1 98.38 99 PHE B CA 1
ATOM 2802 C C . PHE B 1 99 ? -10.555 -4.695 -0.848 1 98.38 99 PHE B C 1
ATOM 2804 O O . PHE B 1 99 ? -11.789 -4.688 -0.824 1 98.38 99 PHE B O 1
ATOM 2811 N N . ALA B 1 100 ? -9.828 -5.387 -1.722 1 97.88 100 ALA B N 1
ATOM 2812 C CA . ALA B 1 100 ? -10.492 -6.188 -2.744 1 97.88 100 ALA B CA 1
ATOM 2813 C C . ALA B 1 100 ? -11.367 -7.266 -2.111 1 97.88 100 ALA B C 1
ATOM 2815 O O . ALA B 1 100 ? -12.5 -7.492 -2.549 1 97.88 100 ALA B O 1
ATOM 2816 N N . ALA B 1 101 ? -10.836 -7.891 -1.1 1 98.25 101 ALA B N 1
ATOM 2817 C CA . ALA B 1 101 ? -11.594 -8.938 -0.417 1 98.25 101 ALA B CA 1
ATOM 2818 C C . ALA B 1 101 ? -12.875 -8.375 0.196 1 98.25 101 ALA B C 1
ATOM 2820 O O . ALA B 1 101 ? -13.953 -8.953 0.041 1 98.25 101 ALA B O 1
ATOM 2821 N N . ALA B 1 102 ? -12.75 -7.262 0.871 1 97.25 102 ALA B N 1
ATOM 2822 C CA . ALA B 1 102 ? -13.922 -6.629 1.47 1 97.25 102 ALA B CA 1
ATOM 2823 C C . ALA B 1 102 ? -14.938 -6.23 0.401 1 97.25 102 ALA B C 1
ATOM 2825 O O . ALA B 1 102 ? -16.141 -6.441 0.568 1 97.25 102 ALA B O 1
ATOM 2826 N N . ARG B 1 103 ? -14.422 -5.672 -0.663 1 96 103 ARG B N 1
ATOM 2827 C CA . ARG B 1 103 ? -15.273 -5.254 -1.772 1 96 103 ARG B CA 1
ATOM 2828 C C . ARG B 1 103 ? -16.047 -6.438 -2.344 1 96 103 ARG B C 1
ATOM 2830 O O . ARG B 1 103 ? -17.266 -6.355 -2.539 1 96 103 ARG B O 1
ATOM 2837 N N . PHE B 1 104 ? -15.375 -7.559 -2.584 1 96.69 104 PHE B N 1
ATOM 2838 C CA . PHE B 1 104 ? -16.016 -8.727 -3.176 1 96.69 104 PHE B CA 1
ATOM 2839 C C . PHE B 1 104 ? -17.016 -9.352 -2.207 1 96.69 104 PHE B C 1
ATOM 2841 O O . PHE B 1 104 ? -18.047 -9.883 -2.625 1 96.69 104 PHE B O 1
ATOM 2848 N N . TYR B 1 105 ? -16.734 -9.289 -0.905 1 96.5 105 TYR B N 1
ATOM 2849 C CA . TYR B 1 105 ? -17.688 -9.789 0.077 1 96.5 105 TYR B CA 1
ATOM 2850 C C . TYR B 1 105 ? -19.016 -9.039 -0.02 1 96.5 105 TYR B C 1
ATOM 2852 O O . TYR B 1 105 ? -20.078 -9.648 -0.067 1 96.5 105 TYR B O 1
ATOM 2860 N N . HIS B 1 106 ? -18.906 -7.746 -0.096 1 92.62 106 HIS B N 1
ATOM 2861 C CA . HIS B 1 106 ? -20.109 -6.938 -0.169 1 92.62 106 HIS B CA 1
ATOM 2862 C C . HIS B 1 106 ? -20.844 -7.16 -1.487 1 92.62 106 HIS B C 1
ATOM 2864 O O . HIS B 1 106 ? -22.078 -7.164 -1.522 1 92.62 106 HIS B O 1
ATOM 2870 N N . GLU B 1 107 ? -20.078 -7.348 -2.523 1 93.25 107 GLU B N 1
ATOM 2871 C CA . GLU B 1 107 ? -20.688 -7.668 -3.809 1 93.25 107 GLU B CA 1
ATOM 2872 C C . GLU B 1 107 ? -21.422 -9 -3.75 1 93.25 107 GLU B C 1
ATOM 2874 O O . GLU B 1 107 ? -22.516 -9.141 -4.301 1 93.25 107 GLU B O 1
ATOM 2879 N N . CYS B 1 108 ? -20.812 -9.977 -3.086 1 94.94 108 CYS B N 1
ATOM 2880 C CA . CYS B 1 108 ? -21.453 -11.273 -2.918 1 94.94 108 CYS B CA 1
ATOM 2881 C C . CYS B 1 108 ? -22.734 -11.156 -2.111 1 94.94 108 CYS B C 1
ATOM 2883 O O . CYS B 1 108 ? -23.75 -11.742 -2.477 1 94.94 108 CYS B O 1
ATOM 2885 N N . GLN B 1 109 ? -22.672 -10.367 -1.087 1 92.19 109 GLN B N 1
ATOM 2886 C CA . GLN B 1 109 ? -23.844 -10.156 -0.245 1 92.19 109 GLN B CA 1
ATOM 2887 C C . GLN B 1 109 ? -24.984 -9.516 -1.033 1 92.19 109 GLN B C 1
ATOM 2889 O O . GLN B 1 109 ? -26.125 -9.945 -0.945 1 92.19 109 GLN B O 1
ATOM 2894 N N . SER B 1 110 ? -24.625 -8.508 -1.793 1 90.12 110 SER B N 1
ATOM 2895 C CA . SER B 1 110 ? -25.625 -7.781 -2.564 1 90.12 110 SER B CA 1
ATOM 2896 C C . SER B 1 110 ? -26.219 -8.656 -3.662 1 90.12 110 SER B C 1
ATOM 2898 O O . SER B 1 110 ? -27.375 -8.492 -4.031 1 90.12 110 SER B O 1
ATOM 2900 N N . SER B 1 111 ? -25.438 -9.594 -4.156 1 92.56 111 SER B N 1
ATOM 2901 C CA . SER B 1 111 ? -25.875 -10.461 -5.238 1 92.56 111 SER B CA 1
ATOM 2902 C C . SER B 1 111 ? -26.547 -11.727 -4.691 1 92.56 111 SER B C 1
ATOM 2904 O O . SER B 1 111 ? -27.016 -12.562 -5.461 1 92.56 111 SER B O 1
ATOM 2906 N N . GLY B 1 112 ? -26.516 -11.938 -3.424 1 93.19 112 GLY B N 1
ATOM 2907 C CA . GLY B 1 112 ? -27.156 -13.078 -2.787 1 93.19 112 GLY B CA 1
ATOM 2908 C C . GLY B 1 112 ? -26.422 -14.375 -3.004 1 93.19 112 GLY B C 1
ATOM 2909 O O . GLY B 1 112 ? -27.031 -15.438 -3.115 1 93.19 112 GLY B O 1
ATOM 2910 N N . VAL B 1 113 ? -25.156 -14.258 -3.223 1 94.06 113 VAL B N 1
ATOM 2911 C CA . VAL B 1 113 ? -24.359 -15.461 -3.414 1 94.06 113 VAL B CA 1
ATOM 2912 C C . VAL B 1 113 ? -23.438 -15.656 -2.221 1 94.06 113 VAL B C 1
ATOM 2914 O O . VAL B 1 113 ? -23.109 -14.703 -1.516 1 94.06 113 VAL B O 1
ATOM 2917 N N . SER B 1 114 ? -23.062 -16.891 -2 1 93.62 114 SER B N 1
ATOM 2918 C CA . SER B 1 114 ? -22.172 -17.219 -0.887 1 93.62 114 SER B CA 1
ATOM 2919 C C . SER B 1 114 ? -20.719 -17.203 -1.315 1 93.62 114 SER B C 1
ATOM 2921 O O . SER B 1 114 ? -20.359 -17.797 -2.336 1 93.62 114 SER B O 1
ATOM 2923 N N . CYS B 1 115 ? -19.984 -16.469 -0.564 1 96.69 115 CYS B N 1
ATOM 2924 C CA . CYS B 1 115 ? -18.547 -16.391 -0.804 1 96.69 115 CYS B CA 1
ATOM 2925 C C . CYS B 1 115 ? -17.766 -16.719 0.463 1 96.69 115 CYS B C 1
ATOM 2927 O O . CYS B 1 115 ? -18.203 -16.391 1.568 1 96.69 115 CYS B O 1
ATOM 2929 N N . THR B 1 116 ? -16.688 -17.438 0.289 1 98.25 116 THR B N 1
ATOM 2930 C CA . THR B 1 116 ? -15.758 -17.75 1.371 1 98.25 116 THR B CA 1
ATOM 2931 C C . THR B 1 116 ? -14.391 -17.125 1.109 1 98.25 116 THR B C 1
ATOM 2933 O O . THR B 1 116 ? -13.938 -17.047 -0.037 1 98.25 116 THR B O 1
ATOM 2936 N N . PHE B 1 117 ? -13.773 -16.672 2.199 1 98.69 117 PHE B N 1
ATOM 2937 C CA . PHE B 1 117 ? -12.477 -16.031 2.086 1 98.69 117 PHE B CA 1
ATOM 2938 C C . PHE B 1 117 ? -11.43 -16.781 2.902 1 98.69 117 PHE B C 1
ATOM 2940 O O . PHE B 1 117 ? -11.609 -17.016 4.098 1 98.69 117 PHE B O 1
ATOM 2947 N N . ILE B 1 118 ? -10.367 -17.219 2.273 1 98.75 118 ILE B N 1
ATOM 2948 C CA . ILE B 1 118 ? -9.242 -17.844 2.949 1 98.75 118 ILE B CA 1
ATOM 2949 C C . ILE B 1 118 ? -8.117 -16.844 3.137 1 98.75 118 ILE B C 1
ATOM 2951 O O . ILE B 1 118 ? -7.566 -16.328 2.16 1 98.75 118 ILE B O 1
ATOM 2955 N N . THR B 1 119 ? -7.797 -16.484 4.355 1 98.75 119 THR B N 1
ATOM 2956 C CA . THR B 1 119 ? -6.629 -15.664 4.668 1 98.75 119 THR B CA 1
ATOM 2957 C C . THR B 1 119 ? -5.465 -16.531 5.133 1 98.75 119 THR B C 1
ATOM 2959 O O . THR B 1 119 ? -5.664 -17.5 5.871 1 98.75 119 THR B O 1
ATOM 2962 N N . THR B 1 120 ? -4.266 -16.188 4.656 1 98.31 120 THR B N 1
ATOM 2963 C CA . THR B 1 120 ? -3.152 -17.109 4.898 1 98.31 120 THR B CA 1
ATOM 2964 C C . THR B 1 120 ? -1.949 -16.359 5.461 1 98.31 120 THR B C 1
ATOM 2966 O O . THR B 1 120 ? -1.854 -15.133 5.32 1 98.31 120 THR B O 1
ATOM 2969 N N . GLY B 1 121 ? -1.077 -17.125 6.109 1 97.38 121 GLY B N 1
ATOM 2970 C CA . GLY B 1 121 ? 0.221 -16.609 6.531 1 97.38 121 GLY B CA 1
ATOM 2971 C C . GLY B 1 121 ? 0.462 -16.75 8.023 1 97.38 121 GLY B C 1
ATOM 2972 O O . GLY B 1 121 ? -0.397 -16.406 8.828 1 97.38 121 GLY B O 1
ATOM 2973 N N . ALA B 1 122 ? 1.58 -17.219 8.375 1 96.25 122 ALA B N 1
ATOM 2974 C CA . ALA B 1 122 ? 1.991 -17.344 9.773 1 96.25 122 ALA B CA 1
ATOM 2975 C C . ALA B 1 122 ? 2.574 -16.031 10.289 1 96.25 122 ALA B C 1
ATOM 2977 O O . ALA B 1 122 ? 2.463 -14.984 9.633 1 96.25 122 ALA B O 1
ATOM 2978 N N . ASP B 1 123 ? 2.984 -16.031 11.562 1 94.75 123 ASP B N 1
ATOM 2979 C CA . ASP B 1 123 ? 3.664 -14.883 12.148 1 94.75 123 ASP B CA 1
ATOM 2980 C C . ASP B 1 123 ? 5.152 -14.898 11.82 1 94.75 123 ASP B C 1
ATOM 2982 O O . ASP B 1 123 ? 5.988 -15.117 12.703 1 94.75 123 ASP B O 1
ATOM 2986 N N . VAL B 1 124 ? 5.441 -14.562 10.617 1 87.56 124 VAL B N 1
ATOM 2987 C CA . VAL B 1 124 ? 6.812 -14.641 10.133 1 87.56 124 VAL B CA 1
ATOM 2988 C C . VAL B 1 124 ? 7.629 -13.477 10.695 1 87.56 124 VAL B C 1
ATOM 2990 O O . VAL B 1 124 ? 8.82 -13.617 10.961 1 87.56 124 VAL B O 1
ATOM 2993 N N . ALA B 1 125 ? 7.02 -12.352 10.922 1 87.81 125 ALA B N 1
ATOM 2994 C CA . ALA B 1 125 ? 7.715 -11.148 11.375 1 87.81 125 ALA B CA 1
ATOM 2995 C C . ALA B 1 125 ? 7.914 -11.172 12.891 1 87.81 125 ALA B C 1
ATOM 2997 O O . ALA B 1 125 ? 8.648 -10.344 13.438 1 87.81 125 ALA B O 1
ATOM 2998 N N . GLY B 1 126 ? 7.227 -12.055 13.594 1 90.88 126 GLY B N 1
ATOM 2999 C CA . GLY B 1 126 ? 7.375 -12.172 15.039 1 90.88 126 GLY B CA 1
ATOM 3000 C C . GLY B 1 126 ? 6.648 -11.086 15.805 1 90.88 126 GLY B C 1
ATOM 3001 O O . GLY B 1 126 ? 7.129 -10.617 16.844 1 90.88 126 GLY B O 1
ATOM 3002 N N . THR B 1 127 ? 5.57 -10.609 15.312 1 92.12 127 THR B N 1
ATOM 3003 C CA . THR B 1 127 ? 4.805 -9.547 15.953 1 92.12 127 THR B CA 1
ATOM 3004 C C . THR B 1 127 ? 3.867 -10.117 17.016 1 92.12 127 THR B C 1
ATOM 3006 O O . THR B 1 127 ? 3.334 -9.375 17.844 1 92.12 127 THR B O 1
ATOM 3009 N N . GLY B 1 128 ? 3.615 -11.414 16.938 1 95.25 128 GLY B N 1
ATOM 3010 C CA . GLY B 1 128 ? 2.654 -12.055 17.828 1 95.25 128 GLY B CA 1
ATOM 3011 C C . GLY B 1 128 ? 1.301 -12.273 17.188 1 95.25 128 GLY B C 1
ATOM 3012 O O . GLY B 1 128 ? 0.448 -12.969 17.734 1 95.25 128 GLY B O 1
ATOM 3013 N N . VAL B 1 129 ? 1.085 -11.695 16.062 1 96.62 129 VAL B N 1
ATOM 3014 C CA . VAL B 1 129 ? -0.143 -11.859 15.297 1 96.62 129 VAL B CA 1
ATOM 3015 C C . VAL B 1 129 ? 0.186 -12.406 13.914 1 96.62 129 VAL B C 1
ATOM 3017 O O . VAL B 1 129 ? 1.068 -11.891 13.227 1 96.62 129 VAL B O 1
ATOM 3020 N N . SER B 1 130 ? -0.449 -13.469 13.469 1 97.5 130 SER B N 1
ATOM 3021 C CA . SER B 1 130 ? -0.199 -14.047 12.148 1 97.5 130 SER B CA 1
ATOM 3022 C C . SER B 1 130 ? -0.715 -13.133 11.039 1 97.5 130 SER B C 1
ATOM 3024 O O . SER B 1 130 ? -1.57 -12.281 11.281 1 97.5 130 SER B O 1
ATOM 3026 N N . GLU B 1 131 ? -0.114 -13.312 9.891 1 97.19 131 GLU B N 1
ATOM 3027 C CA . GLU B 1 131 ? -0.593 -12.57 8.727 1 97.19 131 GLU B CA 1
ATOM 3028 C C . GLU B 1 131 ? -2.062 -12.875 8.445 1 97.19 131 GLU B C 1
ATOM 3030 O O . GLU B 1 131 ? -2.844 -11.969 8.148 1 97.19 131 GLU B O 1
ATOM 3035 N N . ALA B 1 132 ? -2.426 -14.125 8.586 1 98.44 132 ALA B N 1
ATOM 3036 C CA . ALA B 1 132 ? -3.805 -14.547 8.367 1 98.44 132 ALA B CA 1
ATOM 3037 C C . ALA B 1 132 ? -4.758 -13.844 9.336 1 98.44 132 ALA B C 1
ATOM 3039 O O . ALA B 1 132 ? -5.785 -13.305 8.914 1 98.44 132 ALA B O 1
ATOM 3040 N N . ALA B 1 133 ? -4.406 -13.797 10.578 1 98.25 133 ALA B N 1
ATOM 3041 C CA . ALA B 1 133 ? -5.242 -13.18 11.609 1 98.25 133 ALA B CA 1
ATOM 3042 C C . ALA B 1 133 ? -5.348 -11.672 11.398 1 98.25 133 ALA B C 1
ATOM 3044 O O . ALA B 1 133 ? -6.414 -11.086 11.609 1 98.25 133 ALA B O 1
ATOM 3045 N N . SER B 1 134 ? -4.227 -11.086 11.078 1 97.44 134 SER B N 1
ATOM 3046 C CA . SER B 1 134 ? -4.207 -9.648 10.836 1 97.44 134 SER B CA 1
ATOM 3047 C C . SER B 1 134 ? -5.141 -9.266 9.688 1 97.44 134 SER B C 1
ATOM 3049 O O . SER B 1 134 ? -5.918 -8.312 9.805 1 97.44 134 SER B O 1
ATOM 3051 N N . THR B 1 135 ? -5.035 -10.008 8.609 1 98.06 135 THR B N 1
ATOM 3052 C CA . THR B 1 135 ? -5.906 -9.766 7.465 1 98.06 135 THR B CA 1
ATOM 3053 C C . THR B 1 135 ? -7.367 -10.008 7.836 1 98.06 135 THR B C 1
ATOM 3055 O O . THR B 1 135 ? -8.234 -9.195 7.504 1 98.06 135 THR B O 1
ATOM 3058 N N . ALA B 1 136 ? -7.633 -11.055 8.547 1 98.44 136 ALA B N 1
ATOM 3059 C CA . ALA B 1 136 ? -8.992 -11.391 8.961 1 98.44 136 ALA B CA 1
ATOM 3060 C C . ALA B 1 136 ? -9.578 -10.281 9.836 1 98.44 136 ALA B C 1
ATOM 3062 O O . ALA B 1 136 ? -10.742 -9.898 9.672 1 98.44 136 ALA B O 1
ATOM 3063 N N . ALA B 1 137 ? -8.805 -9.781 10.734 1 97.44 137 ALA B N 1
ATOM 3064 C CA . ALA B 1 137 ? -9.258 -8.727 11.633 1 97.44 137 ALA B CA 1
ATOM 3065 C C . ALA B 1 137 ? -9.672 -7.477 10.859 1 97.44 137 ALA B C 1
ATOM 3067 O O . ALA B 1 137 ? -10.688 -6.852 11.172 1 97.44 137 ALA B O 1
ATOM 3068 N N . GLU B 1 138 ? -8.867 -7.117 9.875 1 97.06 138 GLU B N 1
ATOM 3069 C CA . GLU B 1 138 ? -9.203 -5.961 9.055 1 97.06 138 GLU B CA 1
ATOM 3070 C C . GLU B 1 138 ? -10.492 -6.191 8.266 1 97.06 138 GLU B C 1
ATOM 3072 O O . GLU B 1 138 ? -11.312 -5.281 8.133 1 97.06 138 GLU B O 1
ATOM 3077 N N . LEU B 1 139 ? -10.648 -7.395 7.742 1 97.81 139 LEU B N 1
ATOM 3078 C CA . LEU B 1 139 ? -11.859 -7.723 6.996 1 97.81 139 LEU B CA 1
ATOM 3079 C C . LEU B 1 139 ? -13.086 -7.641 7.895 1 97.81 139 LEU B C 1
ATOM 3081 O O . LEU B 1 139 ? -14.125 -7.129 7.48 1 97.81 139 LEU B O 1
ATOM 3085 N N . GLU B 1 140 ? -12.945 -8.109 9.062 1 96.94 140 GLU B N 1
ATOM 3086 C CA . GLU B 1 140 ? -14.062 -8.062 10.008 1 96.94 140 GLU B CA 1
ATOM 3087 C C . GLU B 1 140 ? -14.43 -6.621 10.344 1 96.94 140 GLU B C 1
ATOM 3089 O O . GLU B 1 140 ? -15.617 -6.285 10.445 1 96.94 140 GLU B O 1
ATOM 3094 N N . LYS B 1 141 ? -13.406 -5.77 10.5 1 92.62 141 LYS B N 1
ATOM 3095 C CA . LYS B 1 141 ? -13.656 -4.352 10.734 1 92.62 141 LYS B CA 1
ATOM 3096 C C . LYS B 1 141 ? -14.461 -3.738 9.594 1 92.62 141 LYS B C 1
ATOM 3098 O O . LYS B 1 141 ? -15.234 -2.799 9.805 1 92.62 141 LYS B O 1
ATOM 3103 N N . ALA B 1 142 ? -14.281 -4.348 8.453 1 94.31 142 ALA B N 1
ATOM 3104 C CA . ALA B 1 142 ? -14.938 -3.809 7.27 1 94.31 142 ALA B CA 1
ATOM 3105 C C . ALA B 1 142 ? -16.312 -4.438 7.07 1 94.31 142 ALA B C 1
ATOM 3107 O O . ALA B 1 142 ? -16.953 -4.23 6.035 1 94.31 142 ALA B O 1
ATOM 3108 N N . GLY B 1 143 ? -16.703 -5.328 7.969 1 92.88 143 GLY B N 1
ATOM 3109 C CA . GLY B 1 143 ? -18.062 -5.859 7.941 1 92.88 143 GLY B CA 1
ATOM 3110 C C . GLY B 1 143 ? -18.141 -7.273 7.395 1 92.88 143 GLY B C 1
ATOM 3111 O O . GLY B 1 143 ? -19.234 -7.801 7.18 1 92.88 143 GLY B O 1
ATOM 3112 N N . VAL B 1 144 ? -17.047 -7.871 7.117 1 96.19 144 VAL B N 1
ATOM 3113 C CA . VAL B 1 144 ? -17.047 -9.25 6.645 1 96.19 144 VAL B CA 1
ATOM 3114 C C . VAL B 1 144 ? -17.359 -10.195 7.801 1 96.19 144 VAL B C 1
ATOM 3116 O O . VAL B 1 144 ? -16.75 -10.102 8.867 1 96.19 144 VAL B O 1
ATOM 3119 N N . ASP B 1 145 ? -18.297 -11.039 7.633 1 96.81 145 ASP B N 1
ATOM 3120 C CA . ASP B 1 145 ? -18.688 -12.016 8.648 1 96.81 145 ASP B CA 1
ATOM 3121 C C . ASP B 1 145 ? -17.531 -12.984 8.938 1 96.81 145 ASP B C 1
ATOM 3123 O O . ASP B 1 145 ? -16.938 -13.539 8.016 1 96.81 145 ASP B O 1
ATOM 3127 N N . SER B 1 146 ? -17.25 -13.195 10.195 1 97.5 146 SER B N 1
ATOM 3128 C CA . SER B 1 146 ? -16.172 -14.078 10.594 1 97.5 146 SER B CA 1
ATOM 3129 C C . SER B 1 146 ? -16.391 -15.5 10.086 1 97.5 146 SER B C 1
ATOM 3131 O O . SER B 1 146 ? -15.438 -16.219 9.812 1 97.5 146 SER B O 1
ATOM 3133 N N . ARG B 1 147 ? -17.672 -15.93 9.867 1 96.94 147 ARG B N 1
ATOM 3134 C CA . ARG B 1 147 ? -18.016 -17.266 9.406 1 96.94 147 ARG B CA 1
ATOM 3135 C C . ARG B 1 147 ? -17.641 -17.453 7.941 1 96.94 147 ARG B C 1
ATOM 3137 O O . ARG B 1 147 ? -17.531 -18.594 7.461 1 96.94 147 ARG B O 1
ATOM 3144 N N . ALA B 1 148 ? -17.469 -16.359 7.273 1 97.94 148 ALA B N 1
ATOM 3145 C CA . ALA B 1 148 ? -17.109 -16.406 5.859 1 97.94 148 ALA B CA 1
ATOM 3146 C C . ALA B 1 148 ? -15.602 -16.438 5.68 1 97.94 148 ALA B C 1
ATOM 3148 O O . ALA B 1 148 ? -15.102 -16.516 4.551 1 97.94 148 ALA B O 1
ATOM 3149 N N . ILE B 1 149 ? -14.844 -16.422 6.809 1 98.69 149 ILE B N 1
ATOM 3150 C CA . ILE B 1 149 ? -13.391 -16.359 6.738 1 98.69 149 ILE B CA 1
ATOM 3151 C C . ILE B 1 149 ? -12.781 -17.641 7.273 1 98.69 149 ILE B C 1
ATOM 3153 O O . ILE B 1 149 ? -13.102 -18.078 8.383 1 98.69 149 ILE B O 1
ATOM 3157 N N . ILE B 1 150 ? -11.992 -18.25 6.504 1 98.62 150 ILE B N 1
ATOM 3158 C CA . ILE B 1 150 ? -11.148 -19.375 6.93 1 98.62 150 ILE B CA 1
ATOM 3159 C C . ILE B 1 150 ? -9.703 -18.906 7.066 1 98.62 150 ILE B C 1
ATOM 3161 O O . ILE B 1 150 ? -9.109 -18.422 6.102 1 98.62 150 ILE B O 1
ATOM 3165 N N . GLN B 1 151 ? -9.141 -19.062 8.25 1 98.38 151 GLN B N 1
ATOM 3166 C CA . GLN B 1 151 ? -7.766 -18.625 8.492 1 98.38 151 GLN B CA 1
ATOM 3167 C C . GLN B 1 151 ? -6.805 -19.812 8.453 1 98.38 151 GLN B C 1
ATOM 3169 O O . GLN B 1 151 ? -7.066 -20.844 9.07 1 98.38 151 GLN B O 1
ATOM 3174 N N . ASP B 1 152 ? -5.801 -19.672 7.668 1 97.88 152 ASP B N 1
ATOM 3175 C CA . ASP B 1 152 ? -4.672 -20.594 7.695 1 97.88 152 ASP B CA 1
ATOM 3176 C C . ASP B 1 152 ? -3.402 -19.891 8.18 1 97.88 152 ASP B C 1
ATOM 3178 O O . ASP B 1 152 ? -2.66 -19.328 7.375 1 97.88 152 ASP B O 1
ATOM 3182 N N . ASP B 1 153 ? -3.076 -20.016 9.453 1 96.88 153 ASP B N 1
ATOM 3183 C CA . ASP B 1 153 ? -1.997 -19.25 10.062 1 96.88 153 ASP B CA 1
ATOM 3184 C C . ASP B 1 153 ? -0.755 -20.125 10.266 1 96.88 153 ASP B C 1
ATOM 3186 O O . ASP B 1 153 ? 0.111 -19.781 11.078 1 96.88 153 ASP B O 1
ATOM 3190 N N . ARG B 1 154 ? -0.551 -21.125 9.555 1 93.56 154 ARG B N 1
ATOM 3191 C CA . ARG B 1 154 ? 0.52 -22.094 9.805 1 93.56 154 ARG B CA 1
ATOM 3192 C C . ARG B 1 154 ? 1.677 -21.891 8.828 1 93.56 154 ARG B C 1
ATOM 3194 O O . ARG B 1 154 ? 2.844 -21.953 9.219 1 93.56 154 ARG B O 1
ATOM 3201 N N . PRO B 1 155 ? 1.323 -21.656 7.578 1 89.06 155 PRO B N 1
ATOM 3202 C CA . PRO B 1 155 ? 2.41 -21.672 6.594 1 89.06 155 PRO B CA 1
ATOM 3203 C C . PRO B 1 155 ? 3.324 -20.453 6.707 1 89.06 155 PRO B C 1
ATOM 3205 O O . PRO B 1 155 ? 2.852 -19.344 6.957 1 89.06 155 PRO B O 1
ATOM 3208 N N . HIS B 1 156 ? 4.637 -20.734 6.434 1 88.81 156 HIS B N 1
ATOM 3209 C CA . HIS B 1 156 ? 5.633 -19.688 6.617 1 88.81 156 HIS B CA 1
ATOM 3210 C C . HIS B 1 156 ? 6.188 -19.219 5.281 1 88.81 156 HIS B C 1
ATOM 3212 O O . HIS B 1 156 ? 7.023 -18.312 5.238 1 88.81 156 HIS B O 1
ATOM 3218 N N . ASN B 1 157 ? 5.812 -19.891 4.234 1 89.06 157 ASN B N 1
ATOM 3219 C CA . ASN B 1 157 ? 6.266 -19.453 2.916 1 89.06 157 ASN B CA 1
ATOM 3220 C C . ASN B 1 157 ? 5.211 -19.719 1.845 1 89.06 157 ASN B C 1
ATOM 3222 O O . ASN B 1 157 ? 4.195 -20.359 2.113 1 89.06 157 ASN B O 1
ATOM 3226 N N . ALA B 1 158 ? 5.426 -19.203 0.664 1 89.69 158 ALA B N 1
ATOM 3227 C CA . ALA B 1 158 ? 4.457 -19.266 -0.428 1 89.69 158 ALA B CA 1
ATOM 3228 C C . ALA B 1 158 ? 4.188 -20.703 -0.845 1 89.69 158 ALA B C 1
ATOM 3230 O O . ALA B 1 158 ? 3.053 -21.062 -1.17 1 89.69 158 ALA B O 1
ATOM 3231 N N . TRP B 1 159 ? 5.219 -21.531 -0.748 1 90.06 159 TRP B N 1
ATOM 3232 C CA . TRP B 1 159 ? 5.086 -22.938 -1.166 1 90.06 159 TRP B CA 1
ATOM 3233 C C . TRP B 1 159 ? 4.16 -23.703 -0.225 1 90.06 159 TRP B C 1
ATOM 3235 O O . TRP B 1 159 ? 3.207 -24.344 -0.67 1 90.06 159 TRP B O 1
ATOM 3245 N N . THR B 1 160 ? 4.441 -23.547 1.022 1 93.88 160 THR B N 1
ATOM 3246 C CA . THR B 1 160 ? 3.623 -24.234 2.016 1 93.88 160 THR B CA 1
ATOM 3247 C C . THR B 1 160 ? 2.213 -23.656 2.047 1 93.88 160 THR B C 1
ATOM 3249 O O . THR B 1 160 ? 1.245 -24.375 2.301 1 93.88 160 THR B O 1
ATOM 3252 N N . THR B 1 161 ? 2.121 -22.391 1.811 1 95.88 161 THR B N 1
ATOM 3253 C CA . THR B 1 161 ? 0.81 -21.75 1.722 1 95.88 161 THR B CA 1
ATOM 3254 C C . THR B 1 161 ? -0.014 -22.375 0.595 1 95.88 161 THR B C 1
ATOM 3256 O O . THR B 1 161 ? -1.174 -22.734 0.797 1 95.88 161 THR B O 1
ATOM 3259 N N . ALA B 1 162 ? 0.598 -22.531 -0.556 1 95.62 162 ALA B N 1
ATOM 3260 C CA . ALA B 1 162 ? -0.087 -23.109 -1.708 1 95.62 162 ALA B CA 1
ATOM 3261 C C . ALA B 1 162 ? -0.536 -24.531 -1.418 1 95.62 162 ALA B C 1
ATOM 3263 O O . ALA B 1 162 ? -1.649 -24.938 -1.775 1 95.62 162 ALA B O 1
ATOM 3264 N N . ARG B 1 163 ? 0.311 -25.25 -0.792 1 95 163 ARG B N 1
ATOM 3265 C CA . ARG B 1 163 ? -0.009 -26.625 -0.428 1 95 163 ARG B CA 1
ATOM 3266 C C . ARG B 1 163 ? -1.222 -26.672 0.495 1 95 163 ARG B C 1
ATOM 3268 O O . ARG B 1 163 ? -2.16 -27.438 0.251 1 95 163 ARG B O 1
ATOM 3275 N N . ASN B 1 164 ? -1.229 -25.875 1.508 1 96.94 164 ASN B N 1
ATOM 3276 C CA . ASN B 1 164 ? -2.314 -25.859 2.482 1 96.94 164 ASN B CA 1
ATOM 3277 C C . ASN B 1 164 ? -3.623 -25.391 1.858 1 96.94 164 ASN B C 1
ATOM 3279 O O . ASN B 1 164 ? -4.688 -25.938 2.143 1 96.94 164 ASN B O 1
ATOM 3283 N N . VAL B 1 165 ? -3.5 -24.344 1.103 1 97.44 165 VAL B N 1
ATOM 3284 C CA . VAL B 1 165 ? -4.68 -23.797 0.433 1 97.44 165 VAL B CA 1
ATOM 3285 C C . VAL B 1 165 ? -5.293 -24.875 -0.475 1 97.44 165 VAL B C 1
ATOM 3287 O O . VAL B 1 165 ? -6.512 -25.047 -0.492 1 97.44 165 VAL B O 1
ATOM 3290 N N . ALA B 1 166 ? -4.473 -25.578 -1.21 1 96.19 166 ALA B N 1
ATOM 3291 C CA . ALA B 1 166 ? -4.957 -26.625 -2.096 1 96.19 166 ALA B CA 1
ATOM 3292 C C . ALA B 1 166 ? -5.723 -27.703 -1.314 1 96.19 166 ALA B C 1
ATOM 3294 O O . ALA B 1 166 ? -6.781 -28.156 -1.749 1 96.19 166 ALA B O 1
ATOM 3295 N N . ALA B 1 167 ? -5.207 -28.062 -0.247 1 96.25 167 ALA B N 1
ATOM 3296 C CA . ALA B 1 167 ? -5.863 -29.047 0.6 1 96.25 167 ALA B CA 1
ATOM 3297 C C . ALA B 1 167 ? -7.219 -28.547 1.085 1 96.25 167 ALA B C 1
ATOM 3299 O O . ALA B 1 167 ? -8.203 -29.297 1.065 1 96.25 167 ALA B O 1
ATOM 3300 N N . THR B 1 168 ? -7.258 -27.297 1.536 1 97.12 168 THR B N 1
ATOM 3301 C CA . THR B 1 168 ? -8.5 -26.688 2.012 1 97.12 168 THR B CA 1
ATOM 3302 C C . THR B 1 168 ? -9.531 -26.625 0.896 1 97.12 168 THR B C 1
ATOM 3304 O O . THR B 1 168 ? -10.711 -26.906 1.121 1 97.12 168 THR B O 1
ATOM 3307 N N . LEU B 1 169 ? -9.078 -26.297 -0.301 1 96.81 169 LEU B N 1
ATOM 3308 C CA . LEU B 1 169 ? -9.977 -26.156 -1.445 1 96.81 169 LEU B CA 1
ATOM 3309 C C . LEU B 1 169 ? -10.539 -27.516 -1.859 1 96.81 169 LEU B C 1
ATOM 3311 O O . LEU B 1 169 ? -11.68 -27.609 -2.318 1 96.81 169 LEU B O 1
ATOM 3315 N N . ARG B 1 170 ? -9.773 -28.547 -1.71 1 94.69 170 ARG B N 1
ATOM 3316 C CA . ARG B 1 170 ? -10.242 -29.891 -2.021 1 94.69 170 ARG B CA 1
ATOM 3317 C C . ARG B 1 170 ? -11.391 -30.297 -1.1 1 94.69 170 ARG B C 1
ATOM 3319 O O . ARG B 1 170 ? -12.305 -31.016 -1.514 1 94.69 170 ARG B O 1
ATOM 3326 N N . GLU B 1 171 ? -11.305 -29.797 0.063 1 95.25 171 GLU B N 1
ATOM 3327 C CA . GLU B 1 171 ? -12.344 -30.094 1.039 1 95.25 171 GLU B CA 1
ATOM 3328 C C . GLU B 1 171 ? -13.602 -29.266 0.772 1 95.25 171 GLU B C 1
ATOM 3330 O O . GLU B 1 171 ? -14.719 -29.781 0.882 1 95.25 171 GLU B O 1
ATOM 3335 N N . LEU B 1 172 ? -13.422 -28.031 0.377 1 95.5 172 LEU B N 1
ATOM 3336 C CA . LEU B 1 172 ? -14.531 -27.109 0.178 1 95.5 172 LEU B CA 1
ATOM 3337 C C . LEU B 1 172 ? -15.234 -27.375 -1.15 1 95.5 172 LEU B C 1
ATOM 3339 O O . LEU B 1 172 ? -16.438 -27.109 -1.291 1 95.5 172 LEU B O 1
ATOM 3343 N N . LYS B 1 173 ? -14.5 -27.797 -2.16 1 94.62 173 LYS B N 1
ATOM 3344 C CA . LYS B 1 173 ? -15 -28.062 -3.506 1 94.62 173 LYS B CA 1
ATOM 3345 C C . LYS B 1 173 ? -15.766 -26.859 -4.051 1 94.62 173 LYS B C 1
ATOM 3347 O O . LYS B 1 173 ? -16.922 -27 -4.457 1 94.62 173 LYS B O 1
ATOM 3352 N N . PRO B 1 174 ? -15.117 -25.766 -4.109 1 95.81 174 PRO B N 1
ATOM 3353 C CA . PRO B 1 174 ? -15.789 -24.562 -4.59 1 95.81 174 PRO B CA 1
ATOM 3354 C C . PRO B 1 174 ? -16.094 -24.609 -6.082 1 95.81 174 PRO B C 1
ATOM 3356 O O . PRO B 1 174 ? -15.453 -25.359 -6.824 1 95.81 174 PRO B O 1
ATOM 3359 N N . ALA B 1 175 ? -17.094 -23.844 -6.453 1 94.5 175 ALA B N 1
ATOM 3360 C CA . ALA B 1 175 ? -17.406 -23.703 -7.871 1 94.5 175 ALA B CA 1
ATOM 3361 C C . ALA B 1 175 ? -16.359 -22.875 -8.594 1 94.5 175 ALA B C 1
ATOM 3363 O O . ALA B 1 175 ? -16.109 -23.062 -9.781 1 94.5 175 ALA B O 1
ATOM 3364 N N . ARG B 1 176 ? -15.773 -21.938 -7.789 1 95.44 176 ARG B N 1
ATOM 3365 C CA . ARG B 1 176 ? -14.805 -21 -8.344 1 95.44 176 ARG B CA 1
ATOM 3366 C C . ARG B 1 176 ? -13.789 -20.578 -7.293 1 95.44 176 ARG B C 1
ATOM 3368 O O . ARG B 1 176 ? -14.133 -20.422 -6.121 1 95.44 176 ARG B O 1
ATOM 3375 N N . VAL B 1 177 ? -12.547 -20.484 -7.773 1 97.31 177 VAL B N 1
ATOM 3376 C CA . VAL B 1 177 ? -11.477 -20.031 -6.887 1 97.31 177 VAL B CA 1
ATOM 3377 C C . VAL B 1 177 ? -10.828 -18.781 -7.461 1 97.31 177 VAL B C 1
ATOM 3379 O O . VAL B 1 177 ? -10.445 -18.75 -8.633 1 97.31 177 VAL B O 1
ATOM 3382 N N . VAL B 1 178 ? -10.766 -17.75 -6.664 1 97.94 178 VAL B N 1
ATOM 3383 C CA . VAL B 1 178 ? -10.156 -16.484 -7.062 1 97.94 178 VAL B CA 1
ATOM 3384 C C . VAL B 1 178 ? -9 -16.156 -6.125 1 97.94 178 VAL B C 1
ATOM 3386 O O . VAL B 1 178 ? -9.141 -16.219 -4.902 1 97.94 178 VAL B O 1
ATOM 3389 N N . VAL B 1 179 ? -7.863 -15.836 -6.664 1 98.19 179 VAL B N 1
ATOM 3390 C CA . VAL B 1 179 ? -6.719 -15.406 -5.863 1 98.19 179 VAL B CA 1
ATOM 3391 C C . VAL B 1 179 ? -6.586 -13.891 -5.922 1 98.19 179 VAL B C 1
ATOM 3393 O O . VAL B 1 179 ? -6.57 -13.305 -7.008 1 98.19 179 VAL B O 1
ATOM 3396 N N . LEU B 1 180 ? -6.582 -13.289 -4.816 1 98.06 180 LEU B N 1
ATOM 3397 C CA . LEU B 1 180 ? -6.363 -11.852 -4.68 1 98.06 180 LEU B CA 1
ATOM 3398 C C . LEU B 1 180 ? -4.934 -11.562 -4.238 1 98.06 180 LEU B C 1
ATOM 3400 O O . LEU B 1 180 ? -4.539 -11.906 -3.123 1 98.06 180 LEU B O 1
ATOM 3404 N N . GLN B 1 181 ? -4.188 -10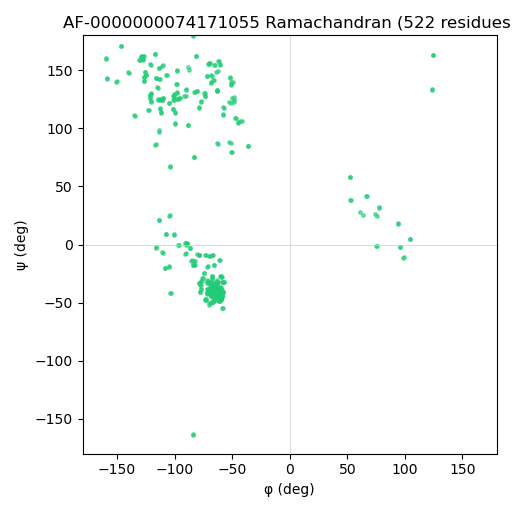.898 -5.074 1 97.06 181 GLN B N 1
ATOM 3405 C CA . GLN B 1 181 ? -2.766 -10.672 -4.828 1 97.06 181 GLN B CA 1
ATOM 3406 C C . GLN B 1 181 ? -2.25 -9.484 -5.629 1 97.06 181 GLN B C 1
ATOM 3408 O O . GLN B 1 181 ? -2.73 -9.219 -6.734 1 97.06 181 GLN B O 1
ATOM 3413 N N . PRO B 1 182 ? -1.319 -8.727 -4.969 1 96.88 182 PRO B N 1
ATOM 3414 C CA . PRO B 1 182 ? -0.674 -7.719 -5.816 1 96.88 182 PRO B CA 1
ATOM 3415 C C . PRO B 1 182 ? -0.097 -8.312 -7.102 1 96.88 182 PRO B C 1
ATOM 3417 O O . PRO B 1 182 ? 0.473 -9.406 -7.078 1 96.88 182 PRO B O 1
ATOM 3420 N N . ALA B 1 183 ? -0.158 -7.617 -8.188 1 96.69 183 ALA B N 1
ATOM 3421 C CA . ALA B 1 183 ? 0.169 -8.117 -9.523 1 96.69 183 ALA B CA 1
ATOM 3422 C C . ALA B 1 183 ? 1.622 -8.578 -9.594 1 96.69 183 ALA B C 1
ATOM 3424 O O . ALA B 1 183 ? 1.919 -9.633 -10.164 1 96.69 183 ALA B O 1
ATOM 3425 N N . PRO B 1 184 ? 2.572 -7.844 -9.016 1 93.94 184 PRO B N 1
ATOM 3426 C CA . PRO B 1 184 ? 3.971 -8.25 -9.164 1 93.94 184 PRO B CA 1
ATOM 3427 C C . PRO B 1 184 ? 4.277 -9.578 -8.477 1 93.94 184 PRO B C 1
ATOM 3429 O O . PRO B 1 184 ? 5.285 -10.227 -8.789 1 93.94 184 PRO B O 1
ATOM 3432 N N . MET B 1 185 ? 3.439 -9.984 -7.59 1 93.56 185 MET B N 1
ATOM 3433 C CA . MET B 1 185 ? 3.711 -11.188 -6.809 1 93.56 185 MET B CA 1
ATOM 3434 C C . MET B 1 185 ? 2.807 -12.336 -7.246 1 93.56 185 MET B C 1
ATOM 3436 O O . MET B 1 185 ? 2.783 -13.391 -6.605 1 93.56 185 MET B O 1
ATOM 3440 N N . MET B 1 186 ? 2.121 -12.18 -8.258 1 95.88 186 MET B N 1
ATOM 3441 C CA . MET B 1 186 ? 1.088 -13.125 -8.68 1 95.88 186 MET B CA 1
ATOM 3442 C C . MET B 1 186 ? 1.708 -14.359 -9.336 1 95.88 186 MET B C 1
ATOM 3444 O O . MET B 1 186 ? 1.215 -15.469 -9.156 1 95.88 186 MET B O 1
ATOM 3448 N N . GLY B 1 187 ? 2.779 -14.195 -10.039 1 93.06 187 GLY B N 1
ATOM 3449 C CA . GLY B 1 187 ? 3.363 -15.25 -10.852 1 93.06 187 GLY B CA 1
ATOM 3450 C C . GLY B 1 187 ? 3.742 -16.484 -10.055 1 93.06 187 GLY B C 1
ATOM 3451 O O . GLY B 1 187 ? 3.287 -17.578 -10.359 1 93.06 187 GLY B O 1
ATOM 3452 N N . ARG B 1 188 ? 4.5 -16.281 -9.07 1 89.94 188 ARG B N 1
ATOM 3453 C CA . ARG B 1 188 ? 4.973 -17.406 -8.273 1 89.94 188 ARG B CA 1
ATOM 3454 C C . ARG B 1 188 ? 3.822 -18.078 -7.527 1 89.94 188 ARG B C 1
ATOM 3456 O O . ARG B 1 188 ? 3.811 -19.297 -7.359 1 89.94 188 ARG B O 1
ATOM 3463 N N . THR B 1 189 ? 2.914 -17.281 -7.105 1 93.44 189 THR B N 1
ATOM 3464 C CA . THR B 1 189 ? 1.743 -17.797 -6.414 1 93.44 189 THR B CA 1
ATOM 3465 C C . THR B 1 189 ? 0.968 -18.766 -7.312 1 93.44 189 THR B C 1
ATOM 3467 O O . THR B 1 189 ? 0.631 -19.875 -6.898 1 93.44 189 THR B O 1
ATOM 3470 N N . LEU B 1 190 ? 0.753 -18.375 -8.492 1 94.69 190 LEU B N 1
ATOM 3471 C CA . LEU B 1 190 ? 0.011 -19.203 -9.438 1 94.69 190 LEU B CA 1
ATOM 3472 C C . LEU B 1 190 ? 0.8 -20.453 -9.797 1 94.69 190 LEU B C 1
ATOM 3474 O O . LEU B 1 190 ? 0.222 -21.531 -9.953 1 94.69 190 LEU B O 1
ATOM 3478 N N . LEU B 1 191 ? 2.07 -20.281 -9.922 1 92.62 191 LEU B N 1
ATOM 3479 C CA . LEU B 1 191 ? 2.941 -21.406 -10.242 1 92.62 191 LEU B CA 1
ATOM 3480 C C . LEU B 1 191 ? 2.865 -22.484 -9.156 1 92.62 191 LEU B C 1
ATOM 3482 O O . LEU B 1 191 ? 2.734 -23.672 -9.461 1 92.62 191 LEU B O 1
ATOM 3486 N N . TYR B 1 192 ? 2.912 -22.109 -7.91 1 93.19 192 TYR B N 1
ATOM 3487 C CA . TYR B 1 192 ? 2.877 -23.031 -6.785 1 93.19 192 TYR B CA 1
ATOM 3488 C C . TYR B 1 192 ? 1.504 -23.688 -6.66 1 93.19 192 TYR B C 1
ATOM 3490 O O . TYR B 1 192 ? 1.4 -24.891 -6.406 1 93.19 192 TYR B O 1
ATOM 3498 N N . LEU B 1 193 ? 0.46 -22.906 -6.855 1 94.94 193 LEU B N 1
ATOM 3499 C CA . LEU B 1 193 ? -0.889 -23.453 -6.789 1 94.94 193 LEU B CA 1
ATOM 3500 C C . LEU B 1 193 ? -1.114 -24.469 -7.895 1 94.94 193 LEU B C 1
ATOM 3502 O O . LEU B 1 193 ? -1.71 -25.531 -7.66 1 94.94 193 LEU B O 1
ATOM 3506 N N . ALA B 1 194 ? -0.645 -24.156 -9.062 1 93.31 194 ALA B N 1
ATOM 3507 C CA . ALA B 1 194 ? -0.763 -25.078 -10.188 1 93.31 194 ALA B CA 1
ATOM 3508 C C . ALA B 1 194 ? -0.061 -26.391 -9.891 1 93.31 194 ALA B C 1
ATOM 3510 O O . ALA B 1 194 ? -0.544 -27.469 -10.273 1 93.31 194 ALA B O 1
ATOM 3511 N N . HIS B 1 195 ? 1.015 -26.312 -9.227 1 91.19 195 HIS B N 1
ATOM 3512 C CA . HIS B 1 195 ? 1.758 -27.5 -8.836 1 91.19 195 HIS B CA 1
ATOM 3513 C C . HIS B 1 195 ? 0.902 -28.438 -7.98 1 91.19 195 HIS B C 1
ATOM 3515 O O . HIS B 1 195 ? 1.019 -29.656 -8.07 1 91.19 195 HIS B O 1
ATOM 3521 N N . PHE B 1 196 ? 0.032 -27.859 -7.238 1 93.81 196 PHE B N 1
ATOM 3522 C CA . PHE B 1 196 ? -0.804 -28.641 -6.336 1 93.81 196 PHE B CA 1
ATOM 3523 C C . PHE B 1 196 ? -2.191 -28.859 -6.93 1 93.81 196 PHE B C 1
ATOM 3525 O O . PHE B 1 196 ? -3.139 -29.188 -6.211 1 93.81 196 PHE B O 1
ATOM 3532 N N . GLY B 1 197 ? -2.354 -28.469 -8.188 1 93 197 GLY B N 1
ATOM 3533 C CA . GLY B 1 197 ? -3.537 -28.859 -8.945 1 93 197 GLY B CA 1
ATOM 3534 C C . GLY B 1 197 ? -4.637 -27.812 -8.891 1 93 197 GLY B C 1
ATOM 3535 O O . GLY B 1 197 ? -5.809 -28.125 -9.117 1 93 197 GLY B O 1
ATOM 3536 N N . ILE B 1 198 ? -4.285 -26.625 -8.531 1 94.69 198 ILE B N 1
ATOM 3537 C CA . ILE B 1 198 ? -5.273 -25.547 -8.445 1 94.69 198 ILE B CA 1
ATOM 3538 C C . ILE B 1 198 ? -4.992 -24.5 -9.523 1 94.69 198 ILE B C 1
ATOM 3540 O O . ILE B 1 198 ? -3.869 -24.016 -9.648 1 94.69 198 ILE B O 1
ATOM 3544 N N . LYS B 1 199 ? -5.961 -24.25 -10.297 1 94.38 199 LYS B N 1
ATOM 3545 C CA . LYS B 1 199 ? -5.891 -23.172 -11.281 1 94.38 199 LYS B CA 1
ATOM 3546 C C . LYS B 1 199 ? -6.922 -22.094 -10.984 1 94.38 199 LYS B C 1
ATOM 3548 O O . LYS B 1 199 ? -7.996 -22.062 -11.594 1 94.38 199 LYS B O 1
ATOM 3553 N N . PRO B 1 200 ? -6.57 -21.203 -10.172 1 96.5 200 PRO B N 1
ATOM 3554 C CA . PRO B 1 200 ? -7.512 -20.141 -9.781 1 96.5 200 PRO B CA 1
ATOM 3555 C C . PRO B 1 200 ? -7.582 -19.016 -10.797 1 96.5 200 PRO B C 1
ATOM 3557 O O . PRO B 1 200 ? -6.742 -18.938 -11.703 1 96.5 200 PRO B O 1
ATOM 3560 N N . GLU B 1 201 ? -8.617 -18.234 -10.727 1 96.56 201 GLU B N 1
ATOM 3561 C CA . GLU B 1 201 ? -8.664 -16.953 -11.43 1 96.56 201 GLU B CA 1
ATOM 3562 C C . GLU B 1 201 ? -7.871 -15.883 -10.68 1 96.56 201 GLU B C 1
ATOM 3564 O O . GLU B 1 201 ? -8.172 -15.57 -9.531 1 96.56 201 GLU B O 1
ATOM 3569 N N . PRO B 1 202 ? -6.84 -15.359 -11.32 1 97.25 202 PRO B N 1
ATOM 3570 C CA . PRO B 1 202 ? -6.062 -14.312 -10.664 1 97.25 202 PRO B CA 1
ATOM 3571 C C . PRO B 1 202 ? -6.719 -12.938 -10.758 1 97.25 202 PRO B C 1
ATOM 3573 O O . PRO B 1 202 ? -7.199 -12.555 -11.828 1 97.25 202 PRO B O 1
ATOM 3576 N N . VAL B 1 203 ? -6.816 -12.25 -9.758 1 97.19 203 VAL B N 1
ATOM 3577 C CA . VAL B 1 203 ? -7.262 -10.859 -9.719 1 97.19 203 VAL B CA 1
ATOM 3578 C C . VAL B 1 203 ? -6.184 -9.984 -9.07 1 97.19 203 VAL B C 1
ATOM 3580 O O . VAL B 1 203 ? -5.875 -10.148 -7.887 1 97.19 203 VAL B O 1
ATOM 3583 N N . ALA B 1 204 ? -5.645 -9.094 -9.836 1 97.44 204 ALA B N 1
ATOM 3584 C CA . ALA B 1 204 ? -4.621 -8.18 -9.328 1 97.44 204 ALA B CA 1
ATOM 3585 C C . ALA B 1 204 ? -5.238 -7.109 -8.438 1 97.44 204 ALA B C 1
ATOM 3587 O O . ALA B 1 204 ? -6.211 -6.449 -8.82 1 97.44 204 ALA B O 1
ATOM 3588 N N . THR B 1 205 ? -4.668 -6.91 -7.266 1 97.44 205 THR B N 1
ATOM 3589 C CA . THR B 1 205 ? -5.277 -6.012 -6.289 1 97.44 205 THR B CA 1
ATOM 3590 C C . THR B 1 205 ? -4.52 -4.691 -6.223 1 97.44 205 THR B C 1
ATOM 3592 O O . THR B 1 205 ? -5.031 -3.699 -5.699 1 97.44 205 THR B O 1
ATOM 3595 N N . SER B 1 206 ? -3.34 -4.68 -6.68 1 95.81 206 SER B N 1
ATOM 3596 C CA . SER B 1 206 ? -2.516 -3.482 -6.777 1 95.81 206 SER B CA 1
ATOM 3597 C C . SER B 1 206 ? -1.387 -3.666 -7.785 1 95.81 206 SER B C 1
ATOM 3599 O O . SER B 1 206 ? -1.078 -4.793 -8.18 1 95.81 206 SER B O 1
ATOM 3601 N N . TYR B 1 207 ? -0.893 -2.613 -8.211 1 94.81 207 TYR B N 1
ATOM 3602 C CA . TYR B 1 207 ? 0.203 -2.578 -9.172 1 94.81 207 TYR B CA 1
ATOM 3603 C C . TYR B 1 207 ? 1.328 -1.675 -8.688 1 94.81 207 TYR B C 1
ATOM 3605 O O . TYR B 1 207 ? 1.149 -0.907 -7.734 1 94.81 207 TYR B O 1
ATOM 3613 N N . LEU B 1 208 ? 2.432 -1.848 -9.242 1 90.69 208 LEU B N 1
ATOM 3614 C CA . LEU B 1 208 ? 3.574 -1.008 -8.898 1 90.69 208 LEU B CA 1
ATOM 3615 C C . LEU B 1 208 ? 4.305 -0.543 -10.148 1 90.69 208 LEU B C 1
ATOM 3617 O O . LEU B 1 208 ? 4.824 -1.364 -10.914 1 90.69 208 LEU B O 1
ATOM 3621 N N . THR B 1 209 ? 4.203 0.703 -10.414 1 87.31 209 THR B N 1
ATOM 3622 C CA . THR B 1 209 ? 4.984 1.322 -11.477 1 87.31 209 THR B CA 1
ATOM 3623 C C . THR B 1 209 ? 5.863 2.439 -10.922 1 87.31 209 THR B C 1
ATOM 3625 O O . THR B 1 209 ? 5.641 2.92 -9.812 1 87.31 209 THR B O 1
ATOM 3628 N N . VAL B 1 210 ? 6.926 2.701 -11.617 1 83.81 210 VAL B N 1
ATOM 3629 C CA . VAL B 1 210 ? 7.828 3.758 -11.172 1 83.81 210 VAL B CA 1
ATOM 3630 C C . VAL B 1 210 ? 7.77 4.93 -12.156 1 83.81 210 VAL B C 1
ATOM 3632 O O . VAL B 1 210 ? 7.934 4.746 -13.359 1 83.81 210 VAL B O 1
ATOM 3635 N N . ASN B 1 211 ? 7.25 6.035 -11.625 1 73.88 211 ASN B N 1
ATOM 3636 C CA . ASN B 1 211 ? 7.238 7.254 -12.43 1 73.88 211 ASN B CA 1
ATOM 3637 C C . ASN B 1 211 ? 8.406 8.172 -12.078 1 73.88 211 ASN B C 1
ATOM 3639 O O . ASN B 1 211 ? 8.688 8.414 -10.906 1 73.88 211 ASN B O 1
ATOM 3643 N N . GLY B 1 212 ? 9.031 8.555 -13.023 1 62.81 212 GLY B N 1
ATOM 3644 C CA . GLY B 1 212 ? 10.242 9.344 -12.867 1 62.81 212 GLY B CA 1
ATOM 3645 C C . GLY B 1 212 ? 9.977 10.719 -12.281 1 62.81 212 GLY B C 1
ATOM 3646 O O . GLY B 1 212 ? 10.906 11.398 -11.836 1 62.81 212 GLY B O 1
ATOM 3647 N N . SER B 1 213 ? 8.797 11.07 -12.18 1 59.88 213 SER B N 1
ATOM 3648 C CA . SER B 1 213 ? 8.531 12.461 -11.828 1 59.88 213 SER B CA 1
ATOM 3649 C C . SER B 1 213 ? 8.289 12.609 -10.328 1 59.88 213 SER B C 1
ATOM 3651 O O . SER B 1 213 ? 8.188 13.734 -9.828 1 59.88 213 SER B O 1
ATOM 3653 N N . THR B 1 214 ? 8.352 11.531 -9.68 1 59.84 214 THR B N 1
ATOM 3654 C CA . THR B 1 214 ? 8.047 11.664 -8.258 1 59.84 214 THR B CA 1
ATOM 3655 C C . THR B 1 214 ? 9.328 11.758 -7.434 1 59.84 214 THR B C 1
ATOM 3657 O O . THR B 1 214 ? 10.391 11.32 -7.879 1 59.84 214 THR B O 1
ATOM 3660 N N . HIS B 1 215 ? 9.273 12.43 -6.371 1 58.53 215 HIS B N 1
ATOM 3661 C CA . HIS B 1 215 ? 10.406 12.648 -5.484 1 58.53 215 HIS B CA 1
ATOM 3662 C C . HIS B 1 215 ? 10.945 11.336 -4.938 1 58.53 215 HIS B C 1
ATOM 3664 O O . HIS B 1 215 ? 12.07 11.273 -4.441 1 58.53 215 HIS B O 1
ATOM 3670 N N . PHE B 1 216 ? 10.195 10.289 -5.098 1 64.88 216 PHE B N 1
ATOM 3671 C CA . PHE B 1 216 ? 10.602 9.008 -4.535 1 64.88 216 PHE B CA 1
ATOM 3672 C C . PHE B 1 216 ? 10.906 8 -5.637 1 64.88 216 PHE B C 1
ATOM 3674 O O . PHE B 1 216 ? 10.93 6.793 -5.395 1 64.88 216 PHE B O 1
ATOM 3681 N N . SER B 1 217 ? 11.164 8.531 -6.727 1 69.12 217 SER B N 1
ATOM 3682 C CA . SER B 1 217 ? 11.273 7.699 -7.922 1 69.12 217 SER B CA 1
ATOM 3683 C C . SER B 1 217 ? 12.453 6.734 -7.812 1 69.12 217 SER B C 1
ATOM 3685 O O . SER B 1 217 ? 12.336 5.559 -8.164 1 69.12 217 SER B O 1
ATOM 3687 N N . THR B 1 218 ? 13.516 7.191 -7.191 1 75 218 THR B N 1
ATOM 3688 C CA . THR B 1 218 ? 14.711 6.352 -7.156 1 75 218 THR B CA 1
ATOM 3689 C C . THR B 1 218 ? 14.523 5.188 -6.184 1 75 218 THR B C 1
ATOM 3691 O O . THR B 1 218 ? 14.781 4.035 -6.531 1 75 218 THR B O 1
ATOM 3694 N N . SER B 1 219 ? 14.062 5.52 -5.035 1 81.19 219 SER B N 1
ATOM 3695 C CA . SER B 1 219 ? 13.867 4.465 -4.047 1 81.19 219 SER B CA 1
ATOM 3696 C C . SER B 1 219 ? 12.797 3.475 -4.5 1 81.19 219 SER B C 1
ATOM 3698 O O . SER B 1 219 ? 12.922 2.271 -4.266 1 81.19 219 SER B O 1
ATOM 3700 N N . LEU B 1 220 ? 11.805 3.967 -5.137 1 83.75 220 LEU B N 1
ATOM 3701 C CA . LEU B 1 220 ? 10.758 3.1 -5.664 1 83.75 220 LEU B CA 1
ATOM 3702 C C . LEU B 1 220 ? 11.305 2.199 -6.766 1 83.75 220 LEU B C 1
ATOM 3704 O O . LEU B 1 220 ? 10.875 1.05 -6.902 1 83.75 220 LEU B O 1
ATOM 3708 N N . SER B 1 221 ? 12.188 2.77 -7.52 1 84.56 221 SER B N 1
ATOM 3709 C CA . SER B 1 221 ? 12.82 1.983 -8.578 1 84.56 221 SER B CA 1
ATOM 3710 C C . SER B 1 221 ? 13.578 0.793 -8 1 84.56 221 SER B C 1
ATOM 3712 O O . SER B 1 221 ? 13.508 -0.315 -8.539 1 84.56 221 SER B O 1
ATOM 3714 N N . PHE B 1 222 ? 14.266 1.06 -6.98 1 83.69 222 PHE B N 1
ATOM 3715 C CA . PHE B 1 222 ? 15.023 -0.016 -6.355 1 83.69 222 PHE B CA 1
ATOM 3716 C C . PHE B 1 222 ? 14.094 -1.036 -5.711 1 83.69 222 PHE B C 1
ATOM 3718 O O . PHE B 1 222 ? 14.375 -2.236 -5.723 1 83.69 222 PHE B O 1
ATOM 3725 N N . LEU B 1 223 ? 13.062 -0.557 -5.148 1 85.38 223 LEU B N 1
ATOM 3726 C CA . LEU B 1 223 ? 12.078 -1.475 -4.578 1 85.38 223 LEU B CA 1
ATOM 3727 C C . LEU B 1 223 ? 11.477 -2.365 -5.664 1 85.38 223 LEU B C 1
ATOM 3729 O O . LEU B 1 223 ? 11.367 -3.578 -5.48 1 85.38 223 LEU B O 1
ATOM 3733 N N . ALA B 1 224 ? 11.102 -1.733 -6.738 1 88.25 224 ALA B N 1
ATOM 3734 C CA . ALA B 1 224 ? 10.539 -2.479 -7.863 1 88.25 224 ALA B CA 1
ATOM 3735 C C . ALA B 1 224 ? 11.523 -3.533 -8.359 1 88.25 224 ALA B C 1
ATOM 3737 O O . ALA B 1 224 ? 11.125 -4.656 -8.68 1 88.25 224 ALA B O 1
ATOM 3738 N N . MET B 1 225 ? 12.75 -3.156 -8.398 1 85.19 225 MET B N 1
ATOM 3739 C CA . MET B 1 225 ? 13.781 -4.078 -8.859 1 85.19 225 MET B CA 1
ATOM 3740 C C . MET B 1 225 ? 13.93 -5.254 -7.902 1 85.19 225 MET B C 1
ATOM 3742 O O . MET B 1 225 ? 14.047 -6.402 -8.336 1 85.19 225 MET B O 1
ATOM 3746 N N . ASP B 1 226 ? 13.938 -4.941 -6.691 1 85.56 226 ASP B N 1
ATOM 3747 C CA . ASP B 1 226 ? 14.07 -5.996 -5.691 1 85.56 226 ASP B CA 1
ATOM 3748 C C . ASP B 1 226 ? 12.891 -6.969 -5.762 1 85.56 226 ASP B C 1
ATOM 3750 O O . ASP B 1 226 ? 13.078 -8.18 -5.637 1 85.56 226 ASP B O 1
ATOM 3754 N N . LEU B 1 227 ? 11.773 -6.465 -5.938 1 86.88 227 LEU B N 1
ATOM 3755 C CA . LEU B 1 227 ? 10.586 -7.301 -6.047 1 86.88 227 LEU B CA 1
ATOM 3756 C C . LEU B 1 227 ? 10.664 -8.195 -7.285 1 86.88 227 LEU B C 1
ATOM 3758 O O . LEU B 1 227 ? 10.359 -9.391 -7.211 1 86.88 227 LEU B O 1
ATOM 3762 N N . ALA B 1 228 ? 11.039 -7.605 -8.32 1 87.44 228 ALA B N 1
ATOM 3763 C CA . ALA B 1 228 ? 11.148 -8.352 -9.57 1 87.44 228 ALA B CA 1
ATOM 3764 C C . ALA B 1 228 ? 12.164 -9.484 -9.438 1 87.44 228 ALA B C 1
ATOM 3766 O O . ALA B 1 228 ? 11.906 -10.609 -9.867 1 87.44 228 ALA B O 1
ATOM 3767 N N . LEU B 1 229 ? 13.305 -9.164 -8.867 1 83.81 229 LEU B N 1
ATOM 3768 C CA . LEU B 1 229 ? 14.352 -10.164 -8.703 1 83.81 229 LEU B CA 1
ATOM 3769 C C . LEU B 1 229 ? 13.891 -11.273 -7.758 1 83.81 229 LEU B C 1
ATOM 3771 O O . LEU B 1 229 ? 14.188 -12.445 -7.988 1 83.81 229 LEU B O 1
ATOM 3775 N N . ASN B 1 230 ? 13.227 -10.875 -6.75 1 83.62 230 ASN B N 1
ATOM 3776 C CA . ASN B 1 230 ? 12.703 -11.875 -5.816 1 83.62 230 ASN B CA 1
ATOM 3777 C C . ASN B 1 230 ? 11.742 -12.836 -6.508 1 83.62 230 ASN B C 1
ATOM 3779 O O . ASN B 1 230 ? 11.781 -14.047 -6.258 1 83.62 230 ASN B O 1
ATOM 3783 N N . GLU B 1 231 ? 10.875 -12.297 -7.285 1 86.62 231 GLU B N 1
ATOM 3784 C CA . GLU B 1 231 ? 9.914 -13.117 -8.016 1 86.62 231 GLU B CA 1
ATOM 3785 C C . GLU B 1 231 ? 10.617 -14.031 -9.008 1 86.62 231 GLU B C 1
ATOM 3787 O O . GLU B 1 231 ? 10.25 -15.203 -9.148 1 86.62 231 GLU B O 1
ATOM 3792 N N . GLU B 1 232 ? 11.594 -13.547 -9.672 1 83.25 232 GLU B N 1
ATOM 3793 C CA . GLU B 1 232 ? 12.32 -14.344 -10.648 1 83.25 232 GLU B CA 1
ATOM 3794 C C . GLU B 1 232 ? 13.117 -15.453 -9.969 1 83.25 232 GLU B C 1
ATOM 3796 O O . GLU B 1 232 ? 13.148 -16.594 -10.453 1 83.25 232 GLU B O 1
ATOM 3801 N N . ILE B 1 233 ? 13.758 -15.109 -8.898 1 82.44 233 ILE B N 1
ATOM 3802 C CA . ILE B 1 233 ? 14.531 -16.094 -8.148 1 82.44 233 ILE B CA 1
ATOM 3803 C C . ILE B 1 233 ? 13.602 -17.188 -7.621 1 82.44 233 ILE B C 1
ATOM 3805 O O . ILE B 1 233 ? 13.945 -18.375 -7.656 1 82.44 233 ILE B O 1
ATOM 3809 N N . GLY B 1 234 ? 12.469 -16.781 -7.125 1 80.75 234 GLY B N 1
ATOM 3810 C CA . GLY B 1 234 ? 11.5 -17.75 -6.66 1 80.75 234 GLY B CA 1
ATOM 3811 C C . GLY B 1 234 ? 11.023 -18.688 -7.758 1 80.75 234 GLY B C 1
ATOM 3812 O O . GLY B 1 234 ? 10.922 -19.891 -7.547 1 80.75 234 GLY B O 1
ATOM 3813 N N . ALA B 1 235 ? 10.734 -18.156 -8.852 1 81.62 235 ALA B N 1
ATOM 3814 C CA . ALA B 1 235 ? 10.312 -18.969 -9.992 1 81.62 235 ALA B CA 1
ATOM 3815 C C . ALA B 1 235 ? 11.43 -19.906 -10.445 1 81.62 235 ALA B C 1
ATOM 3817 O O . ALA B 1 235 ? 11.18 -21.078 -10.742 1 81.62 235 ALA B O 1
ATOM 3818 N N . TRP B 1 236 ? 12.633 -19.406 -10.445 1 81.81 236 TRP B N 1
ATOM 3819 C CA . TRP B 1 236 ? 13.773 -20.203 -10.859 1 81.81 236 TRP B CA 1
ATOM 3820 C C . TRP B 1 236 ? 14.031 -21.344 -9.867 1 81.81 236 TRP B C 1
ATOM 3822 O O . TRP B 1 236 ? 14.336 -22.469 -10.266 1 81.81 236 TRP B O 1
ATOM 3832 N N . ARG B 1 237 ? 13.945 -21.016 -8.633 1 82.12 237 ARG B N 1
ATOM 3833 C CA . ARG B 1 237 ? 14.125 -22.031 -7.598 1 82.12 237 ARG B CA 1
ATOM 3834 C C . ARG B 1 237 ? 13.109 -23.156 -7.754 1 82.12 237 ARG B C 1
ATOM 3836 O O . ARG B 1 237 ? 13.445 -24.328 -7.605 1 82.12 237 ARG B O 1
ATOM 3843 N N . TYR B 1 238 ? 11.93 -22.797 -8.078 1 81.69 238 TYR B N 1
ATOM 3844 C CA . TYR B 1 238 ? 10.875 -23.781 -8.297 1 81.69 238 TYR B CA 1
ATOM 3845 C C . TYR B 1 238 ? 11.219 -24.688 -9.469 1 81.69 238 TYR B C 1
ATOM 3847 O O . TYR B 1 238 ? 11.117 -25.922 -9.367 1 81.69 238 TYR B O 1
ATOM 3855 N N . VAL B 1 239 ? 11.633 -24.109 -10.562 1 75.62 239 VAL B N 1
ATOM 3856 C CA . VAL B 1 239 ? 11.938 -24.875 -11.758 1 75.62 239 VAL B CA 1
ATOM 3857 C C . VAL B 1 239 ? 13.133 -25.797 -11.492 1 75.62 239 VAL B C 1
ATOM 3859 O O . VAL B 1 239 ? 13.117 -26.969 -11.875 1 75.62 239 VAL B O 1
ATOM 3862 N N . THR B 1 240 ? 14.039 -25.203 -10.781 1 78.56 240 THR B N 1
ATOM 3863 C CA . THR B 1 240 ? 15.234 -25.969 -10.484 1 78.56 240 THR B CA 1
ATOM 3864 C C . THR B 1 240 ? 14.914 -27.141 -9.547 1 78.56 240 THR B C 1
ATOM 3866 O O . THR B 1 240 ? 15.367 -28.266 -9.773 1 78.56 240 THR B O 1
ATOM 3869 N N . TYR B 1 241 ? 14.109 -26.844 -8.57 1 75.06 241 TYR B N 1
ATOM 3870 C CA . TYR B 1 241 ? 13.742 -27.875 -7.617 1 75.06 241 TYR B CA 1
ATOM 3871 C C . TYR B 1 241 ? 12.867 -28.938 -8.273 1 75.06 241 TYR B C 1
ATOM 3873 O O . TYR B 1 241 ? 12.969 -30.125 -7.938 1 75.06 241 TYR B O 1
ATOM 3881 N N . ASN B 1 242 ? 12.07 -28.594 -9.227 1 73 242 ASN B N 1
ATOM 3882 C CA . ASN B 1 242 ? 11.234 -29.547 -9.961 1 73 242 ASN B CA 1
ATOM 3883 C C . ASN B 1 242 ? 12.07 -30.422 -10.891 1 73 242 ASN B C 1
ATOM 3885 O O . ASN B 1 242 ? 11.828 -31.625 -10.992 1 73 242 ASN B O 1
ATOM 3889 N N . LEU B 1 243 ? 12.953 -29.766 -11.492 1 70.81 243 LEU B N 1
ATOM 3890 C CA . LEU B 1 243 ? 13.844 -30.5 -12.391 1 70.81 243 LEU B CA 1
ATOM 3891 C C . LEU B 1 243 ? 14.664 -31.531 -11.609 1 70.81 243 LEU B C 1
ATOM 3893 O O . LEU B 1 243 ? 14.93 -32.625 -12.109 1 70.81 243 LEU B O 1
ATOM 3897 N N . MET B 1 244 ? 14.891 -31.094 -10.438 1 73.81 244 MET B N 1
ATOM 3898 C CA . MET B 1 244 ? 15.711 -31.969 -9.602 1 73.81 244 MET B CA 1
ATOM 3899 C C . MET B 1 244 ? 14.836 -32.969 -8.828 1 73.81 244 MET B C 1
ATOM 3901 O O . MET B 1 244 ? 15.352 -33.781 -8.062 1 73.81 244 MET B O 1
ATOM 3905 N N . ASP B 1 245 ? 13.453 -32.906 -9.023 1 63.88 245 ASP B N 1
ATOM 3906 C CA . ASP B 1 245 ? 12.484 -33.75 -8.352 1 63.88 245 ASP B CA 1
ATOM 3907 C C . ASP B 1 245 ? 12.531 -33.562 -6.836 1 63.88 24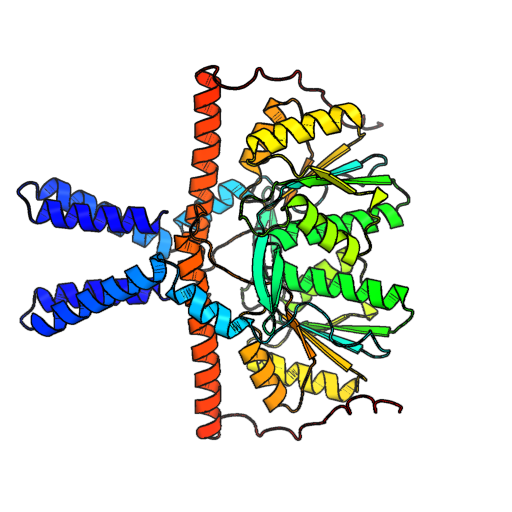5 ASP B C 1
ATOM 3909 O O . ASP B 1 245 ? 12.461 -34.531 -6.082 1 63.88 245 ASP B O 1
ATOM 3913 N N . TRP B 1 246 ? 12.922 -32.438 -6.449 1 65.12 246 TRP B N 1
ATOM 3914 C CA . TRP B 1 246 ? 13.016 -32.125 -5.023 1 65.12 246 TRP B CA 1
ATOM 3915 C C . TRP B 1 246 ? 11.68 -31.641 -4.48 1 65.12 246 TRP B C 1
ATOM 3917 O O . TRP B 1 246 ? 11.453 -31.641 -3.268 1 65.12 246 TRP B O 1
ATOM 3927 N N . ASN B 1 247 ? 10.836 -31.328 -5.34 1 70.25 247 ASN B N 1
ATOM 3928 C CA . ASN B 1 247 ? 9.531 -30.844 -4.898 1 70.25 247 ASN B CA 1
ATOM 3929 C C . ASN B 1 247 ? 8.547 -31.984 -4.688 1 70.25 247 ASN B C 1
ATOM 3931 O O . ASN B 1 247 ? 8.742 -33.094 -5.211 1 70.25 247 ASN B O 1
ATOM 3935 N N . ALA B 1 248 ? 7.547 -31.797 -3.777 1 62.44 248 ALA B N 1
ATOM 3936 C CA . ALA B 1 248 ? 6.457 -32.75 -3.631 1 62.44 248 ALA B CA 1
ATOM 3937 C C . ALA B 1 248 ? 5.816 -33.062 -4.98 1 62.44 248 ALA B C 1
ATOM 3939 O O . ALA B 1 248 ? 5.766 -32.219 -5.863 1 62.44 248 ALA B O 1
ATOM 3940 N N . PRO B 1 249 ? 5.438 -34.312 -5.312 1 56.19 249 PRO B N 1
ATOM 3941 C CA . PRO B 1 249 ? 4.824 -34.688 -6.59 1 56.19 249 PRO B CA 1
ATOM 3942 C C . PRO B 1 249 ? 3.633 -33.812 -6.953 1 56.19 249 PRO B C 1
ATOM 3944 O O . PRO B 1 249 ? 2.945 -33.312 -6.062 1 56.19 249 PRO B O 1
ATOM 3947 N N . LYS B 1 250 ? 3.668 -33.5 -8.219 1 63.88 250 LYS B N 1
ATOM 3948 C CA . LYS B 1 250 ? 2.588 -32.688 -8.789 1 63.88 250 LYS B CA 1
ATOM 3949 C C . LYS B 1 250 ? 1.235 -33.375 -8.578 1 63.88 250 LYS B C 1
ATOM 3951 O O . LYS B 1 250 ? 1.105 -34.594 -8.766 1 63.88 250 LYS B O 1
ATOM 3956 N N . ALA B 1 251 ? 0.383 -32.719 -7.691 1 53.38 251 ALA B N 1
ATOM 3957 C CA . ALA B 1 251 ? -0.963 -33.25 -7.523 1 53.38 251 ALA B CA 1
ATOM 3958 C C . ALA B 1 251 ? -1.753 -33.188 -8.828 1 53.38 251 ALA B C 1
ATOM 3960 O O . ALA B 1 251 ? -1.463 -32.344 -9.688 1 53.38 251 ALA B O 1
ATOM 3961 N N . PHE B 1 252 ? -2.723 -34.125 -9.125 1 46.12 252 PHE B N 1
ATOM 3962 C CA . PHE B 1 252 ? -3.627 -34.188 -10.266 1 46.12 252 PHE B CA 1
ATOM 3963 C C . PHE B 1 252 ? -4.469 -32.906 -10.336 1 46.12 252 PHE B C 1
ATOM 3965 O O . PHE B 1 252 ? -4.977 -32.438 -9.32 1 46.12 252 PHE B O 1
ATOM 3972 N N . MET B 1 253 ? -4.32 -32.188 -11.391 1 47 253 MET B N 1
ATOM 3973 C CA . MET B 1 253 ? -4.988 -30.906 -11.695 1 47 253 MET B CA 1
ATOM 3974 C C . MET B 1 253 ? -6.5 -31.047 -11.555 1 47 253 MET B C 1
ATOM 3976 O O . MET B 1 253 ? -7.105 -31.938 -12.164 1 47 253 MET B O 1
ATOM 3980 N N . GLN B 1 254 ? -7.164 -30.906 -10.602 1 39.72 254 GLN B N 1
ATOM 3981 C CA . GLN B 1 254 ? -8.625 -30.844 -10.625 1 39.72 254 GLN B CA 1
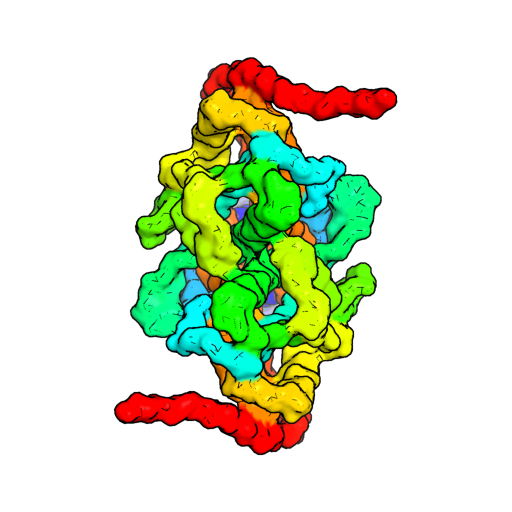ATOM 3982 C C . GLN B 1 254 ? -9.102 -29.625 -11.43 1 39.72 254 GLN B C 1
ATOM 3984 O O . GLN B 1 254 ? -8.789 -28.484 -11.086 1 39.72 254 GLN B O 1
ATOM 3989 N N . THR B 1 255 ? -9.258 -29.75 -12.75 1 37.81 255 THR B N 1
ATOM 3990 C CA . THR B 1 255 ? -9.859 -28.75 -13.625 1 37.81 255 THR B CA 1
ATOM 3991 C C . THR B 1 255 ? -11.219 -28.297 -13.078 1 37.81 255 THR B C 1
ATOM 3993 O O . THR B 1 255 ? -12.125 -29.125 -12.906 1 37.81 255 THR B O 1
ATOM 3996 N N . VAL B 1 256 ? -11.375 -27.516 -12.211 1 39.47 256 VAL B N 1
ATOM 3997 C CA . VAL B 1 256 ? -12.719 -27 -12.031 1 39.47 256 VAL B CA 1
ATOM 3998 C C . VAL B 1 256 ? -13.297 -26.578 -13.375 1 39.47 256 VAL B C 1
ATOM 4000 O O . VAL B 1 256 ? -12.695 -25.781 -14.094 1 39.47 256 VAL B O 1
ATOM 4003 N N . PRO B 1 257 ? -14.266 -27.25 -13.992 1 34.44 257 PRO B N 1
ATOM 4004 C CA . PRO B 1 257 ? -14.805 -27.031 -15.336 1 34.44 257 PRO B CA 1
ATOM 4005 C C . PRO B 1 257 ? -15.211 -25.578 -15.586 1 34.44 257 PRO B C 1
ATOM 4007 O O . PRO B 1 257 ? -15.727 -24.922 -14.68 1 34.44 257 PRO B O 1
ATOM 4010 N N . ALA B 1 258 ? -14.688 -24.906 -16.547 1 36.22 258 ALA B N 1
ATOM 4011 C CA . ALA B 1 258 ? -15.234 -23.641 -17.047 1 36.22 258 ALA B CA 1
ATOM 4012 C C . ALA B 1 258 ? -16.734 -23.75 -17.297 1 36.22 258 ALA B C 1
ATOM 4014 O O . ALA B 1 258 ? -17.219 -24.797 -17.75 1 36.22 258 ALA B O 1
ATOM 4015 N N . PRO B 1 259 ? -17.594 -22.922 -16.688 1 33.59 259 PRO B N 1
ATOM 4016 C CA . PRO B 1 259 ? -18.984 -23.156 -17.094 1 33.59 259 PRO B CA 1
ATOM 4017 C C . PRO B 1 259 ? -19.141 -23.25 -18.609 1 33.59 259 PRO B C 1
ATOM 4019 O O . PRO B 1 259 ? -18.375 -22.641 -19.359 1 33.59 259 PRO B O 1
ATOM 4022 N N . ARG B 1 260 ? -19.781 -24.375 -19.125 1 31.52 260 ARG B N 1
ATOM 4023 C CA . ARG B 1 260 ? -20.234 -24.531 -20.5 1 31.52 260 ARG B CA 1
ATOM 4024 C C . ARG B 1 260 ? -20.953 -23.297 -21 1 31.52 260 ARG B C 1
ATOM 4026 O O . ARG B 1 260 ? -21.828 -22.75 -20.297 1 31.52 260 ARG B O 1
ATOM 4033 N N . SER B 1 261 ? -20.312 -22.484 -21.844 1 28.45 261 SER B N 1
ATOM 4034 C CA . SER B 1 261 ? -21.062 -21.5 -22.641 1 28.45 261 SER B CA 1
ATOM 4035 C C . SER B 1 261 ? -22.406 -22.062 -23.078 1 28.45 261 SER B C 1
ATOM 4037 O O . SER B 1 261 ? -22.469 -23.094 -23.75 1 28.45 261 SER B O 1
ATOM 4039 N N . THR B 1 262 ? -23.422 -22 -22.297 1 26.7 262 THR B N 1
ATOM 4040 C CA . THR B 1 262 ? -24.688 -22.266 -22.969 1 26.7 262 THR B CA 1
ATOM 4041 C C . THR B 1 262 ? -24.75 -21.547 -24.312 1 26.7 262 THR B C 1
ATOM 4043 O O . THR B 1 262 ? -24.578 -20.328 -24.375 1 26.7 262 THR B O 1
ATOM 4046 N N . GLN B 1 263 ? -24.625 -22.234 -25.453 1 21.86 263 GLN B N 1
ATOM 4047 C CA . GLN B 1 263 ? -25.219 -21.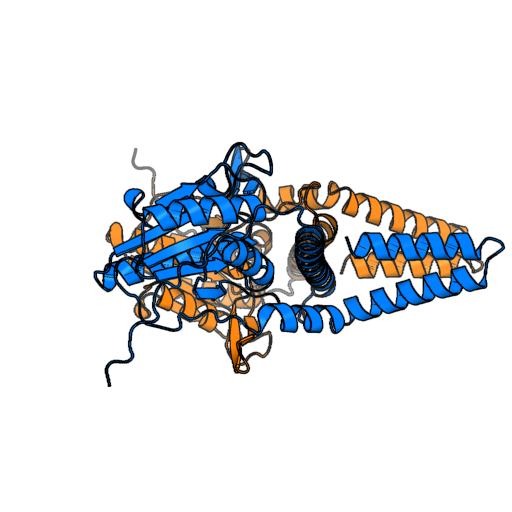812 -26.719 1 21.86 263 GLN B CA 1
ATOM 4048 C C . GLN B 1 263 ? -26.688 -21.422 -26.547 1 21.86 263 GLN B C 1
ATOM 4050 O O . GLN B 1 263 ? -27.438 -22.125 -25.844 1 21.86 263 GLN B O 1
#

Radius of gyration: 24.59 Å; Cα contacts (8 Å, |Δi|>4): 1000; chains: 2; bounding box: 74×70×60 Å